Protein AF-A0A8T6RK55-F1 (afdb_monomer)

Nearest PDB structures (foldseek):
  8r4c-assembly1_A  TM=8.874E-01  e=1.009E-17  Chlorobaculum tepidum
  8r4b-assembly1_A  TM=8.874E-01  e=1.009E-17  Chlorobaculum tepidum
  1h6u-assembly1_A-2  TM=9.062E-01  e=6.191E-10  Listeria monocytogenes
  7pv9-assembly2_B  TM=8.700E-01  e=6.513E-09  Listeria monocytogenes EGD-e
  7pv9-assembly3_C  TM=8.029E-01  e=2.663E-09  Listeria monocytogenes EGD-e

Secondary structure (DSSP, 8-state):
---EE---SS-SEEE-TTS----GGGEETGGG-TT--EEE--SS-----TT-TT-TT--EEE-TTS-----TT-TT-TT--EEE-TTS-----TT-TT-TT--EEE--S----S--S-TT-TT--EEE--SS---S--S-TT-TT--EEE--SS---S--S-TT-TT--EEE--SS---S--S-TT-TT--EEE--SS-----TT-TT-TT--EEE--SS---S--S-TT-TT--EEE--SS------S-TT-TT--EEE---S---PPTT-----------------S-TT-TT--EEE--SS---S--S-TT-TT--EEE--SS---S--S-TT-TT--EEE-TTS-----TT-TT-TT--EEE-TTS---HHHHHHHHH-TTSB-SSHHHHHHHHHHHHHHHHHTT---

Structure (mmCIF, N/CA/C/O backbone):
data_AF-A0A8T6RK55-F1
#
_entry.id   AF-A0A8T6RK55-F1
#
loop_
_atom_site.group_PDB
_atom_site.id
_atom_site.type_symbol
_atom_site.label_atom_id
_atom_site.label_alt_id
_atom_site.label_comp_id
_atom_site.label_asym_id
_atom_site.label_entity_id
_atom_site.label_seq_id
_atom_site.pdbx_PDB_ins_code
_atom_site.Cartn_x
_atom_site.Cartn_y
_atom_site.Cartn_z
_atom_site.occupancy
_atom_site.B_iso_or_equiv
_atom_site.auth_seq_id
_atom_site.auth_comp_id
_atom_site.auth_asym_id
_atom_site.auth_atom_id
_atom_site.pdbx_PDB_model_num
ATOM 1 N N . MET A 1 1 ? -34.715 17.887 16.378 1.00 58.47 1 MET A N 1
ATOM 2 C CA . MET A 1 1 ? -34.506 16.718 17.248 1.00 58.47 1 MET A CA 1
ATOM 3 C C . MET A 1 1 ? -35.465 15.628 16.803 1.00 58.47 1 MET A C 1
ATOM 5 O O . MET A 1 1 ? -36.668 15.869 16.789 1.00 58.47 1 MET A O 1
ATOM 9 N N . VAL A 1 2 ? -34.933 14.512 16.307 1.00 67.12 2 VAL A N 1
ATOM 10 C CA . VAL A 1 2 ? -35.724 13.322 15.974 1.00 67.12 2 VAL A CA 1
ATOM 11 C C . VAL A 1 2 ? -35.731 12.458 17.230 1.00 67.12 2 VAL A C 1
ATOM 13 O O . VAL A 1 2 ? -34.698 11.899 17.579 1.00 67.12 2 VAL A O 1
ATOM 16 N N . ASP A 1 3 ? -36.864 12.385 17.926 1.00 79.00 3 ASP A N 1
ATOM 17 C CA . ASP A 1 3 ? -37.027 11.448 19.039 1.00 79.00 3 ASP A CA 1
ATOM 18 C C . ASP A 1 3 ? -37.198 10.041 18.454 1.00 79.00 3 ASP A C 1
ATOM 20 O O . ASP A 1 3 ? -38.216 9.742 17.822 1.00 79.00 3 ASP A O 1
ATOM 24 N N . ILE A 1 4 ? -36.205 9.175 18.651 1.00 90.88 4 ILE A N 1
ATOM 25 C CA . ILE A 1 4 ? -36.278 7.771 18.235 1.00 90.88 4 ILE A CA 1
ATOM 26 C C . ILE A 1 4 ? -36.776 6.958 19.422 1.00 90.88 4 ILE A C 1
ATOM 28 O O . ILE A 1 4 ? -36.278 7.102 20.535 1.00 90.88 4 ILE A O 1
ATOM 32 N N . ILE A 1 5 ? -37.768 6.100 19.194 1.00 94.62 5 ILE A N 1
ATOM 33 C CA . ILE A 1 5 ? -38.291 5.187 20.211 1.00 94.62 5 ILE A CA 1
ATOM 34 C C . ILE A 1 5 ? -38.083 3.766 19.709 1.00 94.62 5 ILE A C 1
ATOM 36 O O . ILE A 1 5 ? -38.710 3.357 18.729 1.00 94.62 5 ILE A O 1
ATOM 40 N N . ILE A 1 6 ? -37.223 3.018 20.396 1.00 94.19 6 ILE A N 1
ATOM 41 C CA . ILE A 1 6 ? -37.001 1.602 20.113 1.00 94.19 6 ILE A CA 1
ATOM 42 C C . ILE A 1 6 ? -38.171 0.812 20.703 1.00 94.19 6 ILE A C 1
ATOM 44 O O . ILE A 1 6 ? -38.489 0.937 21.888 1.00 94.19 6 ILE A O 1
ATOM 48 N N . LYS A 1 7 ? -38.845 0.033 19.852 1.00 92.56 7 LYS A N 1
ATOM 49 C CA . LYS A 1 7 ? -39.999 -0.790 20.246 1.00 92.56 7 LYS A CA 1
ATOM 50 C C . LYS A 1 7 ? -39.607 -2.223 20.585 1.00 92.56 7 LYS A C 1
ATOM 52 O O . LYS A 1 7 ? -40.201 -2.797 21.490 1.00 92.56 7 LYS A O 1
ATOM 57 N N . ASP A 1 8 ? -38.638 -2.770 19.861 1.00 94.81 8 ASP A N 1
ATOM 58 C CA . ASP A 1 8 ? -38.109 -4.108 20.090 1.00 94.81 8 ASP A CA 1
ATOM 59 C C . ASP A 1 8 ? -36.845 -4.011 20.949 1.00 94.81 8 ASP A C 1
ATOM 61 O O . ASP A 1 8 ? -35.792 -3.598 20.469 1.00 94.81 8 ASP A O 1
ATOM 65 N N . LEU A 1 9 ? -36.980 -4.307 22.242 1.00 95.38 9 LEU A N 1
ATOM 66 C CA . LEU A 1 9 ? -35.869 -4.251 23.198 1.00 95.38 9 LEU A CA 1
ATOM 67 C C . LEU A 1 9 ? -35.063 -5.557 23.248 1.00 95.38 9 LEU A C 1
ATOM 69 O O . LEU A 1 9 ? -34.012 -5.583 23.885 1.00 95.38 9 LEU A O 1
ATOM 73 N N . GLU A 1 10 ? -35.544 -6.613 22.588 1.00 96.75 10 GLU A N 1
ATOM 74 C CA . GLU A 1 10 ? -34.908 -7.933 22.586 1.00 96.75 10 GLU A CA 1
ATOM 75 C C . GLU A 1 10 ? -33.975 -8.134 21.385 1.00 96.75 10 GLU A C 1
ATOM 77 O O . GLU A 1 10 ? -33.251 -9.128 21.351 1.00 96.75 10 GLU A O 1
ATOM 82 N N . ALA A 1 11 ? -33.971 -7.201 20.425 1.00 97.25 11 ALA A N 1
ATOM 83 C CA . ALA A 1 11 ? -33.140 -7.262 19.228 1.00 97.25 11 ALA A CA 1
ATOM 84 C C . ALA A 1 11 ? -31.636 -7.331 19.554 1.00 97.25 11 ALA A C 1
ATOM 86 O O . ALA A 1 11 ? -31.125 -6.608 20.414 1.00 97.25 11 ALA A O 1
ATOM 87 N N . GLU A 1 12 ? -30.924 -8.184 18.815 1.00 98.25 12 GLU A N 1
ATOM 88 C CA . GLU A 1 12 ? -29.467 -8.349 18.914 1.00 98.25 12 GLU A CA 1
ATOM 89 C C . GLU A 1 12 ? -28.700 -7.394 17.988 1.00 98.25 12 GLU A C 1
ATOM 91 O O . GLU A 1 12 ? -27.515 -7.143 18.198 1.00 98.25 12 GLU A O 1
ATOM 96 N N . GLU A 1 13 ? -29.384 -6.809 17.007 1.00 98.56 13 GLU A N 1
ATOM 97 C CA . GLU A 1 13 ? -28.826 -5.882 16.026 1.00 98.56 13 GLU A CA 1
ATOM 98 C C . GLU A 1 13 ? -29.722 -4.646 15.927 1.00 98.56 13 GLU A C 1
ATOM 100 O O . GLU A 1 13 ? -30.954 -4.749 15.927 1.00 98.56 13 GLU A O 1
ATOM 105 N N . LEU A 1 14 ? -29.112 -3.466 15.838 1.00 98.25 14 LEU A N 1
ATOM 106 C CA . LEU A 1 14 ? -29.836 -2.215 15.666 1.00 98.25 14 LEU A CA 1
ATOM 107 C C . LEU A 1 14 ? -29.106 -1.278 14.705 1.00 98.25 14 LEU A C 1
ATOM 109 O O . LEU A 1 14 ? -27.974 -0.874 14.967 1.00 98.25 14 LEU A O 1
ATOM 113 N N . ASP A 1 15 ? -29.823 -0.870 13.658 1.00 98.06 15 ASP A N 1
ATOM 114 C CA . ASP A 1 15 ? -29.368 0.102 12.665 1.00 98.06 15 ASP A CA 1
ATOM 115 C C . ASP A 1 15 ? -30.136 1.427 12.778 1.00 98.06 15 ASP A C 1
ATOM 117 O O . ASP A 1 15 ? -31.363 1.510 12.616 1.00 98.06 15 ASP A O 1
ATOM 121 N N . LEU A 1 16 ? -29.383 2.482 13.072 1.00 97.12 16 LEU A N 1
ATOM 122 C CA . LEU A 1 16 ? -29.833 3.859 13.212 1.00 97.12 16 LEU A CA 1
ATOM 123 C C . LEU A 1 16 ? -29.030 4.819 12.324 1.00 97.12 16 LEU A C 1
ATOM 125 O O . LEU A 1 16 ? -28.918 6.010 12.643 1.00 97.12 16 LEU A O 1
ATOM 129 N N . ASP A 1 17 ? -28.501 4.338 11.205 1.00 97.50 17 ASP A N 1
ATOM 130 C CA . ASP A 1 17 ? -27.727 5.149 10.274 1.00 97.50 17 ASP A CA 1
ATOM 131 C C . ASP A 1 17 ? -28.589 6.261 9.644 1.00 97.50 17 ASP A C 1
ATOM 133 O O . ASP A 1 17 ? -29.795 6.113 9.409 1.00 97.50 17 ASP A O 1
ATOM 137 N N . HIS A 1 18 ? -27.980 7.425 9.392 1.00 95.94 18 HIS A N 1
ATOM 138 C CA . HIS A 1 18 ? -28.610 8.567 8.708 1.00 95.94 18 HIS A CA 1
ATOM 139 C C . HIS A 1 18 ? -29.906 9.112 9.347 1.00 95.94 18 HIS A C 1
ATOM 141 O O . HIS A 1 18 ? -30.749 9.722 8.678 1.00 95.94 18 HIS A O 1
ATOM 147 N N . ARG A 1 19 ? -30.094 8.941 10.659 1.00 95.69 19 ARG A N 1
ATOM 148 C CA . ARG A 1 19 ? -31.322 9.353 11.369 1.00 95.69 19 ARG A CA 1
ATOM 149 C C . ARG A 1 19 ? -31.305 10.789 11.898 1.00 95.69 19 ARG A C 1
ATOM 151 O O . ARG A 1 19 ? -32.304 11.234 12.464 1.00 95.69 19 ARG A O 1
ATOM 158 N N . ARG A 1 20 ? -30.213 11.535 11.687 1.00 95.50 20 ARG A N 1
ATOM 159 C CA . ARG A 1 20 ? -29.988 12.895 12.222 1.00 95.50 20 ARG A CA 1
ATOM 160 C C . ARG A 1 20 ? -30.027 12.955 13.758 1.00 95.50 20 ARG A C 1
ATOM 162 O O . ARG A 1 20 ? -30.503 13.935 14.329 1.00 95.50 20 ARG A O 1
ATOM 169 N N . ILE A 1 21 ? -29.541 11.908 14.420 1.00 95.88 21 ILE A N 1
ATOM 170 C CA . ILE A 1 21 ? -29.422 11.820 15.879 1.00 95.88 21 ILE A CA 1
ATOM 171 C C . ILE A 1 21 ? -28.307 12.754 16.345 1.00 95.88 21 ILE A C 1
ATOM 173 O O . ILE A 1 21 ? -27.203 12.720 15.810 1.00 95.88 21 ILE A O 1
ATOM 177 N N . GLU A 1 22 ? -28.571 13.576 17.357 1.00 95.62 22 GLU A N 1
ATOM 178 C CA . GLU A 1 22 ? -27.574 14.498 17.920 1.00 95.62 22 GLU A CA 1
ATOM 179 C C . GLU A 1 22 ? -26.948 13.953 19.211 1.00 95.62 22 GLU A C 1
ATOM 181 O O . GLU A 1 22 ? -25.790 14.251 19.529 1.00 95.62 22 GLU A O 1
ATOM 186 N N . ARG A 1 23 ? -27.705 13.157 19.978 1.00 95.62 23 ARG A N 1
ATOM 187 C CA . ARG A 1 23 ? -27.270 12.585 21.256 1.00 95.62 23 ARG A CA 1
ATOM 188 C C . ARG A 1 23 ? -27.788 11.163 21.413 1.00 95.62 23 ARG A C 1
ATOM 190 O O . ARG A 1 23 ? -28.932 10.877 21.080 1.00 95.62 23 ARG A O 1
ATOM 197 N N . ILE A 1 24 ? -26.982 10.305 22.038 1.00 95.56 24 ILE A N 1
ATOM 198 C CA . ILE A 1 24 ? -27.403 8.951 22.435 1.00 95.56 24 ILE A CA 1
ATOM 199 C C . ILE A 1 24 ? -28.660 8.993 23.321 1.00 95.56 24 ILE A C 1
ATOM 201 O O . ILE A 1 24 ? -29.549 8.162 23.170 1.00 95.56 24 ILE A O 1
ATOM 205 N N . SER A 1 25 ? -28.791 10.016 24.176 1.00 93.50 25 SER A N 1
ATOM 206 C CA . SER A 1 25 ? -29.965 10.228 25.037 1.00 93.50 25 SER A CA 1
ATOM 207 C C . SER A 1 25 ? -31.283 10.440 24.285 1.00 93.50 25 SER A C 1
ATOM 209 O O . SER A 1 25 ? -32.345 10.308 24.888 1.00 93.50 25 SER A O 1
ATOM 211 N N . ASP A 1 26 ? -31.232 10.790 22.998 1.00 94.12 26 ASP A N 1
ATOM 212 C CA . ASP A 1 26 ? -32.424 11.030 22.179 1.00 94.12 26 ASP A CA 1
ATOM 213 C C . ASP A 1 26 ? -33.026 9.704 21.657 1.00 94.12 26 ASP A C 1
ATOM 215 O O . ASP A 1 26 ? -34.142 9.675 21.132 1.00 94.12 26 ASP A O 1
ATOM 219 N N . ILE A 1 27 ? -32.305 8.587 21.834 1.00 95.62 27 ILE A N 1
ATOM 220 C CA . ILE A 1 27 ? -32.713 7.235 21.445 1.00 95.62 27 ILE A CA 1
ATOM 221 C C . ILE A 1 27 ? -33.383 6.554 22.647 1.00 95.62 27 ILE A C 1
ATOM 223 O O . ILE A 1 27 ? -32.764 5.833 23.433 1.00 95.62 27 ILE A O 1
ATOM 227 N N . LYS A 1 28 ? -34.685 6.789 22.817 1.00 95.75 28 LYS A N 1
ATOM 228 C CA . LYS A 1 28 ? -35.449 6.261 23.951 1.00 95.75 28 LYS A CA 1
ATOM 229 C C . LYS A 1 28 ? -35.509 4.734 23.896 1.00 95.75 28 LYS A C 1
ATOM 231 O O . LYS A 1 28 ? -36.038 4.155 22.946 1.00 95.75 28 LYS A O 1
ATOM 236 N N . GLY A 1 29 ? -35.041 4.102 24.971 1.00 95.31 29 GLY A N 1
ATOM 237 C CA . GLY A 1 29 ? -35.056 2.655 25.164 1.00 95.31 29 GLY A CA 1
ATOM 238 C C . GLY A 1 29 ? -33.750 1.942 24.824 1.00 95.31 29 GLY A C 1
ATOM 239 O O . GLY A 1 29 ? -33.654 0.764 25.150 1.00 95.31 29 GLY A O 1
ATOM 240 N N . LEU A 1 3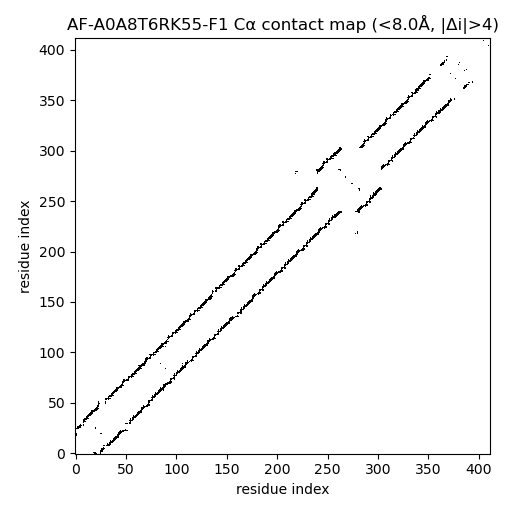0 ? -32.760 2.626 24.237 1.00 96.38 30 LEU A N 1
ATOM 241 C CA . LEU A 1 30 ? -31.476 2.017 23.873 1.00 96.38 30 LEU A CA 1
ATOM 242 C C . LEU A 1 30 ? -30.756 1.437 25.095 1.00 96.38 30 LEU A C 1
ATOM 244 O O . LEU A 1 30 ? -30.285 0.310 25.064 1.00 96.38 30 LEU A O 1
ATOM 248 N N . ASP A 1 31 ? -30.767 2.167 26.207 1.00 93.81 31 ASP A N 1
ATOM 249 C CA . ASP A 1 31 ? -30.194 1.770 27.496 1.00 93.81 31 ASP A CA 1
ATOM 250 C C . ASP A 1 31 ? -30.767 0.460 28.070 1.00 93.81 31 ASP A C 1
ATOM 252 O O . ASP A 1 31 ? -30.150 -0.164 28.935 1.00 93.81 31 ASP A O 1
ATOM 256 N N . ARG A 1 32 ? -31.937 0.028 27.585 1.00 95.06 32 ARG A N 1
ATOM 257 C CA . ARG A 1 32 ? -32.626 -1.196 28.015 1.00 95.06 32 ARG A CA 1
ATOM 258 C C . ARG A 1 32 ? -32.394 -2.389 27.088 1.00 95.06 32 ARG A C 1
ATOM 260 O O . ARG A 1 32 ? -32.858 -3.475 27.421 1.00 95.06 32 ARG A O 1
ATOM 267 N N . MET A 1 33 ? -31.690 -2.223 25.967 1.00 96.75 33 MET A N 1
ATOM 268 C CA . MET A 1 33 ? -31.434 -3.307 25.013 1.00 96.75 33 MET A CA 1
ATOM 269 C C . MET A 1 33 ? -30.314 -4.233 25.497 1.00 96.75 33 MET A C 1
ATOM 271 O O . MET A 1 33 ? -29.170 -4.158 25.053 1.00 96.75 33 MET A O 1
ATOM 275 N N . GLN A 1 34 ? -30.638 -5.110 26.445 1.00 94.69 34 GLN A N 1
ATOM 276 C CA . GLN A 1 34 ? -29.650 -5.974 27.092 1.00 94.69 34 GLN A CA 1
ATOM 277 C C . GLN A 1 34 ? -29.101 -7.066 26.164 1.00 94.69 34 GLN A C 1
ATOM 279 O O . GLN A 1 34 ? -27.999 -7.539 26.414 1.00 94.69 34 GLN A O 1
ATOM 284 N N . ASN A 1 35 ? -29.800 -7.439 25.088 1.00 97.25 35 ASN A N 1
ATOM 285 C CA . ASN A 1 35 ? -29.329 -8.454 24.135 1.00 97.25 35 ASN A CA 1
ATOM 286 C C . ASN A 1 35 ? -28.529 -7.871 22.965 1.00 97.25 35 ASN A C 1
ATOM 288 O O . ASN A 1 35 ? -28.001 -8.638 22.166 1.00 97.25 35 ASN A O 1
ATOM 292 N N . LEU A 1 36 ? -28.429 -6.543 22.855 1.00 98.56 36 LEU A N 1
ATOM 293 C CA . LEU A 1 36 ? -27.811 -5.893 21.706 1.00 98.56 36 LEU A CA 1
ATOM 294 C C . LEU A 1 36 ? -26.328 -6.270 21.594 1.00 98.56 36 LEU A C 1
ATOM 296 O O . LEU A 1 36 ? -25.539 -6.017 22.507 1.00 98.56 36 LEU A O 1
ATOM 300 N N . GLN A 1 37 ? -25.962 -6.863 20.462 1.00 98.69 37 GLN A N 1
ATOM 301 C CA . GLN A 1 37 ? -24.607 -7.279 20.111 1.00 98.69 37 GLN A CA 1
ATOM 302 C C . GLN A 1 37 ? -24.005 -6.376 19.034 1.00 98.69 37 GLN A C 1
ATOM 304 O 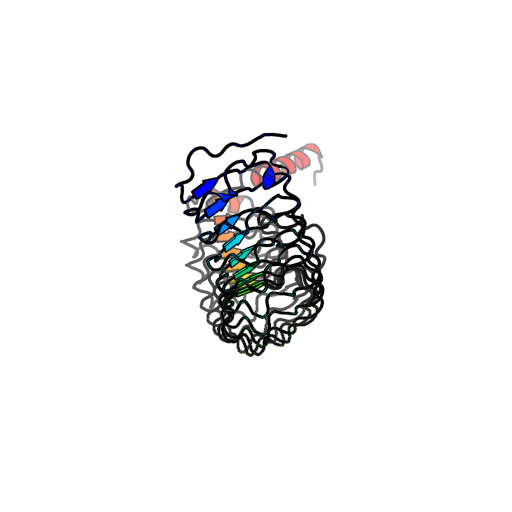O . GLN A 1 37 ? -22.799 -6.121 19.070 1.00 98.69 37 GLN A O 1
ATOM 309 N N . GLU A 1 38 ? -24.823 -5.841 18.128 1.00 98.81 38 GLU A N 1
ATOM 310 C CA . GLU A 1 38 ? -24.362 -4.971 17.047 1.00 98.81 38 GLU A CA 1
ATOM 311 C C . GLU A 1 38 ? -25.170 -3.681 16.985 1.00 98.81 38 GLU A C 1
ATOM 313 O O . GLU A 1 38 ? -26.400 -3.689 16.956 1.00 98.81 38 GLU A O 1
ATOM 318 N N . LEU A 1 39 ? -24.462 -2.556 16.962 1.00 98.69 39 LEU A N 1
ATOM 319 C CA . LEU A 1 39 ? -25.062 -1.233 16.899 1.00 98.69 39 LEU A CA 1
ATOM 320 C C . LEU A 1 39 ? -24.400 -0.416 15.793 1.00 98.69 39 LEU A C 1
ATOM 322 O O . LEU A 1 39 ? -23.208 -0.100 15.880 1.00 98.69 39 LEU A O 1
ATOM 326 N N . THR A 1 40 ? -25.181 -0.028 14.789 1.00 98.56 40 THR A N 1
ATOM 327 C CA . THR A 1 40 ? -24.775 0.946 13.771 1.00 98.56 40 THR A CA 1
ATOM 328 C C . THR A 1 40 ? -25.559 2.240 13.970 1.00 98.56 40 THR A C 1
ATOM 330 O O . THR A 1 40 ? -26.783 2.255 14.093 1.00 98.56 40 THR A O 1
ATOM 333 N N . ILE A 1 41 ? -24.833 3.345 14.134 1.00 97.69 41 ILE A N 1
ATOM 334 C CA . ILE A 1 41 ? -25.392 4.698 14.246 1.00 97.69 41 ILE A CA 1
ATOM 335 C C . ILE A 1 41 ? -24.538 5.657 13.402 1.00 97.69 41 ILE A C 1
ATOM 337 O O . ILE A 1 41 ? -24.198 6.763 13.830 1.00 97.69 41 ILE A O 1
ATOM 341 N N . ALA A 1 42 ? -24.130 5.225 12.212 1.00 98.25 42 ALA A N 1
ATOM 342 C CA . ALA A 1 42 ? -23.293 5.984 11.296 1.00 98.25 42 ALA A CA 1
ATOM 343 C C . ALA A 1 42 ? -24.017 7.213 10.722 1.00 98.25 42 ALA A C 1
ATOM 345 O O . ALA A 1 42 ? -25.246 7.303 10.719 1.00 98.25 42 ALA A O 1
ATOM 346 N N . ASP A 1 43 ? -23.240 8.190 10.261 1.00 98.19 43 ASP A N 1
ATOM 347 C CA . ASP A 1 43 ? -23.718 9.365 9.527 1.00 98.19 43 ASP A CA 1
ATOM 348 C C . ASP A 1 43 ? -24.858 10.116 10.236 1.00 98.19 43 ASP A C 1
ATOM 350 O O . ASP A 1 43 ? -25.886 10.499 9.665 1.00 98.19 43 ASP A O 1
ATOM 354 N N . ASN A 1 44 ? -24.651 10.326 11.533 1.00 97.56 44 ASN A N 1
ATOM 355 C CA . ASN A 1 44 ? -25.483 11.137 12.409 1.00 97.56 44 ASN A CA 1
ATOM 356 C C . ASN A 1 44 ? -24.687 12.372 12.895 1.00 97.56 44 ASN A C 1
ATOM 358 O O . ASN A 1 44 ? -23.623 12.713 12.379 1.00 97.56 44 ASN A O 1
ATOM 362 N N . PHE A 1 45 ? -25.209 13.096 13.885 1.00 97.31 45 PHE A N 1
ATOM 363 C CA . PHE A 1 45 ? -24.589 14.298 14.455 1.00 97.31 45 PHE A CA 1
ATOM 364 C C . PHE A 1 45 ? -24.078 14.075 15.886 1.00 97.31 45 PHE A C 1
ATOM 366 O O . PHE A 1 45 ? -23.928 15.028 16.656 1.00 97.31 45 PHE A O 1
ATOM 373 N N . ILE A 1 46 ? -23.795 12.823 16.257 1.00 97.50 46 ILE A N 1
ATOM 374 C CA . ILE A 1 46 ? -23.410 12.449 17.619 1.00 97.50 46 ILE A CA 1
ATOM 375 C C . ILE A 1 46 ? -22.016 12.994 17.935 1.00 97.50 46 ILE A C 1
ATOM 377 O O . ILE A 1 46 ? -21.033 12.715 17.257 1.00 97.50 46 ILE A O 1
ATOM 381 N N . THR A 1 47 ? -21.908 13.776 19.007 1.00 97.25 47 THR A N 1
ATOM 382 C CA . THR A 1 47 ? -20.618 14.347 19.453 1.00 97.25 47 THR A CA 1
ATOM 383 C C . THR A 1 47 ? -20.001 13.610 20.640 1.00 97.25 47 THR A C 1
ATOM 385 O O . THR A 1 47 ? -18.809 13.768 20.916 1.00 97.25 47 THR A O 1
ATOM 388 N N . LYS A 1 48 ? -20.808 12.827 21.363 1.00 97.06 48 LYS A N 1
ATOM 389 C CA . LYS A 1 48 ? -20.428 12.056 22.551 1.00 97.06 48 LYS A CA 1
ATOM 390 C C . LYS A 1 48 ? -21.190 10.740 22.559 1.00 97.06 48 LYS A C 1
ATOM 392 O O . LYS A 1 48 ? -22.392 10.743 22.313 1.00 97.06 48 LYS A O 1
ATOM 397 N N . ILE A 1 49 ? -20.498 9.665 22.913 1.00 96.12 49 ILE A N 1
ATOM 398 C CA . ILE A 1 49 ? -21.064 8.312 22.990 1.00 96.12 49 ILE A CA 1
ATOM 399 C C . ILE A 1 49 ? -21.304 7.838 24.431 1.00 96.12 49 ILE A C 1
ATOM 401 O O . ILE A 1 49 ? -21.640 6.683 24.655 1.00 96.12 49 ILE A O 1
ATOM 405 N N . SER A 1 50 ? -21.179 8.740 25.411 1.00 91.25 50 SER A N 1
ATOM 406 C CA . SER A 1 50 ? -21.636 8.499 26.783 1.00 91.25 50 SER A CA 1
ATOM 407 C C . SER A 1 50 ? -23.124 8.140 26.784 1.00 91.25 50 SER A C 1
ATOM 409 O O . SER A 1 50 ? -23.924 8.903 26.230 1.00 91.25 50 SER A O 1
ATOM 411 N N . GLY A 1 51 ? -23.483 7.023 27.415 1.00 91.38 51 GLY A N 1
ATOM 412 C CA . GLY A 1 51 ? -24.832 6.452 27.405 1.00 91.38 51 GLY A CA 1
ATOM 413 C C . GLY A 1 51 ? -24.920 5.075 26.739 1.00 91.38 51 GLY A C 1
ATOM 414 O O . GLY A 1 51 ? -25.964 4.437 26.833 1.00 91.38 51 GLY A O 1
ATOM 415 N N . LEU A 1 52 ? -23.843 4.600 26.103 1.00 95.31 52 LEU A N 1
ATOM 416 C CA . LEU A 1 52 ? -23.736 3.223 25.599 1.00 95.31 52 LEU A CA 1
ATOM 417 C C . LEU A 1 52 ? -23.273 2.232 26.681 1.00 95.31 52 LEU A C 1
ATOM 419 O O . LEU A 1 52 ? -23.307 1.027 26.471 1.00 95.31 52 LEU A O 1
ATOM 423 N N . ASP A 1 53 ? -22.892 2.738 27.850 1.00 91.69 53 ASP A N 1
ATOM 424 C CA . ASP A 1 53 ? -22.180 2.055 28.929 1.00 91.69 53 ASP A CA 1
ATOM 425 C C . ASP A 1 53 ? -22.938 0.829 29.497 1.00 91.69 53 ASP A C 1
ATOM 427 O O . ASP A 1 53 ? -22.329 -0.064 30.083 1.00 91.69 53 ASP A O 1
ATOM 431 N N . ASN A 1 54 ? -24.266 0.780 29.321 1.00 91.69 54 ASN A N 1
ATOM 432 C CA . ASN A 1 54 ? -25.142 -0.305 29.786 1.00 91.69 54 ASN A CA 1
ATOM 433 C C . ASN A 1 54 ? -25.299 -1.454 28.775 1.00 91.69 54 ASN A C 1
ATOM 435 O O . ASN A 1 54 ? -25.892 -2.482 29.106 1.00 91.69 54 ASN A O 1
ATOM 439 N N . LEU A 1 55 ? -24.788 -1.301 27.550 1.00 96.56 55 LEU A N 1
ATOM 440 C CA . LEU A 1 55 ? -24.899 -2.289 26.474 1.00 96.56 55 LEU A CA 1
ATOM 441 C C . LEU A 1 55 ? -23.824 -3.375 26.621 1.00 96.56 55 LEU A C 1
ATOM 443 O O . LEU A 1 55 ? -23.022 -3.612 25.726 1.00 96.56 55 LEU A O 1
ATOM 447 N N . ILE A 1 56 ? -23.781 -4.042 27.774 1.00 96.06 56 ILE A N 1
ATOM 448 C CA . ILE A 1 56 ? -22.689 -4.949 28.178 1.00 96.06 56 ILE A CA 1
ATOM 449 C C . ILE A 1 56 ? -22.470 -6.153 27.243 1.00 96.06 56 ILE A C 1
ATOM 451 O O . ILE A 1 56 ? -21.434 -6.821 27.326 1.00 96.06 56 ILE A O 1
ATOM 455 N N . ASN A 1 57 ? -23.447 -6.450 26.380 1.00 98.06 57 ASN A N 1
ATOM 456 C CA . ASN A 1 57 ? -23.382 -7.513 25.382 1.00 98.06 57 ASN A CA 1
ATOM 457 C C . ASN A 1 57 ? -22.900 -7.046 24.002 1.00 98.06 57 ASN A C 1
ATOM 459 O O . ASN A 1 57 ? -22.683 -7.896 23.139 1.00 98.06 57 ASN A O 1
ATOM 463 N N . LEU A 1 58 ? -22.650 -5.744 23.825 1.00 98.56 58 LEU A N 1
ATOM 464 C CA . LEU A 1 58 ? -22.214 -5.166 22.564 1.00 98.56 58 LEU A CA 1
ATOM 465 C C . LEU A 1 58 ? -20.835 -5.703 22.162 1.00 98.56 58 LEU A C 1
ATOM 467 O O . LEU A 1 58 ? -19.872 -5.653 22.931 1.00 98.56 58 L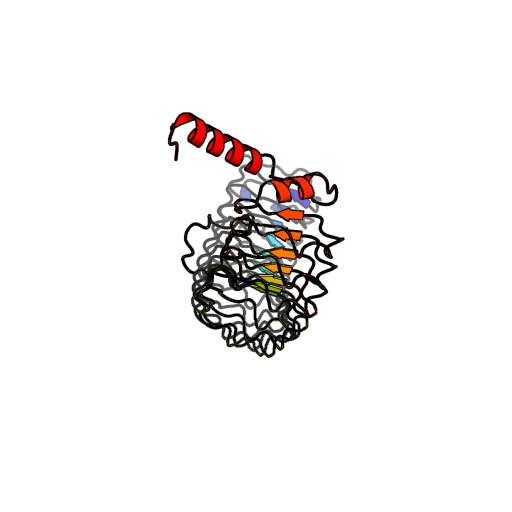EU A O 1
ATOM 471 N N . ARG A 1 59 ? -20.757 -6.209 20.933 1.00 98.81 59 ARG A N 1
ATOM 472 C CA . ARG A 1 59 ? -19.561 -6.761 20.287 1.00 98.81 59 ARG A CA 1
ATOM 473 C C . ARG A 1 59 ? -19.069 -5.887 19.145 1.00 98.81 59 ARG A C 1
ATOM 475 O O . ARG A 1 59 ? -17.860 -5.794 18.941 1.00 98.81 59 ARG A O 1
ATOM 482 N N . SER A 1 60 ? -19.990 -5.235 18.443 1.00 98.88 60 SER A N 1
ATOM 483 C CA . SER A 1 60 ? -19.708 -4.410 17.274 1.00 98.88 60 SER A CA 1
ATOM 484 C C . SER A 1 60 ? -20.364 -3.042 17.415 1.00 98.88 60 SER A C 1
ATOM 486 O O . SER A 1 60 ? -21.563 -2.944 17.682 1.00 98.88 60 SER A O 1
ATOM 488 N N . LEU A 1 61 ? -19.574 -1.983 17.240 1.00 98.81 61 LEU A N 1
ATOM 489 C CA . LEU A 1 61 ? -20.051 -0.605 17.251 1.00 98.81 61 LEU A CA 1
ATOM 490 C C . LEU A 1 61 ? -19.561 0.141 16.008 1.00 98.81 61 LEU A C 1
ATOM 492 O O . LEU A 1 61 ? -18.359 0.355 15.841 1.00 98.81 61 LEU A O 1
ATOM 496 N N . THR A 1 62 ? -20.494 0.609 15.180 1.00 98.81 62 THR A N 1
ATOM 497 C CA . THR A 1 62 ? -20.205 1.500 14.049 1.00 98.81 62 THR A CA 1
ATOM 498 C C . THR A 1 62 ? -20.804 2.877 14.303 1.00 98.81 62 THR A C 1
ATOM 500 O O . THR A 1 62 ? -22.015 3.037 14.407 1.00 98.81 62 THR A O 1
ATOM 503 N N . ILE A 1 63 ? -19.941 3.887 14.387 1.00 98.56 63 ILE A N 1
ATOM 504 C CA . ILE A 1 63 ? -20.292 5.302 14.590 1.00 98.56 63 ILE A CA 1
ATOM 505 C C . ILE A 1 63 ? -19.668 6.202 13.516 1.00 98.56 63 ILE A C 1
ATOM 507 O O . ILE A 1 63 ? -19.564 7.412 13.723 1.00 98.56 63 ILE A O 1
ATOM 511 N N . ALA A 1 64 ? -19.230 5.626 12.392 1.00 98.69 64 ALA A N 1
ATOM 512 C CA . ALA A 1 64 ? -18.574 6.349 11.305 1.00 98.69 64 ALA A CA 1
ATOM 513 C C . ALA A 1 64 ? -19.373 7.590 10.862 1.00 98.69 64 ALA A C 1
ATOM 515 O O . ALA A 1 64 ? -20.596 7.618 10.971 1.00 98.69 64 ALA A O 1
ATOM 516 N N . GLY A 1 65 ? -18.689 8.648 10.429 1.00 98.31 65 GLY A N 1
ATOM 517 C CA . GLY A 1 65 ? -19.336 9.888 9.981 1.00 98.31 65 GLY A CA 1
ATOM 518 C C . GLY A 1 65 ? -19.921 10.770 11.096 1.00 98.31 65 GLY A C 1
ATOM 519 O O . GLY A 1 65 ? -20.471 11.835 10.815 1.00 98.31 65 GLY A O 1
ATOM 520 N N . ASN A 1 66 ? -19.788 10.392 12.375 1.00 98.56 66 ASN A N 1
ATOM 521 C CA . ASN A 1 66 ? -20.227 11.228 13.494 1.00 98.56 66 ASN A CA 1
ATOM 522 C C . ASN A 1 66 ? -19.110 12.150 14.015 1.00 98.56 66 ASN A C 1
ATOM 524 O O . ASN A 1 66 ? -17.955 11.745 14.126 1.00 98.56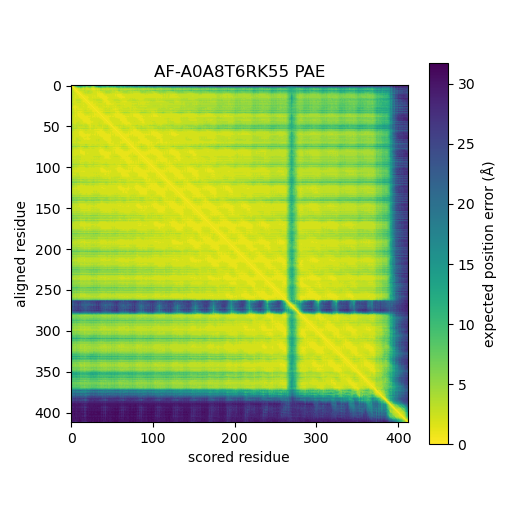 66 ASN A O 1
ATOM 528 N N . PRO A 1 67 ? -19.413 13.376 14.481 1.00 98.12 67 PRO A N 1
ATOM 529 C CA . PRO A 1 67 ? -18.418 14.296 15.044 1.00 98.12 67 PRO A CA 1
ATOM 530 C C . PRO A 1 67 ? -17.909 13.920 16.460 1.00 98.12 67 PRO A C 1
ATOM 532 O O . PRO A 1 67 ? -17.613 14.811 17.267 1.00 98.12 67 PRO A O 1
ATOM 535 N N . VAL A 1 68 ? -17.777 12.625 16.767 1.00 98.38 68 VAL A N 1
ATOM 536 C CA . VAL A 1 68 ? -17.249 12.080 18.028 1.00 98.38 68 VAL A CA 1
ATOM 537 C C . VAL A 1 68 ? -15.759 12.389 18.160 1.00 98.38 68 VAL A C 1
ATOM 539 O O . VAL A 1 68 ? -15.008 12.296 17.193 1.00 98.38 68 VAL A O 1
ATOM 542 N N . LYS A 1 69 ? -15.323 12.777 19.367 1.00 98.38 69 LYS A N 1
ATOM 543 C CA . LYS A 1 69 ? -13.934 13.204 19.641 1.00 98.38 69 LYS A CA 1
ATOM 544 C C . LYS A 1 69 ? -13.083 12.189 20.409 1.00 98.38 69 LYS A C 1
ATOM 546 O O . LYS A 1 69 ? -11.857 12.305 20.396 1.00 98.38 69 LYS A O 1
ATOM 551 N N . ASN A 1 70 ? -13.717 11.268 21.128 1.00 98.38 70 ASN A N 1
ATOM 552 C CA . ASN A 1 70 ? -13.089 10.218 21.933 1.00 98.38 70 ASN A CA 1
ATOM 553 C C . ASN A 1 70 ? -14.125 9.142 22.289 1.00 98.38 70 ASN A C 1
ATOM 555 O O . ASN A 1 70 ? -15.304 9.295 21.974 1.00 98.38 70 ASN A O 1
ATOM 559 N N . PHE A 1 71 ? -13.679 8.097 22.981 1.00 98.12 71 PHE A N 1
ATOM 560 C CA . PHE A 1 71 ? -14.464 6.907 23.294 1.00 98.12 71 PHE A CA 1
ATOM 561 C C . PHE A 1 71 ? -14.922 6.827 24.755 1.00 98.12 71 PHE A C 1
ATOM 563 O O . PHE A 1 71 ? -15.225 5.745 25.251 1.00 98.12 71 PHE A O 1
ATOM 570 N N . VAL A 1 72 ? -14.957 7.956 25.470 1.00 97.31 72 VAL A N 1
ATOM 571 C CA . VAL A 1 72 ? -15.477 7.982 26.845 1.00 97.31 72 VAL A CA 1
ATOM 572 C C . VAL A 1 72 ? -16.960 7.597 26.830 1.00 97.31 72 VAL A C 1
ATOM 574 O O . VAL A 1 72 ? -17.750 8.218 26.114 1.00 97.31 72 VAL A O 1
ATOM 577 N N . GLY A 1 73 ? -17.316 6.591 27.625 1.00 94.75 73 GLY A N 1
ATOM 578 C CA . GLY A 1 73 ? -18.604 5.891 27.617 1.00 94.75 73 GLY A CA 1
ATOM 579 C C . GLY A 1 73 ? -18.493 4.413 27.221 1.00 94.75 73 GLY A C 1
ATOM 580 O O . GLY A 1 73 ? -19.414 3.644 27.474 1.00 94.75 73 GLY A O 1
ATOM 581 N N . LEU A 1 74 ? -17.374 3.981 26.625 1.00 97.06 74 LEU A N 1
ATOM 582 C CA . LEU A 1 74 ? -17.181 2.574 26.247 1.00 97.06 74 LEU A CA 1
ATOM 583 C C . LEU A 1 74 ? -16.462 1.744 27.315 1.00 97.06 74 LEU A C 1
ATOM 585 O O . LEU A 1 74 ? -16.397 0.530 27.176 1.00 97.06 74 LEU A O 1
ATOM 589 N N . GLU A 1 75 ? -15.934 2.348 28.384 1.00 94.75 75 GLU A N 1
ATOM 590 C CA . GLU A 1 75 ? -14.986 1.699 29.304 1.00 94.75 75 GLU A CA 1
ATOM 591 C C . GLU A 1 75 ? -15.499 0.388 29.933 1.00 94.75 75 GLU A C 1
ATOM 593 O O . GLU A 1 75 ? -14.689 -0.465 30.303 1.00 94.75 75 GLU A O 1
ATOM 598 N N . ASN A 1 76 ? -16.822 0.227 30.036 1.00 93.44 76 ASN A N 1
ATOM 599 C CA . ASN A 1 76 ? -17.499 -0.910 30.663 1.00 93.44 76 ASN A CA 1
ATOM 600 C C . ASN A 1 76 ? -18.153 -1.874 29.653 1.00 93.44 76 ASN A C 1
ATOM 602 O O . ASN A 1 76 ? -19.112 -2.557 30.005 1.00 93.44 76 ASN A O 1
ATOM 606 N N . LEU A 1 77 ? -17.656 -1.947 28.412 1.00 96.75 77 LEU A N 1
ATOM 607 C CA . LEU A 1 77 ? -18.165 -2.860 27.377 1.00 96.75 77 LEU A CA 1
ATOM 608 C C . LEU A 1 77 ? -17.230 -4.070 27.186 1.00 96.75 77 LEU A C 1
ATOM 610 O O . LEU A 1 77 ? -16.431 -4.106 26.249 1.00 96.75 77 LEU A O 1
ATOM 614 N N . PRO A 1 78 ? -17.300 -5.097 28.056 1.00 95.88 78 PRO A N 1
ATOM 615 C CA . PRO A 1 78 ? -16.276 -6.142 28.144 1.00 95.88 78 PRO A CA 1
ATOM 616 C C . PRO A 1 78 ? -16.234 -7.086 26.938 1.00 95.88 78 PRO A C 1
ATOM 618 O O . PRO A 1 78 ? -15.285 -7.859 26.802 1.00 95.88 78 PRO A O 1
ATOM 621 N N . LYS A 1 79 ? -17.276 -7.080 26.100 1.00 98.25 79 LYS A N 1
ATOM 622 C CA . LYS A 1 79 ? -17.407 -7.953 24.929 1.00 98.25 79 LYS A CA 1
ATOM 623 C C . LYS A 1 79 ? -17.115 -7.246 23.610 1.00 98.25 79 LYS A C 1
ATOM 625 O O . LYS A 1 79 ? -17.219 -7.897 22.576 1.00 98.25 79 LYS A O 1
ATOM 630 N N . LEU A 1 80 ? -16.750 -5.962 23.633 1.00 98.62 80 LEU A N 1
ATOM 631 C CA . LEU A 1 80 ? -16.539 -5.204 22.408 1.00 98.62 80 LEU A CA 1
ATOM 632 C C . LEU A 1 80 ? -15.300 -5.724 21.668 1.00 98.62 80 LEU A C 1
ATOM 634 O O . LEU A 1 80 ? -14.197 -5.749 22.212 1.00 98.62 80 LEU A O 1
ATOM 638 N N . GLU A 1 81 ? -15.500 -6.155 20.426 1.00 98.81 81 GLU A N 1
ATOM 639 C CA . GLU A 1 81 ? -14.488 -6.762 19.557 1.00 98.81 81 GLU A CA 1
ATOM 640 C C . GLU A 1 81 ? -14.179 -5.879 18.338 1.00 98.81 81 GLU A C 1
ATOM 642 O O . GLU A 1 81 ? -13.059 -5.917 17.822 1.00 98.81 81 GLU A O 1
ATOM 647 N N . PHE A 1 82 ? -15.140 -5.060 17.906 1.00 98.94 82 PHE A N 1
ATOM 648 C CA . PHE A 1 82 ? -15.046 -4.233 16.707 1.00 98.94 82 PHE A CA 1
ATOM 649 C C . PHE A 1 82 ? -15.533 -2.803 16.963 1.00 98.94 82 PHE A C 1
ATOM 651 O O . PHE A 1 82 ? -16.628 -2.593 17.491 1.00 98.94 82 PHE A O 1
ATOM 658 N N . ILE A 1 83 ? -14.732 -1.821 16.541 1.00 98.88 83 ILE A N 1
ATOM 659 C CA . ILE A 1 83 ? -15.129 -0.411 16.465 1.00 98.88 83 ILE A CA 1
ATOM 660 C C . ILE A 1 83 ? -14.836 0.115 15.063 1.00 98.88 83 ILE A C 1
ATOM 662 O O . ILE A 1 83 ? -13.689 0.079 14.614 1.00 98.88 83 ILE A O 1
ATOM 666 N N . ASN A 1 84 ? -15.843 0.707 14.425 1.00 98.88 84 ASN A N 1
ATOM 667 C CA . ASN A 1 84 ? -15.664 1.564 13.259 1.00 98.88 84 ASN A CA 1
ATOM 668 C C . ASN A 1 84 ? -16.066 3.004 13.595 1.00 98.88 84 ASN A C 1
ATOM 670 O O . ASN A 1 84 ? -17.240 3.308 13.807 1.00 98.88 84 ASN A O 1
ATOM 674 N N . ALA A 1 85 ? -15.076 3.891 13.627 1.00 98.69 85 ALA A N 1
ATOM 675 C CA . ALA A 1 85 ? -15.230 5.324 13.842 1.00 98.69 85 ALA A CA 1
ATOM 676 C C . ALA A 1 85 ? -14.481 6.123 12.760 1.00 98.69 85 ALA A C 1
ATOM 678 O O . ALA A 1 85 ? -13.850 7.147 13.040 1.00 98.69 85 ALA A O 1
ATOM 679 N N . ASN A 1 86 ? -14.545 5.641 11.515 1.00 98.75 86 ASN A N 1
ATOM 680 C CA . ASN A 1 86 ? -14.016 6.343 10.348 1.00 98.75 86 ASN A CA 1
ATOM 681 C C . ASN A 1 86 ? -14.720 7.690 10.129 1.00 98.75 86 ASN A C 1
ATOM 683 O O . ASN A 1 86 ? -15.886 7.853 10.498 1.00 98.75 86 ASN A O 1
ATOM 687 N N . ALA A 1 87 ? -14.026 8.648 9.512 1.00 98.44 87 ALA A N 1
ATOM 688 C CA . ALA A 1 87 ? -14.558 9.966 9.155 1.00 98.44 87 ALA A CA 1
ATOM 689 C C . ALA A 1 87 ? -15.240 10.686 10.336 1.00 98.44 87 ALA A C 1
ATOM 691 O O . ALA A 1 87 ? -16.281 11.335 10.193 1.00 98.44 87 ALA A O 1
ATOM 692 N N . CYS A 1 88 ? -14.685 10.524 11.539 1.00 98.38 88 CYS A N 1
ATOM 693 C CA . CYS A 1 88 ? -15.183 11.173 12.745 1.00 98.38 88 CYS A CA 1
ATOM 694 C C . CYS A 1 88 ? -14.369 12.447 13.041 1.00 98.38 88 CYS A C 1
ATOM 696 O O . CYS A 1 88 ? -13.814 13.108 12.163 1.00 98.38 88 CYS A O 1
ATOM 698 N N . ARG A 1 89 ? -14.323 12.881 14.304 1.00 98.38 89 ARG A N 1
ATOM 699 C CA . ARG A 1 89 ? -13.432 13.965 14.756 1.00 98.38 89 ARG A CA 1
ATOM 700 C C . ARG A 1 89 ? -12.570 13.502 15.921 1.00 98.38 89 ARG A C 1
ATOM 702 O O . ARG A 1 89 ? -12.230 14.316 16.787 1.00 98.38 89 ARG A O 1
ATOM 709 N N . VAL A 1 90 ? -12.254 12.206 15.958 1.00 98.81 90 VAL A N 1
ATOM 710 C CA . VAL A 1 90 ? -11.521 11.580 17.052 1.00 98.81 90 VAL A CA 1
ATOM 711 C C . VAL A 1 90 ? -10.155 12.231 17.131 1.00 98.81 90 VAL A C 1
ATOM 713 O O . VAL A 1 90 ? -9.400 12.243 16.167 1.00 98.81 90 VAL A O 1
ATOM 716 N N . SER A 1 91 ? -9.845 12.808 18.284 1.00 98.38 91 SER A N 1
ATOM 717 C CA . SER A 1 91 ? -8.542 13.415 18.559 1.00 98.38 91 SER A CA 1
ATOM 718 C C . SER A 1 91 ? -7.851 12.772 19.759 1.00 98.38 91 SER A C 1
ATOM 720 O O . SER A 1 91 ? -6.716 13.112 20.074 1.00 98.38 91 SER A O 1
ATOM 722 N N . SER A 1 92 ? -8.539 11.870 20.464 1.00 98.12 92 SER A N 1
ATOM 723 C CA . SER A 1 92 ? -8.015 11.132 21.608 1.00 98.12 92 SER A CA 1
ATOM 724 C C . SER A 1 92 ? -8.650 9.748 21.681 1.00 98.12 92 SER A C 1
ATOM 726 O O . SER A 1 92 ? -9.865 9.612 21.569 1.00 98.12 92 SER A O 1
ATOM 728 N N . LEU A 1 93 ? -7.827 8.739 21.953 1.00 98.31 93 LEU A N 1
ATOM 729 C CA . LEU A 1 93 ? -8.235 7.340 22.122 1.00 98.31 93 LEU A CA 1
ATOM 730 C C . LEU A 1 93 ? -8.679 7.015 23.561 1.00 98.31 93 LEU A C 1
ATOM 732 O O . LEU A 1 93 ? -8.796 5.853 23.954 1.00 98.31 93 LEU A O 1
ATOM 736 N N . LYS A 1 94 ? -8.921 8.044 24.383 1.00 97.81 94 LYS A N 1
ATOM 737 C CA . LYS A 1 94 ? -9.446 7.875 25.740 1.00 97.81 94 LYS A CA 1
ATOM 738 C C . LYS A 1 94 ? -10.772 7.109 25.695 1.00 97.81 94 LYS A C 1
ATOM 740 O O . LYS A 1 94 ? -11.628 7.432 24.879 1.00 97.81 94 LYS A O 1
ATOM 745 N N . GLY A 1 95 ? -10.916 6.146 26.601 1.00 96.81 95 GLY A N 1
ATOM 746 C CA . GLY A 1 95 ? -12.067 5.245 26.691 1.00 96.81 95 GLY A CA 1
ATOM 747 C C . GLY A 1 95 ? -11.799 3.843 26.140 1.00 96.81 95 GLY A C 1
ATOM 748 O O . GLY A 1 95 ? -12.520 2.918 26.484 1.00 96.81 95 GLY A O 1
ATOM 749 N N . LEU A 1 96 ? -10.718 3.652 25.368 1.00 97.62 96 LEU A N 1
ATOM 750 C CA . LEU A 1 96 ? -10.396 2.338 24.797 1.00 97.62 96 LEU A CA 1
ATOM 751 C C . LEU A 1 96 ? -9.585 1.424 25.723 1.00 97.62 96 LEU A C 1
ATOM 753 O O . LEU A 1 96 ? -9.644 0.214 25.568 1.00 97.62 96 LEU A O 1
ATOM 757 N N . LYS A 1 97 ? -8.847 1.973 26.697 1.00 96.06 97 LYS A N 1
ATOM 758 C CA . LYS A 1 97 ? -7.803 1.240 27.444 1.00 96.06 97 LYS A CA 1
ATOM 759 C C . LYS A 1 97 ? -8.269 -0.078 28.091 1.00 96.06 97 LYS A C 1
ATOM 761 O O . LYS A 1 97 ? -7.480 -1.009 28.168 1.00 96.06 97 LYS A O 1
ATOM 766 N N . SER A 1 98 ? -9.509 -0.151 28.575 1.00 95.00 98 SER A N 1
ATOM 767 C CA . SER A 1 98 ? -10.060 -1.330 29.267 1.00 95.00 98 SER A CA 1
ATOM 768 C C . SER A 1 98 ? -10.672 -2.382 28.334 1.00 95.00 98 SER A C 1
ATOM 770 O O . SER A 1 98 ? -11.105 -3.434 28.800 1.00 95.00 98 SER A O 1
ATOM 772 N N . LEU A 1 99 ? -10.727 -2.129 27.025 1.00 97.19 99 LEU A N 1
ATOM 773 C CA . LEU A 1 99 ? -11.453 -2.953 26.060 1.00 97.19 99 LEU A CA 1
ATOM 774 C C . LEU A 1 99 ? -10.603 -4.108 25.516 1.00 97.19 99 LEU A C 1
ATOM 776 O O . LEU A 1 99 ? -10.411 -4.255 24.312 1.00 97.19 99 LEU A O 1
ATOM 780 N N . GLU A 1 100 ? -10.094 -4.959 26.408 1.00 96.12 100 GLU A N 1
ATOM 781 C CA . GLU A 1 100 ? -9.098 -6.005 26.110 1.00 96.12 100 GLU A CA 1
ATOM 782 C C . GLU A 1 100 ? -9.529 -7.042 25.050 1.00 96.12 100 GLU A C 1
ATOM 784 O O . GLU A 1 100 ? -8.692 -7.803 24.554 1.00 96.12 100 GLU A O 1
ATOM 789 N N . LYS A 1 101 ? -10.824 -7.105 24.710 1.00 98.12 101 LYS A N 1
ATOM 790 C CA . LYS A 1 101 ? -11.384 -7.981 23.669 1.00 98.12 101 LYS A CA 1
ATOM 791 C C . LYS A 1 101 ? -11.399 -7.364 22.272 1.00 98.12 101 LYS A C 1
ATOM 793 O O . LYS A 1 101 ? -11.665 -8.105 21.329 1.00 98.12 101 LYS A O 1
ATOM 798 N N . LEU A 1 102 ? -11.064 -6.080 22.119 1.00 98.62 102 LEU A N 1
ATOM 799 C CA . LEU A 1 102 ? -10.989 -5.442 20.807 1.00 98.62 102 LEU A CA 1
ATOM 800 C C . LEU A 1 102 ? -9.997 -6.173 19.906 1.00 98.62 102 LEU A C 1
ATOM 802 O O . LEU A 1 102 ? -8.836 -6.366 20.263 1.00 98.62 102 LEU A O 1
ATOM 806 N N . LYS A 1 103 ? -10.483 -6.550 18.726 1.00 98.88 103 LYS A N 1
ATOM 807 C CA . LYS A 1 103 ? -9.731 -7.201 17.651 1.00 98.88 103 LYS A CA 1
ATOM 808 C C . LYS A 1 103 ? -9.500 -6.255 16.484 1.00 98.88 103 LYS A C 1
ATOM 810 O O . LYS A 1 103 ? -8.460 -6.344 15.837 1.00 98.88 103 LYS A O 1
ATOM 815 N N . MET A 1 104 ? -10.444 -5.355 16.214 1.00 98.94 104 MET A N 1
ATOM 816 C CA . MET A 1 104 ? -10.376 -4.445 15.073 1.00 98.94 104 MET A CA 1
ATOM 817 C C . MET A 1 104 ? -10.848 -3.046 15.454 1.00 98.94 104 MET A C 1
ATOM 819 O O . MET A 1 104 ? -11.915 -2.878 16.049 1.00 98.94 104 MET A O 1
ATOM 823 N N . ILE A 1 105 ? -10.050 -2.044 15.095 1.00 98.88 105 ILE A N 1
ATOM 824 C CA . ILE A 1 105 ? -10.366 -0.632 15.311 1.00 98.88 105 ILE A CA 1
ATOM 825 C C . ILE A 1 105 ? -10.103 0.122 14.007 1.00 98.88 105 ILE A C 1
ATOM 827 O O . ILE A 1 105 ? -8.962 0.150 13.540 1.00 98.88 105 ILE A O 1
ATOM 831 N N . PHE A 1 106 ? -11.144 0.737 13.441 1.00 98.94 106 PHE A N 1
ATOM 832 C CA . PHE A 1 106 ? -11.045 1.585 12.251 1.00 98.94 106 PHE A CA 1
ATOM 833 C C . PHE A 1 106 ? -11.248 3.059 12.606 1.00 98.94 106 PHE A C 1
ATOM 835 O O . PHE A 1 106 ? -12.273 3.437 13.183 1.00 98.94 106 PHE A O 1
ATOM 842 N N . LEU A 1 107 ? -10.231 3.870 12.305 1.00 98.81 107 LEU A N 1
ATOM 843 C CA . LEU A 1 107 ? -10.131 5.294 12.631 1.00 98.81 107 LEU A CA 1
ATOM 844 C C . LEU A 1 107 ? -9.617 6.119 11.441 1.00 98.81 107 LEU A C 1
ATOM 846 O O . LEU A 1 107 ? -9.024 7.183 11.650 1.00 98.81 107 LEU A O 1
ATOM 850 N N . TYR A 1 108 ? -9.859 5.657 10.212 1.00 98.38 108 TYR A N 1
ATOM 851 C CA . TYR A 1 108 ? -9.555 6.404 8.991 1.00 98.38 108 TYR A CA 1
ATOM 852 C C . TYR A 1 108 ? -10.183 7.803 9.035 1.00 98.38 108 TYR A C 1
ATOM 854 O O . TYR A 1 108 ? -11.305 7.955 9.518 1.00 98.38 108 TYR A O 1
ATOM 862 N N . ASP A 1 109 ? -9.475 8.809 8.523 1.00 98.31 109 ASP A N 1
ATOM 863 C CA . ASP A 1 109 ? -9.944 10.199 8.404 1.00 98.31 109 ASP A CA 1
ATOM 864 C C . ASP A 1 109 ? -10.426 10.785 9.742 1.00 98.31 109 ASP A C 1
ATOM 866 O O . ASP A 1 109 ? -11.613 10.970 10.021 1.00 98.31 109 ASP A O 1
ATOM 870 N N . ASN A 1 110 ? -9.466 11.027 10.632 1.00 98.75 110 ASN A N 1
ATOM 871 C CA . ASN A 1 110 ? -9.705 11.570 11.966 1.00 98.75 110 ASN A CA 1
ATOM 872 C C . ASN A 1 110 ? -8.668 12.656 12.318 1.00 98.75 110 ASN A C 1
ATOM 874 O O . ASN A 1 110 ? -7.949 13.200 11.479 1.00 98.75 110 ASN A O 1
ATOM 878 N N . LYS A 1 111 ? -8.620 13.067 13.589 1.00 98.62 111 LYS A N 1
ATOM 879 C CA . LYS A 1 111 ? -7.750 14.144 14.094 1.00 98.62 111 LYS A CA 1
ATOM 880 C C . LYS A 1 111 ? -6.749 13.652 15.138 1.00 98.62 111 LYS A C 1
ATOM 882 O O . LYS A 1 111 ? -6.315 14.434 15.986 1.00 98.62 111 LYS A O 1
ATOM 887 N N . ILE A 1 112 ? -6.392 12.371 15.107 1.00 98.75 112 ILE A N 1
ATOM 888 C CA . ILE A 1 112 ? -5.485 11.754 16.076 1.00 98.75 112 ILE A CA 1
ATOM 889 C C . ILE A 1 112 ? -4.064 12.241 15.797 1.00 98.75 112 ILE A C 1
ATOM 891 O O . ILE A 1 112 ? -3.580 12.146 14.675 1.00 98.75 112 ILE A O 1
ATOM 895 N N . SER A 1 113 ? -3.384 12.766 16.814 1.00 98.12 113 SER A N 1
ATOM 896 C CA . SER A 1 113 ? -1.970 13.164 16.723 1.00 98.12 113 SER A CA 1
ATOM 897 C C . SER A 1 113 ? -1.034 12.302 17.567 1.00 98.12 113 SER A C 1
ATOM 899 O O . SER A 1 113 ? 0.179 12.333 17.367 1.00 98.12 113 SER A O 1
ATOM 901 N N . THR A 1 114 ? -1.588 11.556 18.522 1.00 97.75 114 THR A N 1
ATOM 902 C CA . THR A 1 114 ? -0.846 10.730 19.476 1.00 97.75 114 THR A CA 1
ATOM 903 C C . THR A 1 114 ? -1.572 9.409 19.645 1.00 97.75 114 THR A C 1
ATOM 905 O O . THR A 1 114 ? -2.777 9.389 19.900 1.00 97.75 114 THR A O 1
ATOM 908 N N . ILE A 1 115 ? -0.827 8.316 19.514 1.00 97.88 115 ILE A N 1
ATOM 909 C CA . ILE A 1 115 ? -1.326 6.968 19.748 1.00 97.88 115 ILE A CA 1
ATOM 910 C C . ILE A 1 115 ? -1.103 6.659 21.232 1.00 97.88 115 ILE A C 1
ATOM 912 O O . ILE A 1 115 ? 0.024 6.514 21.696 1.00 97.88 115 ILE A O 1
ATOM 916 N N . SER A 1 116 ? -2.185 6.618 22.002 1.00 96.50 116 SER A N 1
ATOM 917 C CA . SER A 1 116 ? -2.168 6.293 23.430 1.00 96.50 116 SER A CA 1
ATOM 918 C C . SER A 1 116 ? -3.374 5.430 23.776 1.00 96.50 116 SER A C 1
ATOM 920 O O . SER A 1 116 ? -4.303 5.325 22.983 1.00 96.50 116 SER A O 1
ATOM 922 N N . ASN A 1 117 ? -3.397 4.845 24.976 1.00 96.44 117 ASN A N 1
ATOM 923 C CA . ASN A 1 117 ? -4.533 4.049 25.464 1.00 96.44 117 ASN A CA 1
ATOM 924 C C . ASN A 1 117 ? -4.789 2.745 24.689 1.00 96.44 117 ASN A C 1
ATOM 926 O O . ASN A 1 117 ? -5.856 2.161 24.858 1.00 96.44 117 ASN A O 1
ATOM 930 N N . LEU A 1 118 ? -3.818 2.281 23.897 1.00 97.06 118 LEU A N 1
ATOM 931 C CA . LEU A 1 118 ? -3.887 0.998 23.196 1.00 97.06 118 LEU A CA 1
ATOM 932 C C . LEU A 1 118 ? -3.009 -0.086 23.838 1.00 97.06 118 LEU A C 1
ATOM 934 O O . LEU A 1 118 ? -3.225 -1.254 23.557 1.00 97.06 118 LEU A O 1
ATOM 938 N N . ASP A 1 119 ? -2.071 0.260 24.729 1.00 92.62 119 ASP A N 1
ATOM 939 C CA . ASP A 1 119 ? -1.017 -0.647 25.225 1.00 92.62 119 ASP A CA 1
ATOM 940 C C . ASP A 1 119 ? -1.519 -1.969 25.841 1.00 92.62 119 ASP A C 1
ATOM 942 O O . ASP A 1 119 ? -0.799 -2.969 25.834 1.00 92.62 119 ASP A O 1
ATOM 946 N N . ASP A 1 120 ? -2.741 -1.976 26.376 1.00 94.00 120 ASP A N 1
ATOM 947 C CA . ASP A 1 120 ? -3.355 -3.134 27.033 1.00 94.00 120 ASP A CA 1
ATOM 948 C C . ASP A 1 120 ? -4.261 -3.959 26.091 1.00 94.00 120 ASP A C 1
ATOM 950 O O . ASP A 1 120 ? -4.714 -5.043 26.463 1.00 94.00 120 ASP A O 1
ATOM 954 N N . LEU A 1 121 ? -4.474 -3.517 24.844 1.00 97.12 121 LEU A N 1
ATOM 955 C CA . LEU A 1 121 ? -5.350 -4.162 23.854 1.00 97.12 121 LEU A CA 1
ATOM 956 C C . LEU A 1 121 ? -4.681 -5.355 23.165 1.00 97.12 121 LEU A C 1
ATOM 958 O O . LEU A 1 121 ? -4.558 -5.431 21.947 1.00 97.12 121 LEU A O 1
ATOM 962 N N . LYS A 1 122 ? -4.244 -6.330 23.958 1.00 96.38 122 LYS A N 1
ATOM 963 C CA . LYS A 1 122 ? -3.441 -7.475 23.500 1.00 96.38 122 LYS A CA 1
ATOM 964 C C . LYS A 1 122 ? -4.152 -8.370 22.482 1.00 96.38 122 LYS A C 1
ATOM 966 O O . LYS A 1 122 ? -3.475 -9.140 21.809 1.00 96.38 122 LYS A O 1
ATOM 971 N N . SER A 1 123 ? -5.478 -8.299 22.377 1.00 98.12 123 SER A N 1
ATOM 972 C CA . SER A 1 123 ? -6.261 -9.049 21.384 1.00 98.12 123 SER A CA 1
ATOM 973 C C . SER A 1 123 ? -6.344 -8.352 20.022 1.00 98.12 123 SER A C 1
ATOM 975 O O . SER A 1 123 ? -6.917 -8.930 19.105 1.00 98.12 123 SER A O 1
ATOM 977 N N . LEU A 1 124 ? -5.802 -7.135 19.881 1.00 98.75 124 LEU A N 1
ATOM 978 C CA . LEU A 1 124 ? -5.936 -6.351 18.659 1.00 98.75 124 LEU A CA 1
ATOM 979 C C . LEU A 1 124 ? -5.173 -7.010 17.506 1.00 98.75 124 LEU A C 1
ATOM 981 O O . LEU A 1 124 ? -3.976 -7.270 17.612 1.00 98.75 124 LEU A O 1
ATOM 985 N N . GLU A 1 125 ? -5.879 -7.261 16.407 1.00 98.88 125 GLU A N 1
ATOM 986 C CA . GLU A 1 125 ? -5.359 -7.900 15.195 1.00 98.88 125 GLU A CA 1
ATOM 987 C C . GLU A 1 125 ? -5.251 -6.911 14.032 1.00 98.88 125 GLU A C 1
ATOM 989 O O . GLU A 1 125 ? -4.324 -7.019 13.229 1.00 98.88 125 GLU A O 1
ATOM 994 N N . ARG A 1 126 ? -6.150 -5.920 13.961 1.00 98.94 126 ARG A N 1
ATOM 995 C CA . ARG A 1 126 ? -6.144 -4.890 12.917 1.00 98.94 126 ARG A CA 1
ATOM 996 C C . ARG A 1 126 ? -6.373 -3.497 13.490 1.00 98.94 126 ARG A C 1
ATOM 998 O O . ARG A 1 126 ? -7.332 -3.268 14.228 1.00 98.94 126 ARG A O 1
ATOM 1005 N N . LEU A 1 127 ? -5.512 -2.565 13.099 1.00 98.88 127 LEU A N 1
ATOM 1006 C CA . LEU A 1 127 ? -5.595 -1.162 13.486 1.00 98.88 127 LEU A CA 1
ATOM 1007 C C . LEU A 1 127 ? -5.447 -0.279 12.251 1.00 98.88 127 LEU A C 1
ATOM 1009 O O . LEU A 1 127 ? -4.397 -0.269 11.612 1.00 98.88 127 LEU A O 1
ATOM 1013 N N . ASP A 1 128 ? -6.495 0.475 11.942 1.00 98.88 128 ASP A N 1
ATOM 1014 C CA . ASP A 1 128 ? -6.477 1.471 10.877 1.00 98.88 128 ASP A CA 1
ATOM 1015 C C . ASP A 1 128 ? -6.480 2.878 11.482 1.00 98.88 128 ASP A C 1
ATOM 1017 O O . ASP A 1 128 ? -7.446 3.290 12.124 1.00 98.88 128 ASP A O 1
ATOM 1021 N N . LEU A 1 129 ? -5.366 3.585 11.303 1.00 98.81 129 LEU A N 1
ATOM 1022 C CA . LEU A 1 129 ? -5.111 4.965 11.718 1.00 98.81 129 LEU A CA 1
ATOM 1023 C C . LEU A 1 129 ? -4.774 5.852 10.505 1.00 98.81 129 LEU A C 1
ATOM 1025 O O . LEU A 1 129 ? -4.124 6.896 10.649 1.00 98.81 129 LEU A O 1
ATOM 1029 N N . ALA A 1 130 ? -5.187 5.440 9.309 1.00 98.75 130 ALA A N 1
ATOM 1030 C CA . ALA A 1 130 ? -4.935 6.168 8.080 1.00 98.75 130 ALA A CA 1
ATOM 1031 C C . ALA A 1 130 ? -5.565 7.574 8.091 1.00 98.75 130 ALA A C 1
ATOM 1033 O O . ALA A 1 130 ? -6.548 7.824 8.791 1.00 98.75 130 ALA A O 1
ATOM 1034 N N . SER A 1 131 ? -4.996 8.512 7.333 1.00 98.25 131 SER A N 1
ATOM 1035 C CA . SER A 1 131 ? -5.481 9.896 7.205 1.00 98.25 131 SER A CA 1
ATOM 1036 C C . SER A 1 131 ? -5.712 10.581 8.562 1.00 98.25 131 SER A C 1
ATOM 1038 O O . SER A 1 131 ? -6.818 10.986 8.916 1.00 98.25 131 SER A O 1
ATOM 1040 N N . ASN A 1 132 ? -4.652 10.683 9.365 1.00 98.75 132 ASN A N 1
ATOM 1041 C CA . ASN A 1 132 ? -4.662 11.337 10.676 1.00 98.75 132 ASN A CA 1
ATOM 1042 C C . ASN A 1 132 ? -3.534 12.391 10.769 1.00 98.75 132 ASN A C 1
ATOM 1044 O O . ASN A 1 132 ? -2.979 12.853 9.775 1.00 98.75 132 ASN A O 1
ATOM 1048 N N . ASN A 1 133 ? -3.212 12.864 11.977 1.00 98.38 133 ASN A N 1
ATOM 1049 C CA . ASN A 1 133 ? -2.165 13.862 12.227 1.00 98.38 133 ASN A CA 1
ATOM 1050 C C . ASN A 1 133 ? -0.993 13.298 13.047 1.00 98.38 133 ASN A C 1
ATOM 1052 O O . ASN A 1 133 ? -0.330 14.046 13.775 1.00 98.38 133 ASN A O 1
ATOM 1056 N N . ILE A 1 134 ? -0.748 11.990 12.960 1.00 98.75 134 ILE A N 1
ATOM 1057 C CA . ILE A 1 134 ? 0.265 11.290 13.752 1.00 98.75 134 ILE A CA 1
ATOM 1058 C C . ILE A 1 134 ? 1.655 11.689 13.260 1.00 98.75 134 ILE A C 1
ATOM 1060 O O . ILE A 1 134 ? 1.939 11.667 12.065 1.00 98.75 134 ILE A O 1
ATOM 1064 N N . LYS A 1 135 ? 2.528 12.065 14.198 1.00 98.25 135 LYS A N 1
ATOM 1065 C CA . LYS A 1 135 ? 3.933 12.422 13.924 1.00 98.25 135 LYS A CA 1
ATOM 1066 C C . LYS A 1 135 ? 4.929 11.406 14.468 1.00 98.25 135 LYS A C 1
ATOM 1068 O O . LYS A 1 135 ? 6.100 11.448 14.116 1.00 98.25 135 LYS A O 1
ATOM 1073 N N . GLU A 1 136 ? 4.476 10.523 15.348 1.00 98.06 136 GLU A N 1
ATOM 1074 C CA . GLU A 1 136 ? 5.315 9.537 16.009 1.00 98.06 136 GLU A CA 1
ATOM 1075 C C . GLU A 1 136 ? 4.506 8.275 16.294 1.00 98.06 136 GLU A C 1
ATOM 1077 O O . GLU A 1 136 ? 3.436 8.325 16.908 1.00 98.06 136 GLU A O 1
ATOM 1082 N N . ILE A 1 137 ? 5.056 7.141 15.871 1.00 97.81 137 ILE A N 1
ATOM 1083 C CA . ILE A 1 137 ? 4.556 5.821 16.234 1.00 97.81 137 ILE A CA 1
ATOM 1084 C C . ILE A 1 137 ? 4.903 5.589 17.705 1.00 97.81 137 ILE A C 1
ATOM 1086 O O . ILE A 1 137 ? 6.065 5.656 18.104 1.00 97.81 137 ILE A O 1
ATOM 1090 N N . SER A 1 138 ? 3.889 5.360 18.529 1.00 95.94 138 SER A N 1
ATOM 1091 C CA . SER A 1 138 ? 4.013 5.140 19.973 1.00 95.94 138 SER A CA 1
ATOM 1092 C C . SER A 1 138 ? 2.828 4.312 20.467 1.00 95.94 138 SER A C 1
ATOM 1094 O O . SER A 1 138 ? 1.859 4.130 19.739 1.00 95.94 138 SER A O 1
ATOM 1096 N N . GLY A 1 139 ? 2.905 3.752 21.675 1.00 94.88 139 GLY A N 1
ATOM 1097 C CA . GLY A 1 139 ? 1.768 3.050 22.286 1.00 94.88 139 GLY A CA 1
ATOM 1098 C C . GLY A 1 139 ? 1.347 1.727 21.619 1.00 94.88 139 GLY A C 1
ATOM 1099 O O . GLY A 1 139 ? 0.248 1.242 21.881 1.00 94.88 139 GLY A O 1
ATOM 1100 N N . LEU A 1 140 ? 2.183 1.157 20.734 1.00 96.62 140 LEU A N 1
ATOM 1101 C CA . LEU A 1 140 ? 1.900 -0.097 20.011 1.00 96.62 140 LEU A CA 1
ATOM 1102 C C . LEU A 1 140 ? 2.769 -1.284 20.469 1.00 96.62 140 LEU A C 1
ATOM 1104 O O . LEU A 1 140 ? 2.464 -2.425 20.137 1.00 96.62 140 LEU A O 1
ATOM 1108 N N . ASN A 1 141 ? 3.826 -1.055 21.258 1.00 90.81 141 ASN A N 1
ATOM 1109 C CA . ASN A 1 141 ? 4.871 -2.053 21.557 1.00 90.81 141 ASN A CA 1
ATOM 1110 C C . ASN A 1 141 ? 4.361 -3.375 22.166 1.00 90.81 141 ASN A C 1
ATOM 1112 O O . ASN A 1 141 ? 5.027 -4.401 22.063 1.00 90.81 141 ASN A O 1
ATOM 1116 N N . ASN A 1 142 ? 3.195 -3.373 22.813 1.00 94.06 142 ASN A N 1
ATOM 1117 C CA . ASN A 1 142 ? 2.631 -4.559 23.461 1.00 94.06 142 ASN A CA 1
ATOM 1118 C C . ASN A 1 142 ? 1.606 -5.316 22.598 1.00 94.06 142 ASN A C 1
ATOM 1120 O O . ASN A 1 142 ? 1.133 -6.378 23.013 1.00 94.06 142 ASN A O 1
ATOM 1124 N N . LEU A 1 143 ? 1.275 -4.816 21.403 1.00 97.25 143 LEU A N 1
ATOM 1125 C CA . LEU A 1 143 ? 0.237 -5.361 20.522 1.00 97.25 143 LEU A CA 1
ATOM 1126 C C . LEU A 1 143 ? 0.746 -6.547 19.693 1.00 97.25 143 LEU A C 1
ATOM 1128 O O . LEU A 1 143 ? 0.722 -6.549 18.467 1.00 97.25 143 LEU A O 1
ATOM 1132 N N . LYS A 1 144 ? 1.215 -7.590 20.377 1.00 96.56 144 LYS A N 1
ATOM 1133 C CA . LYS A 1 144 ? 1.889 -8.741 19.754 1.00 96.56 144 LYS A CA 1
ATOM 1134 C C . LYS A 1 144 ? 1.014 -9.535 18.782 1.00 96.56 144 LYS A C 1
ATOM 1136 O O . LYS A 1 144 ? 1.561 -10.286 17.987 1.00 96.56 144 LYS A O 1
ATOM 1141 N N . ASN A 1 145 ? -0.311 -9.415 18.860 1.00 98.12 145 ASN A N 1
ATOM 1142 C CA . ASN A 1 145 ? -1.243 -10.102 17.962 1.00 98.12 145 ASN A CA 1
ATOM 1143 C C . ASN A 1 145 ? -1.628 -9.267 16.734 1.00 98.12 145 ASN A C 1
ATOM 1145 O O . ASN A 1 145 ? -2.376 -9.765 15.893 1.00 98.12 145 ASN A O 1
ATOM 1149 N N . LEU A 1 146 ? -1.115 -8.036 16.617 1.00 98.75 146 LEU A N 1
ATOM 1150 C CA . LEU A 1 146 ? -1.408 -7.166 15.489 1.00 98.75 146 LEU A CA 1
ATOM 1151 C C . LEU A 1 146 ? -0.828 -7.774 14.209 1.00 98.75 146 LEU A C 1
ATOM 1153 O O . LEU A 1 146 ? 0.358 -8.098 14.149 1.00 98.75 146 LEU A O 1
ATOM 1157 N N . LYS A 1 147 ? -1.687 -7.932 13.204 1.00 98.88 147 LYS A N 1
ATOM 1158 C CA . LYS A 1 147 ? -1.377 -8.496 11.886 1.00 98.88 147 LYS A CA 1
ATOM 1159 C C . LYS A 1 147 ? -1.401 -7.422 10.807 1.00 98.88 147 LYS A C 1
ATOM 1161 O O . LYS A 1 147 ? -0.548 -7.462 9.928 1.00 98.88 147 LYS A O 1
ATOM 1166 N N . ASP A 1 148 ? -2.307 -6.454 10.922 1.00 98.94 148 ASP A N 1
ATOM 1167 C CA . ASP A 1 148 ? -2.495 -5.390 9.937 1.00 98.94 148 ASP A CA 1
ATOM 1168 C C . ASP A 1 148 ? -2.470 -4.012 10.612 1.00 98.94 148 ASP A C 1
ATOM 1170 O O . ASP A 1 148 ? -3.263 -3.736 11.521 1.00 98.94 148 ASP A O 1
ATOM 1174 N N . LEU A 1 149 ? -1.566 -3.143 10.155 1.00 98.88 149 LEU A N 1
ATOM 1175 C CA . LEU A 1 149 ? -1.422 -1.771 10.639 1.00 98.88 149 LEU A CA 1
ATOM 1176 C C . LEU A 1 149 ? -1.400 -0.786 9.466 1.00 98.88 149 LEU A C 1
ATOM 1178 O O . LEU A 1 149 ? -0.460 -0.789 8.671 1.00 98.88 149 LEU A O 1
ATOM 1182 N N . SER A 1 150 ? -2.399 0.094 9.410 1.00 98.88 150 SER A N 1
ATOM 1183 C CA . SER A 1 150 ? -2.464 1.191 8.438 1.00 98.88 150 SER A CA 1
ATOM 1184 C C . SER A 1 150 ? -2.187 2.524 9.126 1.00 98.88 150 SER A C 1
ATOM 1186 O O . SER A 1 150 ? -2.889 2.927 10.052 1.00 98.88 150 SER A O 1
ATOM 1188 N N . LEU A 1 151 ? -1.133 3.202 8.679 1.00 98.81 151 LEU A N 1
ATOM 1189 C CA . LEU A 1 151 ? -0.671 4.513 9.142 1.00 98.81 151 LEU A CA 1
ATOM 1190 C C . LEU A 1 151 ? -0.476 5.481 7.964 1.00 98.81 151 LEU A C 1
ATOM 1192 O O . LEU A 1 151 ? 0.179 6.518 8.117 1.00 98.81 151 LEU A O 1
ATOM 1196 N N . ASN A 1 152 ? -1.030 5.172 6.792 1.00 98.62 152 ASN A N 1
ATOM 1197 C CA . ASN A 1 152 ? -0.884 6.006 5.611 1.00 98.62 152 ASN A CA 1
ATOM 1198 C C . ASN A 1 152 ? -1.549 7.380 5.774 1.00 98.62 152 ASN A C 1
ATOM 1200 O O . ASN A 1 152 ? -2.482 7.540 6.556 1.00 98.62 152 ASN A O 1
ATOM 1204 N N . GLY A 1 153 ? -1.064 8.395 5.062 1.00 97.50 153 GLY A N 1
ATOM 1205 C CA . GLY A 1 153 ? -1.635 9.749 5.123 1.00 97.50 153 GLY A CA 1
ATOM 1206 C C . GLY A 1 153 ? -1.449 10.416 6.490 1.00 97.50 153 GLY A C 1
ATOM 1207 O O . GLY A 1 153 ? -2.363 11.047 7.018 1.00 97.50 153 GLY A O 1
ATOM 1208 N N . ASN A 1 154 ? -0.275 10.241 7.098 1.00 98.62 154 ASN A N 1
ATOM 1209 C CA . ASN A 1 154 ? 0.101 10.864 8.368 1.00 98.62 154 ASN A CA 1
ATOM 1210 C C . ASN A 1 154 ? 1.333 11.774 8.173 1.00 98.62 154 ASN A C 1
ATOM 1212 O O . ASN A 1 154 ? 1.661 12.210 7.072 1.00 98.62 154 ASN A O 1
ATOM 1216 N N . LYS A 1 155 ? 1.993 12.168 9.266 1.00 98.00 155 LYS A N 1
ATOM 1217 C CA . LYS A 1 155 ? 3.149 13.082 9.268 1.00 98.00 155 LYS A CA 1
ATOM 1218 C C . LYS A 1 155 ? 4.357 12.435 9.947 1.00 98.00 155 LYS A C 1
ATOM 1220 O O . LYS A 1 155 ? 5.102 13.120 10.648 1.00 98.00 155 LYS A O 1
ATOM 1225 N N . ILE A 1 156 ? 4.519 11.121 9.787 1.00 98.62 156 ILE A N 1
ATOM 1226 C CA . ILE A 1 156 ? 5.564 10.326 10.441 1.00 98.62 156 ILE A CA 1
ATOM 1227 C C . ILE A 1 156 ? 6.889 10.512 9.682 1.00 98.62 156 ILE A C 1
ATOM 1229 O O . ILE A 1 156 ? 6.944 10.196 8.495 1.00 98.62 156 ILE A O 1
ATOM 1233 N N . PRO A 1 157 ? 7.962 11.016 10.320 1.00 98.00 157 PRO A N 1
ATOM 1234 C CA . PRO A 1 157 ? 9.252 11.215 9.659 1.00 98.00 157 PRO A CA 1
ATOM 1235 C C . PRO A 1 157 ? 10.184 9.997 9.756 1.00 98.00 157 PRO A C 1
ATOM 1237 O O . PRO A 1 157 ? 11.163 9.913 9.022 1.00 98.00 157 PRO A O 1
ATOM 1240 N N . GLU A 1 158 ? 9.922 9.077 10.686 1.00 98.06 158 GLU A N 1
ATOM 1241 C CA . GLU A 1 158 ? 10.819 7.970 11.017 1.00 98.06 158 GLU A CA 1
ATOM 1242 C C . GLU A 1 158 ? 10.029 6.741 11.472 1.00 98.06 158 GLU A C 1
ATOM 1244 O O . GLU A 1 158 ? 9.082 6.847 12.255 1.00 98.06 158 GLU A O 1
ATOM 1249 N N . ILE A 1 159 ? 10.468 5.570 11.010 1.00 98.00 159 ILE A N 1
ATOM 1250 C CA . ILE A 1 159 ? 9.958 4.269 11.435 1.00 98.00 159 ILE A CA 1
ATOM 1251 C C . ILE A 1 159 ? 10.694 3.848 12.715 1.00 98.00 159 ILE A C 1
ATOM 1253 O O . ILE A 1 159 ? 11.900 3.602 12.702 1.00 98.00 159 ILE A O 1
ATOM 1257 N N . LYS A 1 160 ? 9.967 3.776 13.831 1.00 96.62 160 LYS A N 1
ATOM 1258 C CA . LYS A 1 160 ? 10.479 3.361 15.147 1.00 96.62 160 LYS A CA 1
ATOM 1259 C C . LYS A 1 160 ? 9.343 2.840 16.024 1.00 96.62 160 LYS A C 1
ATOM 1261 O O . LYS A 1 160 ? 8.180 3.077 15.702 1.00 96.62 160 LYS A O 1
ATOM 1266 N N . ASN A 1 161 ? 9.671 2.190 17.143 1.00 96.25 161 ASN A N 1
ATOM 1267 C CA . ASN A 1 161 ? 8.692 1.681 18.113 1.00 96.25 161 ASN A CA 1
ATOM 1268 C C . ASN A 1 161 ? 7.717 0.655 17.501 1.00 96.25 161 ASN A C 1
ATOM 1270 O O . ASN A 1 161 ? 6.522 0.650 17.796 1.00 96.25 161 ASN A O 1
ATOM 1274 N N . LEU A 1 162 ? 8.231 -0.199 16.614 1.00 97.00 162 LEU A N 1
ATOM 1275 C CA . LEU A 1 162 ? 7.499 -1.338 16.051 1.00 97.00 162 LEU A CA 1
ATOM 1276 C C . LEU A 1 162 ? 8.086 -2.677 16.525 1.00 97.00 162 LEU A C 1
ATOM 1278 O O . LEU A 1 162 ? 7.580 -3.731 16.154 1.00 97.00 162 LEU A O 1
ATOM 1282 N N . GLU A 1 163 ? 9.127 -2.671 17.373 1.00 95.25 163 GLU A N 1
ATOM 1283 C CA . GLU A 1 163 ? 9.903 -3.881 17.701 1.00 95.25 163 GLU A CA 1
ATOM 1284 C C . GLU A 1 163 ? 9.071 -5.010 18.334 1.00 95.25 163 GLU A C 1
ATOM 1286 O O . GLU A 1 163 ? 9.445 -6.180 18.251 1.00 95.25 163 GLU A O 1
ATOM 1291 N N . GLY A 1 164 ? 7.954 -4.667 18.981 1.00 95.62 164 GLY A N 1
ATOM 1292 C CA . GLY A 1 164 ? 7.053 -5.626 19.619 1.00 95.62 164 GLY A CA 1
ATOM 1293 C C . GLY A 1 164 ? 6.026 -6.282 18.690 1.00 95.62 164 GLY A C 1
ATOM 1294 O O . GLY A 1 164 ? 5.358 -7.227 19.111 1.00 95.62 164 GLY A O 1
ATOM 1295 N N . LEU A 1 165 ? 5.898 -5.826 17.440 1.00 97.62 165 LEU A N 1
ATOM 1296 C CA . LEU A 1 165 ? 4.876 -6.280 16.488 1.00 97.62 165 LEU A CA 1
ATOM 1297 C C . LEU A 1 165 ? 5.358 -7.465 15.634 1.00 97.62 165 LEU A C 1
ATOM 1299 O O . LEU A 1 165 ? 5.208 -7.485 14.417 1.00 97.62 165 LEU A O 1
ATOM 1303 N N . SER A 1 166 ? 5.952 -8.481 16.258 1.00 95.38 166 SER A N 1
ATOM 1304 C CA . SER A 1 166 ? 6.621 -9.582 15.545 1.00 95.38 166 SER A CA 1
ATOM 1305 C C . SER A 1 166 ? 5.703 -10.437 14.654 1.00 95.38 166 SER A C 1
ATOM 1307 O O . SER A 1 166 ? 6.204 -11.169 13.801 1.00 95.38 166 SER A O 1
ATOM 1309 N N . ASN A 1 167 ? 4.381 -10.372 14.851 1.00 98.00 167 ASN A N 1
ATOM 1310 C CA . ASN A 1 167 ? 3.378 -11.086 14.048 1.00 98.00 167 ASN A CA 1
ATOM 1311 C C . ASN A 1 167 ? 2.728 -10.212 12.960 1.00 98.00 167 ASN A C 1
ATOM 1313 O O . ASN A 1 167 ? 1.795 -10.674 12.300 1.00 98.00 167 ASN A O 1
ATOM 1317 N N . LEU A 1 168 ? 3.203 -8.974 12.773 1.00 98.75 168 LEU A N 1
ATOM 1318 C CA . LEU A 1 168 ? 2.676 -8.074 11.754 1.00 98.75 168 LEU A CA 1
ATOM 1319 C C . LEU A 1 168 ? 2.941 -8.653 10.362 1.00 98.75 168 LEU A C 1
ATOM 1321 O O . LEU A 1 168 ? 4.073 -9.013 10.047 1.00 98.75 168 LEU A O 1
ATOM 1325 N N . LYS A 1 169 ? 1.887 -8.741 9.553 1.00 98.88 169 LYS A N 1
ATOM 1326 C CA . LYS A 1 169 ? 1.891 -9.259 8.180 1.00 98.88 169 LYS A CA 1
ATOM 1327 C C . LYS A 1 169 ? 1.780 -8.144 7.151 1.00 98.88 169 LYS A C 1
ATOM 1329 O O . LYS A 1 169 ? 2.411 -8.243 6.103 1.00 98.88 169 LYS A O 1
ATOM 1334 N N . SER A 1 170 ? 1.021 -7.093 7.453 1.00 98.94 170 SER A N 1
ATOM 1335 C CA . SER A 1 170 ? 0.833 -5.941 6.574 1.00 98.94 170 SER A CA 1
ATOM 1336 C C . SER A 1 170 ? 1.097 -4.633 7.312 1.00 98.94 170 SER A C 1
ATOM 1338 O O . SER A 1 170 ? 0.546 -4.394 8.391 1.00 98.94 170 SER A O 1
ATOM 1340 N N . LEU A 1 171 ? 1.937 -3.789 6.715 1.00 98.94 171 LEU A N 1
ATOM 1341 C CA . LEU A 1 171 ? 2.249 -2.451 7.204 1.00 98.94 171 LEU A CA 1
ATOM 1342 C C . LEU A 1 171 ? 2.119 -1.443 6.067 1.00 98.94 171 LEU A C 1
ATOM 1344 O O . LEU A 1 171 ? 2.866 -1.513 5.091 1.00 98.94 171 LEU A O 1
ATOM 1348 N N . ASP A 1 172 ? 1.214 -0.482 6.235 1.00 98.88 172 ASP A N 1
ATOM 1349 C CA . ASP A 1 172 ? 1.077 0.649 5.322 1.00 98.88 172 ASP A CA 1
ATOM 1350 C C . ASP A 1 172 ? 1.517 1.955 5.984 1.00 98.88 172 ASP A C 1
ATOM 1352 O O . ASP A 1 172 ? 0.921 2.428 6.953 1.00 98.88 172 ASP A O 1
ATOM 1356 N N . LEU A 1 173 ? 2.593 2.525 5.451 1.00 98.81 173 LEU A N 1
ATOM 1357 C CA . LEU A 1 173 ? 3.210 3.787 5.849 1.00 98.81 173 LEU A CA 1
ATOM 1358 C C . LEU A 1 173 ? 3.242 4.784 4.681 1.00 98.81 173 LEU A C 1
ATOM 1360 O O . LEU A 1 173 ? 4.004 5.758 4.709 1.00 98.81 173 LEU A O 1
ATOM 1364 N N . SER A 1 174 ? 2.415 4.569 3.662 1.00 98.56 174 SER A N 1
ATOM 1365 C CA . SER A 1 174 ? 2.324 5.442 2.495 1.00 98.56 174 SER A CA 1
ATOM 1366 C C . SER A 1 174 ? 1.972 6.883 2.880 1.00 98.56 174 SER A C 1
ATOM 1368 O O . SER A 1 174 ? 1.307 7.126 3.884 1.00 98.56 174 SER A O 1
ATOM 1370 N N . TRP A 1 175 ? 2.383 7.872 2.093 1.00 96.25 175 TRP A N 1
ATOM 1371 C CA . TRP A 1 175 ? 2.018 9.280 2.296 1.00 96.25 175 TRP A CA 1
ATOM 1372 C C . TRP A 1 175 ? 2.406 9.800 3.682 1.00 96.25 175 TRP A C 1
ATOM 1374 O O . TRP A 1 175 ? 1.598 10.384 4.405 1.00 96.25 175 TRP A O 1
ATOM 1384 N N . ASN A 1 176 ? 3.652 9.537 4.068 1.00 98.31 176 ASN A N 1
ATOM 1385 C CA . ASN A 1 176 ? 4.274 10.053 5.280 1.00 98.31 176 ASN A CA 1
ATOM 1386 C C . ASN A 1 176 ? 5.490 10.922 4.904 1.00 98.31 176 ASN A C 1
ATOM 1388 O O . ASN A 1 176 ? 5.566 11.492 3.817 1.00 98.31 176 ASN A O 1
ATOM 1392 N N . GLN A 1 177 ? 6.424 11.126 5.832 1.00 97.44 177 GLN A N 1
ATOM 1393 C CA . GLN A 1 177 ? 7.613 11.960 5.634 1.00 97.44 177 GLN A CA 1
ATOM 1394 C C . GLN A 1 177 ? 8.902 11.156 5.849 1.00 97.44 177 GLN A C 1
ATOM 1396 O O . GLN A 1 177 ? 9.930 11.727 6.215 1.00 97.44 177 GLN A O 1
ATOM 1401 N N . ILE A 1 178 ? 8.837 9.838 5.641 1.00 98.50 178 ILE A N 1
ATOM 1402 C CA . ILE A 1 178 ? 9.925 8.898 5.912 1.00 98.50 178 ILE A CA 1
ATOM 1403 C C . ILE A 1 178 ? 11.038 9.102 4.888 1.00 98.50 178 ILE A C 1
ATOM 1405 O O . ILE A 1 178 ? 10.780 9.168 3.690 1.00 98.50 178 ILE A O 1
ATOM 1409 N N . ASN A 1 179 ? 12.284 9.199 5.348 1.00 97.00 179 ASN A N 1
ATOM 1410 C CA . ASN A 1 179 ? 13.458 9.380 4.484 1.00 97.00 179 ASN A CA 1
ATOM 1411 C C . ASN A 1 179 ? 14.386 8.154 4.423 1.00 97.00 179 ASN A C 1
ATOM 1413 O O . ASN A 1 179 ? 15.225 8.054 3.527 1.00 97.00 179 ASN A O 1
ATOM 1417 N N . GLU A 1 180 ? 14.235 7.226 5.363 1.00 98.00 180 GLU A N 1
ATOM 1418 C CA . GLU A 1 180 ? 15.089 6.059 5.536 1.00 98.00 180 GLU A CA 1
ATOM 1419 C C . GLU A 1 180 ? 14.256 4.888 6.060 1.00 98.00 180 GLU A C 1
ATOM 1421 O O . GLU A 1 180 ? 13.448 5.043 6.980 1.00 98.00 180 GLU A O 1
ATOM 1426 N N . ILE A 1 181 ? 14.480 3.709 5.483 1.00 98.38 181 ILE A N 1
ATOM 1427 C CA . ILE A 1 181 ? 13.894 2.460 5.959 1.00 98.38 181 ILE A CA 1
ATOM 1428 C C . ILE A 1 181 ? 14.798 1.902 7.062 1.00 98.38 181 ILE A C 1
ATOM 1430 O O . ILE A 1 181 ? 15.941 1.519 6.825 1.00 98.38 181 ILE A O 1
ATOM 1434 N N . LYS A 1 182 ? 14.282 1.873 8.290 1.00 96.94 182 LYS A N 1
ATOM 1435 C CA . LYS A 1 182 ? 14.946 1.312 9.474 1.00 96.94 182 LYS A CA 1
ATOM 1436 C C . LYS A 1 182 ? 13.910 0.937 10.528 1.00 96.94 182 LYS A C 1
ATOM 1438 O O . LYS A 1 182 ? 12.734 1.236 10.368 1.00 96.94 182 LYS A O 1
ATOM 1443 N N . GLY A 1 183 ? 14.329 0.261 11.597 1.00 96.06 183 GLY A N 1
ATOM 1444 C CA . GLY A 1 183 ? 13.417 -0.117 12.685 1.00 96.06 183 GLY A CA 1
ATOM 1445 C C . GLY A 1 183 ? 12.427 -1.232 12.322 1.00 96.06 183 GLY A C 1
ATOM 1446 O O . GLY A 1 183 ? 11.503 -1.497 13.087 1.00 96.06 183 GLY A O 1
ATOM 1447 N N . LEU A 1 184 ? 12.627 -1.904 11.182 1.00 97.75 184 LEU A N 1
ATOM 1448 C CA . LEU A 1 184 ? 11.812 -3.036 10.729 1.00 97.75 184 LEU A CA 1
ATOM 1449 C C . LEU A 1 184 ? 12.412 -4.400 11.120 1.00 97.75 184 LEU A C 1
ATOM 1451 O O . LEU A 1 184 ? 11.777 -5.426 10.906 1.00 97.75 184 LEU A O 1
ATOM 1455 N N . ASP A 1 185 ? 13.588 -4.432 11.762 1.00 96.69 185 ASP A N 1
ATOM 1456 C CA . ASP A 1 185 ? 14.390 -5.650 11.997 1.00 96.69 185 ASP A CA 1
ATOM 1457 C C . ASP A 1 185 ? 13.679 -6.787 12.745 1.00 96.69 185 ASP A C 1
ATOM 1459 O O . ASP A 1 185 ? 14.095 -7.949 12.694 1.00 96.69 185 ASP A O 1
ATOM 1463 N N . LYS A 1 186 ? 12.628 -6.450 13.498 1.00 97.69 186 LYS A N 1
ATOM 1464 C CA . LYS A 1 186 ? 11.836 -7.399 14.291 1.00 97.69 186 LYS A CA 1
ATOM 1465 C C . LYS A 1 186 ? 10.545 -7.845 13.606 1.00 97.69 186 LYS A C 1
ATOM 1467 O O . LYS A 1 186 ? 9.915 -8.782 14.091 1.00 97.69 186 LYS A O 1
ATOM 1472 N N . LEU A 1 187 ? 10.169 -7.241 12.480 1.00 97.94 187 LEU A N 1
ATOM 1473 C CA . LEU A 1 187 ? 8.937 -7.542 11.743 1.00 97.94 187 LEU A CA 1
ATOM 1474 C C . LEU A 1 187 ? 9.141 -8.704 10.762 1.00 97.94 187 LEU A C 1
ATOM 1476 O O . LEU A 1 187 ? 8.809 -8.628 9.588 1.00 97.94 187 LEU A O 1
ATOM 1480 N N . GLN A 1 188 ? 9.711 -9.808 11.239 1.00 97.12 188 GLN A N 1
ATOM 1481 C CA . GLN A 1 188 ? 10.115 -10.927 10.379 1.00 97.12 188 GLN A CA 1
ATOM 1482 C C . GLN A 1 188 ? 8.930 -11.666 9.737 1.00 97.12 188 GLN A C 1
ATOM 1484 O O . GLN A 1 188 ? 9.125 -12.395 8.768 1.00 97.12 188 GLN A O 1
ATOM 1489 N N . SER A 1 189 ? 7.712 -11.478 10.255 1.00 98.44 189 SER A N 1
ATOM 1490 C CA . SER A 1 189 ? 6.473 -12.031 9.687 1.00 98.44 189 SER A CA 1
ATOM 1491 C C . SER A 1 189 ? 5.861 -11.162 8.583 1.00 98.44 189 SER A C 1
ATOM 1493 O O . SER A 1 189 ? 4.814 -11.530 8.057 1.00 98.44 189 SER A O 1
ATOM 1495 N N . LEU A 1 190 ? 6.472 -10.017 8.254 1.00 98.81 190 LEU A N 1
ATOM 1496 C CA . LEU A 1 190 ? 5.906 -9.064 7.307 1.00 98.81 190 LEU A CA 1
ATOM 1497 C C . LEU A 1 190 ? 5.897 -9.650 5.892 1.00 98.81 190 LEU A C 1
ATOM 1499 O O . LEU A 1 190 ? 6.923 -10.100 5.387 1.00 98.81 190 LEU A O 1
ATOM 1503 N N . GLU A 1 191 ? 4.726 -9.629 5.266 1.00 98.88 191 GLU A N 1
ATOM 1504 C CA . GLU A 1 191 ? 4.470 -10.134 3.915 1.00 98.88 191 GLU A CA 1
ATOM 1505 C C . GLU A 1 191 ? 4.190 -8.976 2.940 1.00 98.88 191 GLU A C 1
ATOM 1507 O O . GLU A 1 191 ? 4.532 -9.073 1.760 1.00 98.88 191 GLU A O 1
ATOM 1512 N N . ASN A 1 192 ? 3.620 -7.871 3.435 1.00 98.94 192 ASN A N 1
ATOM 1513 C CA . ASN A 1 192 ? 3.243 -6.689 2.662 1.00 98.94 192 ASN A CA 1
ATOM 1514 C C . ASN A 1 192 ? 3.773 -5.402 3.314 1.00 98.94 192 ASN A C 1
ATOM 1516 O O . ASN A 1 192 ? 3.460 -5.121 4.475 1.00 98.94 192 ASN A O 1
ATOM 1520 N N . LEU A 1 193 ? 4.550 -4.619 2.561 1.00 98.88 193 LEU A N 1
ATOM 1521 C CA . LEU A 1 193 ? 5.081 -3.326 2.994 1.00 98.88 193 LEU A CA 1
ATOM 1522 C C . LEU A 1 193 ? 4.796 -2.248 1.947 1.00 98.88 193 LEU A C 1
ATOM 1524 O O . LEU A 1 193 ? 5.305 -2.304 0.828 1.00 98.88 193 LEU A O 1
ATOM 1528 N N . GLU A 1 194 ? 4.017 -1.251 2.350 1.00 98.88 194 GLU A N 1
ATOM 1529 C CA . GLU A 1 194 ? 3.595 -0.124 1.519 1.00 98.88 194 GLU A CA 1
ATOM 1530 C C . GLU A 1 194 ? 4.253 1.165 2.047 1.00 98.88 194 GLU A C 1
ATOM 1532 O O . GLU A 1 194 ? 4.048 1.570 3.194 1.00 98.88 194 GLU A O 1
ATOM 1537 N N . LEU A 1 195 ? 5.097 1.794 1.227 1.00 98.62 195 LEU A N 1
ATOM 1538 C CA . LEU A 1 195 ? 5.900 2.980 1.558 1.00 98.62 195 LEU A CA 1
ATOM 1539 C C . LEU A 1 195 ? 5.752 4.083 0.496 1.00 98.62 195 LEU A C 1
ATOM 1541 O O . LEU A 1 195 ? 6.654 4.911 0.315 1.00 98.62 195 LEU A O 1
ATOM 1545 N N . ARG A 1 196 ? 4.611 4.123 -0.199 1.00 96.38 196 ARG A N 1
ATOM 1546 C CA . ARG A 1 196 ? 4.359 5.057 -1.308 1.00 96.38 196 ARG A CA 1
ATOM 1547 C C . ARG A 1 196 ? 4.466 6.511 -0.859 1.00 96.38 196 ARG A C 1
ATOM 1549 O O . ARG A 1 196 ? 4.142 6.815 0.284 1.00 96.38 196 ARG A O 1
ATOM 1556 N N . GLY A 1 197 ? 4.860 7.432 -1.734 1.00 94.19 197 GLY A N 1
ATOM 1557 C CA . GLY A 1 197 ? 4.767 8.871 -1.454 1.00 94.19 197 GLY A CA 1
ATOM 1558 C C . GLY A 1 197 ? 5.554 9.308 -0.213 1.00 94.19 197 GLY A C 1
ATOM 1559 O O . GLY A 1 197 ? 5.046 10.071 0.609 1.00 94.19 197 GLY A O 1
ATOM 1560 N N . ASN A 1 198 ? 6.768 8.783 -0.047 1.00 97.12 198 ASN A N 1
ATOM 1561 C CA . ASN A 1 198 ? 7.711 9.160 1.006 1.00 97.12 198 ASN A CA 1
ATOM 1562 C C . ASN A 1 198 ? 8.950 9.841 0.378 1.00 97.12 198 ASN A C 1
ATOM 1564 O O . ASN A 1 198 ? 8.944 10.250 -0.781 1.00 97.12 198 ASN A O 1
ATOM 1568 N N . LYS A 1 199 ? 10.019 10.034 1.156 1.00 96.56 199 LYS A N 1
ATOM 1569 C CA . LYS A 1 199 ? 11.279 10.681 0.736 1.00 96.56 199 LYS A CA 1
ATOM 1570 C C . LYS A 1 199 ? 12.459 9.709 0.786 1.00 96.56 199 LYS A C 1
ATOM 1572 O O . LYS A 1 199 ? 13.589 10.106 1.085 1.00 96.56 199 LYS A O 1
ATOM 1577 N N . ILE A 1 200 ? 12.191 8.421 0.575 1.00 98.12 200 ILE A N 1
ATOM 1578 C CA . ILE A 1 200 ? 13.179 7.349 0.719 1.00 98.12 200 ILE A CA 1
ATOM 1579 C C . ILE A 1 200 ? 14.160 7.408 -0.448 1.00 98.12 200 ILE A C 1
ATOM 1581 O O . ILE A 1 200 ? 13.756 7.492 -1.602 1.00 98.12 200 ILE A O 1
ATOM 1585 N N . LYS A 1 201 ? 15.459 7.345 -0.145 1.00 97.19 201 LYS A N 1
ATOM 1586 C CA . LYS A 1 201 ? 16.534 7.405 -1.156 1.00 97.19 201 LYS A CA 1
ATOM 1587 C C . LYS A 1 201 ? 17.228 6.072 -1.403 1.00 97.19 201 LYS A C 1
ATOM 1589 O O . LYS A 1 201 ? 17.871 5.896 -2.433 1.00 97.19 201 LYS A O 1
ATOM 1594 N N . LYS A 1 202 ? 17.153 5.156 -0.437 1.00 97.81 202 LYS A N 1
ATOM 1595 C CA . LYS A 1 202 ? 17.820 3.851 -0.463 1.00 97.81 202 LYS A CA 1
ATOM 1596 C C . LYS A 1 202 ? 16.915 2.800 0.162 1.00 97.81 202 LYS A C 1
ATOM 1598 O O . LYS A 1 202 ? 16.244 3.092 1.148 1.00 97.81 202 LYS A O 1
ATOM 1603 N N . MET A 1 203 ? 16.961 1.583 -0.370 1.00 96.88 203 MET A N 1
ATOM 1604 C CA . MET A 1 203 ? 16.177 0.440 0.117 1.00 96.88 203 MET A CA 1
ATOM 1605 C C . MET A 1 203 ? 16.930 -0.407 1.159 1.00 96.88 203 MET A C 1
ATOM 1607 O O . MET A 1 203 ? 16.655 -1.588 1.343 1.00 96.88 203 MET A O 1
ATOM 1611 N N . THR A 1 204 ? 17.904 0.179 1.857 1.00 95.38 204 THR A N 1
ATOM 1612 C CA . THR A 1 204 ? 18.598 -0.483 2.971 1.00 95.38 204 THR A CA 1
ATOM 1613 C C . THR A 1 204 ? 17.651 -0.714 4.152 1.00 95.38 204 THR A C 1
ATOM 1615 O O . THR A 1 204 ? 16.657 -0.014 4.278 1.00 95.38 204 THR A O 1
ATOM 1618 N N . GLY A 1 205 ? 17.965 -1.658 5.046 1.00 96.56 205 GLY A N 1
ATOM 1619 C CA . GLY A 1 205 ? 17.142 -1.927 6.240 1.00 96.56 205 GLY A CA 1
ATOM 1620 C C . GLY A 1 205 ? 16.001 -2.930 6.027 1.00 96.56 205 GLY A C 1
ATOM 1621 O O . GLY A 1 205 ? 15.153 -3.085 6.903 1.00 96.56 205 GLY A O 1
ATOM 1622 N N . LEU A 1 206 ? 15.989 -3.624 4.883 1.00 98.00 206 LEU A N 1
ATOM 1623 C CA . LEU A 1 206 ? 15.005 -4.658 4.542 1.00 98.00 206 LEU A CA 1
ATOM 1624 C C . LEU A 1 206 ? 15.519 -6.097 4.741 1.00 98.00 206 LEU A C 1
ATOM 1626 O O . LEU A 1 206 ? 14.726 -7.030 4.688 1.00 98.00 206 LEU A O 1
ATOM 1630 N N . SER A 1 207 ? 16.814 -6.307 5.007 1.00 96.81 207 SER A N 1
ATOM 1631 C CA . SER A 1 207 ? 17.469 -7.635 4.984 1.00 96.81 207 SER A CA 1
ATOM 1632 C C . SER A 1 207 ? 16.881 -8.682 5.942 1.00 96.81 207 SER A C 1
ATOM 1634 O O . SER A 1 207 ? 17.018 -9.891 5.747 1.00 96.81 207 SER A O 1
ATOM 1636 N N . SER A 1 208 ? 16.207 -8.237 6.999 1.00 97.25 208 SER A N 1
ATOM 1637 C CA . SER A 1 208 ? 15.533 -9.103 7.970 1.00 97.25 208 SER A CA 1
ATOM 1638 C C . SER A 1 208 ? 14.154 -9.599 7.507 1.00 97.25 208 SER A C 1
ATOM 1640 O O . SER A 1 208 ? 13.646 -10.578 8.060 1.00 97.25 208 SER A O 1
ATOM 1642 N N . LEU A 1 209 ? 13.550 -8.965 6.496 1.00 98.19 209 LEU A N 1
ATOM 1643 C CA . LEU A 1 209 ? 12.164 -9.174 6.061 1.00 98.19 209 LEU A CA 1
ATOM 1644 C C . LEU A 1 209 ? 12.042 -10.316 5.044 1.00 98.19 209 LEU A C 1
ATOM 1646 O O . LEU A 1 209 ? 11.469 -10.174 3.969 1.00 98.19 209 LEU A O 1
ATOM 1650 N N . LYS A 1 210 ? 12.575 -11.487 5.390 1.00 97.75 210 LYS A N 1
ATOM 1651 C CA . LYS A 1 210 ? 12.695 -12.632 4.469 1.00 97.75 210 LYS A CA 1
ATOM 1652 C C . LYS A 1 210 ? 11.361 -13.197 3.971 1.00 97.75 210 LYS A C 1
ATOM 1654 O O . LYS A 1 210 ? 11.348 -13.927 2.986 1.00 97.75 210 LYS A O 1
ATOM 1659 N N . ASN A 1 211 ? 10.251 -12.893 4.645 1.00 98.44 211 ASN A N 1
ATOM 1660 C CA . ASN A 1 211 ? 8.902 -13.312 4.250 1.00 98.44 211 ASN A CA 1
ATOM 1661 C C . ASN A 1 211 ? 8.176 -12.286 3.367 1.00 98.44 211 ASN A C 1
ATOM 1663 O O . ASN A 1 211 ? 7.036 -12.539 2.973 1.00 98.44 211 ASN A O 1
ATOM 1667 N N . LEU A 1 212 ? 8.814 -11.154 3.048 1.00 98.81 212 LEU A N 1
ATOM 1668 C CA . LEU A 1 212 ? 8.195 -10.092 2.270 1.00 98.81 212 LEU A CA 1
ATOM 1669 C C . LEU A 1 212 ? 7.884 -10.581 0.852 1.00 98.81 212 LEU A C 1
ATOM 1671 O O . LEU A 1 212 ? 8.753 -11.095 0.151 1.00 98.81 212 LEU A O 1
ATOM 1675 N N . GLN A 1 213 ? 6.630 -10.420 0.439 1.00 98.88 213 GLN A N 1
ATOM 1676 C CA . GLN A 1 213 ? 6.125 -10.824 -0.874 1.00 98.88 213 GLN A CA 1
ATOM 1677 C C . GLN A 1 213 ? 5.738 -9.619 -1.731 1.00 98.88 213 GLN A C 1
ATOM 1679 O O . GLN A 1 213 ? 5.824 -9.696 -2.958 1.00 98.88 213 GLN A O 1
ATOM 1684 N N . HIS A 1 214 ? 5.339 -8.514 -1.103 1.00 98.88 214 HIS A N 1
ATOM 1685 C CA . HIS A 1 214 ? 4.966 -7.277 -1.772 1.00 98.88 214 HIS A CA 1
ATOM 1686 C C . HIS A 1 214 ? 5.692 -6.089 -1.138 1.00 98.88 214 HIS A C 1
ATOM 1688 O O . HIS A 1 214 ? 5.616 -5.883 0.076 1.00 98.88 214 HIS A O 1
ATOM 1694 N N . LEU A 1 215 ? 6.390 -5.324 -1.978 1.00 98.88 215 LEU A N 1
ATOM 1695 C CA . LEU A 1 215 ? 7.067 -4.091 -1.604 1.00 98.88 215 LEU A CA 1
ATOM 1696 C C . LEU A 1 215 ? 6.666 -2.982 -2.571 1.00 98.88 215 LEU A C 1
ATOM 1698 O O . LEU A 1 215 ? 6.975 -3.056 -3.766 1.00 98.88 215 LEU A O 1
ATOM 1702 N N . ASP A 1 216 ? 6.029 -1.947 -2.036 1.00 98.62 216 ASP A N 1
ATOM 1703 C CA . ASP A 1 216 ? 5.659 -0.766 -2.801 1.00 98.62 216 ASP A CA 1
ATOM 1704 C C . ASP A 1 216 ? 6.412 0.473 -2.324 1.00 98.62 216 ASP A C 1
ATOM 1706 O O . ASP A 1 216 ? 6.297 0.913 -1.178 1.00 98.62 216 ASP A O 1
ATOM 1710 N N . LEU A 1 217 ? 7.200 1.034 -3.232 1.00 98.00 217 LEU A N 1
ATOM 1711 C CA . LEU A 1 217 ? 8.031 2.215 -3.043 1.00 98.00 217 LEU A CA 1
ATOM 1712 C C . LEU A 1 217 ? 7.713 3.282 -4.094 1.00 98.00 217 LEU A C 1
ATOM 1714 O O . LEU A 1 217 ? 8.559 4.131 -4.394 1.00 98.00 217 LEU A O 1
ATOM 1718 N N . LEU A 1 218 ? 6.497 3.258 -4.645 1.00 95.19 218 LEU A N 1
ATOM 1719 C CA . LEU A 1 218 ? 6.013 4.261 -5.584 1.00 95.19 218 LEU A CA 1
ATOM 1720 C C . LEU A 1 218 ? 6.235 5.680 -5.047 1.00 95.19 218 LEU A C 1
ATOM 1722 O O . LEU A 1 218 ? 5.990 5.955 -3.874 1.00 95.19 218 LEU A O 1
ATOM 1726 N N . ALA A 1 219 ? 6.653 6.598 -5.914 1.00 93.94 219 ALA A N 1
ATOM 1727 C CA . ALA A 1 219 ? 6.827 8.008 -5.578 1.00 93.94 219 ALA A CA 1
ATOM 1728 C C . ALA A 1 219 ? 7.762 8.245 -4.379 1.00 93.94 219 ALA A C 1
ATOM 1730 O O . ALA A 1 219 ? 7.375 8.812 -3.356 1.00 93.94 219 ALA A O 1
ATOM 1731 N N . ASN A 1 220 ? 9.006 7.797 -4.524 1.00 96.19 220 ASN A N 1
ATOM 1732 C CA . ASN A 1 220 ? 10.104 8.061 -3.598 1.00 96.19 220 ASN A CA 1
ATOM 1733 C C . ASN A 1 220 ? 11.270 8.727 -4.354 1.00 96.19 220 ASN A C 1
ATOM 1735 O O . ASN A 1 220 ? 11.109 9.223 -5.467 1.00 96.19 220 ASN A O 1
ATOM 1739 N N . GLU A 1 221 ? 12.448 8.817 -3.741 1.00 96.75 221 GLU A N 1
ATOM 1740 C CA . GLU A 1 221 ? 13.648 9.437 -4.312 1.00 96.75 221 GLU A CA 1
ATOM 1741 C C . GLU A 1 221 ? 14.774 8.410 -4.543 1.00 96.75 221 GLU A C 1
ATOM 1743 O O . GLU A 1 221 ? 15.956 8.746 -4.433 1.00 96.75 221 GLU A O 1
ATOM 1748 N N . ILE A 1 222 ? 14.427 7.149 -4.825 1.00 97.94 222 ILE A N 1
ATOM 1749 C CA . ILE A 1 222 ? 15.392 6.049 -4.968 1.00 97.94 222 ILE A CA 1
ATOM 1750 C C . ILE A 1 222 ? 16.169 6.199 -6.276 1.00 97.94 222 ILE A C 1
ATOM 1752 O O . ILE A 1 222 ? 15.570 6.330 -7.339 1.00 97.94 222 ILE A O 1
ATOM 1756 N N . THR A 1 223 ? 17.500 6.148 -6.214 1.00 96.81 223 THR A N 1
ATOM 1757 C CA . THR A 1 223 ? 18.375 6.262 -7.399 1.00 96.81 223 THR A CA 1
ATOM 1758 C C . THR A 1 223 ? 18.914 4.924 -7.888 1.00 96.81 223 THR A C 1
ATOM 1760 O O . THR A 1 223 ? 19.138 4.737 -9.083 1.00 96.81 223 THR A O 1
ATOM 1763 N N . ASP A 1 224 ? 19.116 3.989 -6.963 1.00 97.12 224 ASP A N 1
ATOM 1764 C CA . ASP A 1 224 ? 19.762 2.708 -7.209 1.00 97.12 224 ASP A CA 1
ATOM 1765 C C . ASP A 1 224 ? 18.935 1.578 -6.601 1.00 97.12 224 ASP A C 1
ATOM 1767 O O . ASP A 1 224 ? 18.463 1.665 -5.464 1.00 97.12 224 ASP A O 1
ATOM 1771 N N . ILE A 1 225 ? 18.791 0.501 -7.369 1.00 97.56 225 ILE A N 1
ATOM 1772 C CA . ILE A 1 225 ? 18.174 -0.735 -6.907 1.00 97.56 225 ILE A CA 1
ATOM 1773 C C . ILE A 1 225 ? 19.244 -1.552 -6.173 1.00 97.56 225 ILE A C 1
ATOM 1775 O O . ILE A 1 225 ? 20.024 -2.269 -6.790 1.00 97.56 225 ILE A O 1
ATOM 1779 N N . GLU A 1 226 ? 19.331 -1.371 -4.855 1.00 96.38 226 GLU A N 1
ATOM 1780 C CA . GLU A 1 226 ? 20.286 -2.045 -3.963 1.00 96.38 226 GLU A CA 1
ATOM 1781 C C . GLU A 1 226 ? 19.627 -2.322 -2.602 1.00 96.38 226 GLU A C 1
ATOM 1783 O O . GLU A 1 226 ? 18.729 -1.587 -2.188 1.00 96.38 226 GLU A O 1
ATOM 1788 N N . GLY A 1 227 ? 20.092 -3.346 -1.876 1.00 96.06 227 GLY A N 1
ATOM 1789 C CA . GLY A 1 227 ? 19.570 -3.699 -0.545 1.00 96.06 227 GLY A CA 1
ATOM 1790 C C . GLY A 1 227 ? 18.405 -4.694 -0.546 1.00 96.06 227 GLY A C 1
ATOM 1791 O O . GLY A 1 227 ? 17.744 -4.852 0.479 1.00 96.06 227 GLY A O 1
ATOM 1792 N N . LEU A 1 228 ? 18.165 -5.368 -1.675 1.00 97.31 228 LEU A N 1
ATOM 1793 C CA . LEU A 1 228 ? 17.109 -6.374 -1.843 1.00 97.31 228 LEU A CA 1
ATOM 1794 C C . LEU A 1 228 ? 17.639 -7.820 -1.807 1.00 97.31 228 LEU A C 1
ATOM 1796 O O . LEU A 1 228 ? 16.855 -8.752 -1.962 1.00 97.31 228 LEU A O 1
ATOM 1800 N N . ASP A 1 229 ? 18.944 -8.015 -1.582 1.00 96.00 229 ASP A N 1
ATOM 1801 C CA . ASP A 1 229 ? 19.635 -9.303 -1.745 1.00 96.00 229 ASP A CA 1
ATOM 1802 C C . ASP A 1 229 ? 18.976 -10.452 -0.961 1.00 96.00 229 ASP A C 1
ATOM 1804 O O . ASP A 1 229 ? 18.843 -11.554 -1.486 1.00 96.00 229 ASP A O 1
ATOM 1808 N N . ASP A 1 230 ? 18.492 -10.181 0.255 1.00 97.38 230 ASP A N 1
ATOM 1809 C CA . ASP A 1 230 ? 1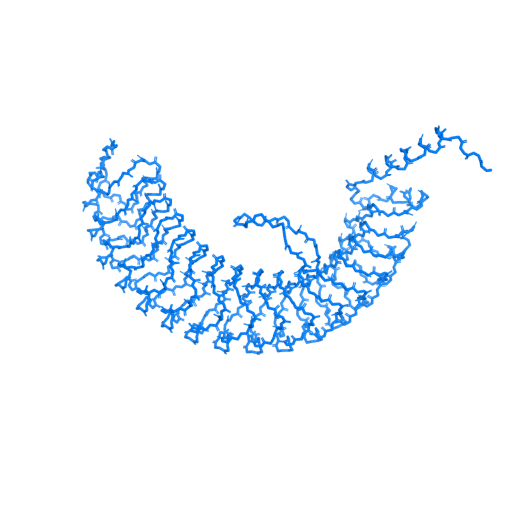7.877 -11.173 1.149 1.00 97.38 230 ASP A CA 1
ATOM 1810 C C . ASP A 1 230 ? 16.366 -11.409 0.911 1.00 97.38 230 ASP A C 1
ATOM 1812 O O . ASP A 1 230 ? 15.756 -12.243 1.589 1.00 97.38 230 ASP A O 1
ATOM 1816 N N . LEU A 1 231 ? 15.725 -10.681 -0.012 1.00 97.88 231 LEU A N 1
ATOM 1817 C CA . LEU A 1 231 ? 14.269 -10.718 -0.231 1.00 97.88 231 LEU A CA 1
ATOM 1818 C C . LEU A 1 231 ? 13.847 -11.781 -1.257 1.00 97.88 231 LEU A C 1
ATOM 1820 O O . LEU A 1 231 ? 13.052 -11.524 -2.159 1.00 97.88 231 LEU A O 1
ATOM 1824 N N . GLU A 1 232 ? 14.351 -13.005 -1.113 1.00 96.31 232 GLU A N 1
ATOM 1825 C CA . GLU A 1 232 ? 14.149 -14.091 -2.087 1.00 96.31 232 GLU A CA 1
ATOM 1826 C C . GLU A 1 232 ? 12.669 -14.458 -2.323 1.00 96.31 232 GLU A C 1
ATOM 1828 O O . GLU A 1 232 ? 12.328 -15.000 -3.373 1.00 96.31 232 GLU A O 1
ATOM 1833 N N . ASN A 1 233 ? 11.773 -14.167 -1.371 1.00 98.25 233 ASN A N 1
ATOM 1834 C CA . ASN A 1 233 ? 10.332 -14.441 -1.475 1.00 98.25 233 ASN A CA 1
ATOM 1835 C C . ASN A 1 233 ? 9.522 -13.310 -2.131 1.00 98.25 233 ASN A C 1
ATOM 1837 O O . ASN A 1 233 ? 8.301 -13.448 -2.276 1.00 98.25 233 ASN A O 1
ATOM 1841 N N . LEU A 1 234 ? 10.171 -12.215 -2.538 1.00 98.81 234 LEU A N 1
ATOM 1842 C CA . LEU A 1 234 ? 9.491 -11.070 -3.127 1.00 98.81 234 LEU A CA 1
ATOM 1843 C C . LEU A 1 234 ? 8.859 -11.452 -4.469 1.00 98.81 234 LEU A C 1
ATOM 1845 O O . LEU A 1 234 ? 9.528 -11.950 -5.373 1.00 98.81 234 LEU A O 1
ATOM 1849 N N . LYS A 1 235 ? 7.555 -11.201 -4.601 1.00 98.81 235 LYS A N 1
ATOM 1850 C CA . LYS A 1 235 ? 6.762 -11.480 -5.808 1.00 98.81 235 LYS A CA 1
ATOM 1851 C C . LYS A 1 235 ? 6.404 -10.213 -6.563 1.00 98.81 235 LYS A C 1
ATOM 1853 O O . LYS A 1 235 ? 6.244 -10.256 -7.779 1.00 98.81 235 LYS A O 1
ATOM 1858 N N . THR A 1 236 ? 6.229 -9.098 -5.862 1.00 98.88 236 THR A N 1
ATOM 1859 C CA . THR A 1 236 ? 5.865 -7.812 -6.461 1.00 98.88 236 THR A CA 1
ATOM 1860 C C . THR A 1 236 ? 6.757 -6.710 -5.917 1.00 98.88 236 THR A C 1
ATOM 1862 O O . THR A 1 236 ? 6.852 -6.540 -4.702 1.00 98.88 236 THR A O 1
ATOM 1865 N N . LEU A 1 237 ? 7.371 -5.964 -6.833 1.00 98.81 237 LEU A N 1
ATOM 1866 C CA . LEU A 1 237 ? 8.185 -4.793 -6.543 1.00 98.81 237 LEU A CA 1
ATOM 1867 C C . LEU A 1 237 ? 7.686 -3.612 -7.375 1.00 98.81 237 LEU A C 1
ATOM 1869 O O . LEU A 1 237 ? 7.727 -3.656 -8.608 1.00 98.81 237 LEU A O 1
ATOM 1873 N N . ILE A 1 238 ? 7.223 -2.567 -6.692 1.00 98.31 238 ILE A N 1
ATOM 1874 C CA . ILE A 1 238 ? 6.745 -1.329 -7.310 1.00 98.31 238 ILE A CA 1
ATOM 1875 C C . ILE A 1 238 ? 7.729 -0.203 -6.989 1.00 98.31 238 ILE A C 1
ATOM 1877 O O . ILE A 1 238 ? 7.963 0.136 -5.833 1.00 98.31 238 ILE A O 1
ATOM 1881 N N . LEU A 1 239 ? 8.313 0.370 -8.035 1.00 97.44 239 LEU A N 1
ATOM 1882 C CA . LEU A 1 239 ? 9.327 1.426 -8.010 1.00 97.44 239 LEU A CA 1
ATOM 1883 C C . LEU A 1 239 ? 8.964 2.572 -8.969 1.00 97.44 239 LEU A C 1
ATOM 1885 O O . LEU A 1 239 ? 9.834 3.344 -9.385 1.00 97.44 239 LEU A O 1
ATOM 1889 N N . CYS A 1 240 ? 7.682 2.702 -9.324 1.00 93.50 240 CYS A N 1
ATOM 1890 C CA . CYS A 1 240 ? 7.177 3.803 -10.141 1.00 93.50 240 CYS A CA 1
ATOM 1891 C C . CYS A 1 240 ? 7.558 5.157 -9.539 1.00 93.50 240 CYS A C 1
ATOM 1893 O O . CYS A 1 240 ? 7.592 5.296 -8.315 1.00 93.50 240 CYS A O 1
ATOM 1895 N N . PHE A 1 241 ? 7.766 6.169 -10.378 1.00 92.94 241 PHE A N 1
ATOM 1896 C CA . PHE A 1 241 ? 8.057 7.531 -9.922 1.00 92.94 241 PHE A CA 1
ATOM 1897 C C . PHE A 1 241 ? 9.213 7.604 -8.895 1.00 92.94 241 PHE A C 1
ATOM 1899 O O . PHE A 1 241 ? 9.049 8.072 -7.769 1.00 92.94 241 PHE A O 1
ATOM 1906 N N . ASN A 1 242 ? 10.392 7.105 -9.266 1.00 95.88 242 ASN A N 1
ATOM 1907 C CA . ASN A 1 242 ? 11.624 7.250 -8.484 1.00 95.88 242 ASN A CA 1
ATOM 1908 C C . ASN A 1 242 ? 12.672 8.046 -9.283 1.00 95.88 242 ASN A C 1
ATOM 1910 O O . ASN A 1 242 ? 12.315 8.915 -10.062 1.00 95.88 242 ASN A O 1
ATOM 1914 N N . LYS A 1 243 ? 13.970 7.841 -9.058 1.00 96.69 243 LYS A N 1
ATOM 1915 C CA . LYS A 1 243 ? 15.074 8.483 -9.798 1.00 96.69 243 LYS A CA 1
ATOM 1916 C C . LYS A 1 243 ? 16.029 7.429 -10.364 1.00 96.69 243 LYS A C 1
ATOM 1918 O O . LYS A 1 243 ? 17.242 7.639 -10.429 1.00 96.69 243 LYS A O 1
ATOM 1923 N N . ILE A 1 244 ? 15.494 6.257 -10.706 1.00 97.94 244 ILE A N 1
ATOM 1924 C CA . ILE A 1 244 ? 16.281 5.099 -11.130 1.00 97.94 244 ILE A CA 1
ATOM 1925 C C . ILE A 1 244 ? 16.714 5.289 -12.579 1.00 97.94 244 ILE A C 1
ATOM 1927 O O . ILE A 1 244 ? 15.890 5.542 -13.451 1.00 97.94 244 ILE A O 1
ATOM 1931 N N . THR A 1 245 ? 18.008 5.119 -12.848 1.00 97.00 245 THR A N 1
ATOM 1932 C CA . THR A 1 245 ? 18.583 5.249 -14.204 1.00 97.00 245 THR A CA 1
ATOM 1933 C C . THR A 1 245 ? 19.030 3.915 -14.800 1.00 97.00 245 THR A C 1
ATOM 1935 O O . THR A 1 245 ? 19.201 3.794 -16.014 1.00 97.00 245 THR A O 1
ATOM 1938 N N . LYS A 1 246 ? 19.245 2.900 -13.953 1.00 97.69 246 LYS A N 1
ATOM 1939 C CA . LYS A 1 246 ? 19.756 1.583 -14.345 1.00 97.69 246 LYS A CA 1
ATOM 1940 C C . LYS A 1 246 ? 19.079 0.481 -13.553 1.00 97.69 246 LYS A C 1
ATOM 1942 O O . LYS A 1 246 ? 18.915 0.594 -12.340 1.00 97.69 246 LYS A O 1
ATOM 1947 N N . ILE A 1 247 ? 18.778 -0.609 -14.244 1.00 97.56 247 ILE A N 1
ATOM 1948 C CA . ILE A 1 247 ? 18.274 -1.835 -13.639 1.00 97.56 247 ILE A CA 1
ATOM 1949 C C . ILE A 1 247 ? 19.477 -2.746 -13.331 1.00 97.56 247 ILE A C 1
ATOM 1951 O O . ILE A 1 247 ? 20.173 -3.196 -14.244 1.00 97.56 247 ILE A O 1
ATOM 1955 N N . LYS A 1 248 ? 19.744 -2.949 -12.036 1.00 96.06 248 LYS A N 1
ATOM 1956 C CA . LYS A 1 248 ? 20.799 -3.794 -11.435 1.00 96.06 248 LYS A CA 1
ATOM 1957 C C . LYS A 1 248 ? 20.329 -4.255 -10.046 1.00 96.06 248 LYS A C 1
ATOM 1959 O O . LYS A 1 248 ? 19.349 -3.701 -9.560 1.00 96.06 248 LYS A O 1
ATOM 1964 N N . GLY A 1 249 ? 21.008 -5.205 -9.400 1.00 95.44 249 GLY A N 1
ATOM 1965 C CA . GLY A 1 249 ? 20.723 -5.544 -7.994 1.00 95.44 249 GLY A CA 1
ATOM 1966 C C . GLY A 1 249 ? 19.409 -6.307 -7.784 1.00 95.44 249 GLY A C 1
ATOM 1967 O O . GLY A 1 249 ? 18.800 -6.216 -6.720 1.00 95.44 249 GLY A O 1
ATOM 1968 N N . LEU A 1 250 ? 18.937 -7.005 -8.821 1.00 97.31 250 LEU A N 1
ATOM 1969 C CA . LEU A 1 250 ? 17.727 -7.836 -8.805 1.00 97.31 250 LEU A CA 1
ATOM 1970 C C . LEU A 1 250 ? 18.055 -9.337 -8.904 1.00 97.31 250 LEU A C 1
ATOM 1972 O O . LEU A 1 250 ? 17.148 -10.164 -8.945 1.00 97.31 250 LEU A O 1
ATOM 1976 N N . GLU A 1 251 ? 19.336 -9.711 -8.949 1.00 95.25 251 GLU A N 1
ATOM 1977 C CA . GLU A 1 251 ? 19.818 -11.058 -9.278 1.00 95.25 251 GLU A CA 1
ATOM 1978 C C . GLU A 1 251 ? 19.334 -12.133 -8.285 1.00 95.25 251 GLU A C 1
ATOM 1980 O O . GLU A 1 251 ? 19.185 -13.303 -8.650 1.00 95.25 251 GLU A O 1
ATOM 1985 N N . SER A 1 252 ? 19.053 -11.750 -7.034 1.00 96.25 252 SER A N 1
ATOM 1986 C CA . SER A 1 252 ? 18.520 -12.651 -6.004 1.00 96.25 252 SER A CA 1
ATOM 1987 C C . SER A 1 252 ? 17.002 -12.861 -6.083 1.00 96.25 252 SER A C 1
ATOM 1989 O O . SER A 1 252 ? 16.491 -13.849 -5.550 1.00 96.25 252 SER A O 1
ATOM 1991 N N . LEU A 1 253 ? 16.255 -11.991 -6.773 1.00 97.88 253 LEU A N 1
ATOM 1992 C CA . LEU A 1 253 ? 14.787 -11.940 -6.730 1.00 97.88 253 LEU A CA 1
ATOM 1993 C C . LEU A 1 253 ? 14.126 -12.926 -7.704 1.00 97.88 253 LEU A C 1
ATOM 1995 O O . LEU A 1 253 ? 13.229 -12.590 -8.474 1.00 97.88 253 LEU A O 1
ATOM 1999 N N . LYS A 1 254 ? 14.548 -14.189 -7.665 1.00 97.12 254 LYS A N 1
ATOM 2000 C CA . LYS A 1 254 ? 14.140 -15.227 -8.629 1.00 97.12 254 LYS A CA 1
ATOM 2001 C C . LYS A 1 254 ? 12.644 -15.540 -8.607 1.00 97.12 254 LYS A C 1
ATOM 2003 O O . LYS A 1 254 ? 12.126 -16.087 -9.579 1.00 97.12 254 LYS A O 1
ATOM 2008 N N . ASN A 1 255 ? 11.946 -15.212 -7.519 1.00 98.31 255 ASN A N 1
ATOM 2009 C CA . ASN A 1 255 ? 10.500 -15.396 -7.373 1.00 98.31 255 ASN A CA 1
ATOM 2010 C C . ASN A 1 255 ? 9.675 -14.170 -7.795 1.00 98.31 255 ASN A C 1
ATOM 2012 O O . ASN A 1 255 ? 8.446 -14.220 -7.709 1.00 98.31 255 ASN A O 1
ATOM 2016 N N . LEU A 1 256 ? 10.320 -13.100 -8.274 1.00 98.75 256 LEU A N 1
ATOM 2017 C CA . LEU A 1 256 ? 9.628 -11.888 -8.688 1.00 98.75 256 LEU A CA 1
ATOM 2018 C C . LEU A 1 256 ? 8.724 -12.175 -9.890 1.00 98.75 256 LEU A C 1
ATOM 2020 O O . LEU A 1 256 ? 9.162 -12.689 -10.919 1.00 98.75 256 LEU A O 1
ATOM 2024 N N . GLU A 1 257 ? 7.448 -11.829 -9.753 1.00 98.81 257 GLU A N 1
ATOM 2025 C CA . GLU A 1 257 ? 6.427 -11.994 -10.786 1.00 98.81 257 GLU A CA 1
ATOM 2026 C C . GLU A 1 257 ? 6.046 -10.655 -11.427 1.00 98.81 257 GLU A C 1
ATOM 2028 O O . GLU A 1 257 ? 5.684 -10.616 -12.605 1.00 98.81 257 GLU A O 1
ATOM 2033 N N . ILE A 1 258 ? 6.122 -9.557 -10.672 1.00 98.75 258 ILE A N 1
ATOM 2034 C CA . ILE A 1 258 ? 5.774 -8.211 -11.130 1.00 98.75 258 ILE A CA 1
ATOM 2035 C C . ILE A 1 258 ? 6.887 -7.235 -10.751 1.00 98.75 258 ILE A C 1
ATOM 2037 O O . ILE A 1 258 ? 7.217 -7.096 -9.573 1.00 98.75 258 ILE A O 1
ATOM 2041 N N . LEU A 1 259 ? 7.401 -6.526 -11.757 1.00 98.69 259 LEU A N 1
ATOM 2042 C CA . LEU A 1 259 ? 8.319 -5.402 -11.603 1.00 98.69 259 LEU A CA 1
ATOM 2043 C C . LEU A 1 259 ? 7.729 -4.175 -12.294 1.00 98.69 259 LEU A C 1
ATOM 2045 O O . LEU A 1 259 ? 7.552 -4.173 -13.516 1.00 98.69 259 LEU A O 1
ATOM 2049 N N . ASP A 1 260 ? 7.430 -3.142 -11.512 1.00 97.88 260 ASP A N 1
ATOM 2050 C CA . ASP A 1 260 ? 6.878 -1.887 -12.015 1.00 97.88 260 ASP A CA 1
ATOM 2051 C C . ASP A 1 260 ? 7.864 -0.734 -11.807 1.00 97.88 260 ASP A C 1
ATOM 2053 O O . ASP A 1 260 ? 8.193 -0.373 -10.682 1.00 97.88 260 ASP A O 1
ATOM 2057 N N . LEU A 1 261 ? 8.366 -0.181 -12.908 1.00 97.38 261 LEU A N 1
ATOM 2058 C CA . LEU A 1 261 ? 9.340 0.913 -12.978 1.00 97.38 261 LEU A CA 1
ATOM 2059 C C . LEU A 1 261 ? 8.800 2.079 -13.828 1.00 97.38 261 LEU A C 1
ATOM 2061 O O . LEU A 1 261 ? 9.564 2.942 -14.271 1.00 97.38 261 LEU A O 1
ATOM 2065 N N . ALA A 1 262 ? 7.490 2.098 -14.088 1.00 93.50 262 ALA A N 1
ATOM 2066 C CA . ALA A 1 262 ? 6.850 3.080 -14.953 1.00 93.50 262 ALA A CA 1
ATOM 2067 C C . ALA A 1 262 ? 6.771 4.480 -14.317 1.00 93.50 262 ALA A C 1
ATOM 2069 O O . ALA A 1 262 ? 6.660 4.627 -13.102 1.00 93.50 262 ALA A O 1
ATOM 2070 N N . ASN A 1 263 ? 6.733 5.519 -15.154 1.00 89.81 263 ASN A N 1
ATOM 2071 C CA . ASN A 1 263 ? 6.424 6.898 -14.740 1.00 89.81 263 ASN A CA 1
ATOM 2072 C C . ASN A 1 263 ? 5.020 7.335 -15.171 1.00 89.81 263 ASN A C 1
ATOM 2074 O O . ASN A 1 263 ? 4.763 8.514 -15.432 1.00 89.81 263 ASN A O 1
ATOM 2078 N N . PHE A 1 264 ? 4.104 6.377 -15.296 1.00 73.00 264 PHE A N 1
ATOM 2079 C CA . PHE A 1 264 ? 2.728 6.652 -15.673 1.00 73.00 264 PHE A CA 1
ATOM 2080 C C . PHE A 1 264 ? 1.751 6.267 -14.567 1.00 73.00 264 PHE A C 1
ATOM 2082 O O . PHE A 1 264 ? 1.944 5.332 -13.792 1.00 73.00 264 PHE A O 1
ATOM 2089 N N . ARG A 1 265 ? 0.667 7.034 -14.510 1.00 58.88 265 ARG A N 1
ATOM 2090 C CA . ARG A 1 265 ? -0.403 6.928 -13.530 1.00 58.88 265 ARG A CA 1
ATOM 2091 C C . ARG A 1 265 ? -1.258 5.692 -13.824 1.00 58.88 265 ARG A C 1
ATOM 2093 O O . ARG A 1 265 ? -2.090 5.723 -14.728 1.00 58.88 265 ARG A O 1
ATOM 2100 N N . ARG A 1 266 ? -1.169 4.631 -13.016 1.00 52.94 266 ARG A N 1
ATOM 2101 C CA . ARG A 1 266 ? -2.369 3.795 -12.818 1.00 52.94 266 ARG A CA 1
ATOM 2102 C C . ARG A 1 266 ? -3.453 4.707 -12.239 1.00 52.94 266 ARG A C 1
ATOM 2104 O O . ARG A 1 266 ? -3.143 5.541 -11.391 1.00 52.94 266 ARG A O 1
ATOM 2111 N N . SER A 1 267 ? -4.688 4.627 -12.745 1.00 44.25 267 SER A N 1
ATOM 2112 C CA . SER A 1 267 ? -5.813 5.406 -12.207 1.00 44.25 267 SER A CA 1
ATOM 2113 C C . SER A 1 267 ? -5.801 5.341 -10.670 1.00 44.25 267 SER A C 1
ATOM 2115 O O . SER A 1 267 ? -5.588 4.243 -10.154 1.00 44.25 267 SER A O 1
ATOM 2117 N N . PRO A 1 268 ? -5.981 6.473 -9.957 1.00 43.44 268 PRO A N 1
ATOM 2118 C CA . PRO A 1 268 ? -5.903 6.500 -8.496 1.00 43.44 268 PRO A CA 1
ATOM 2119 C C . PRO A 1 268 ? -6.820 5.445 -7.892 1.00 43.44 268 PRO A C 1
ATOM 2121 O O . PRO A 1 268 ? -7.922 5.228 -8.413 1.00 43.44 268 PRO A O 1
ATOM 2124 N N . MET A 1 269 ? -6.396 4.815 -6.798 1.00 45.03 269 MET A N 1
ATOM 2125 C CA . MET A 1 269 ? -7.331 4.019 -6.021 1.00 45.03 269 MET A CA 1
ATOM 2126 C C . MET A 1 269 ? -8.331 4.954 -5.320 1.00 45.03 269 MET A C 1
ATOM 2128 O O . MET A 1 269 ? -8.019 6.112 -5.029 1.00 45.03 269 MET A O 1
ATOM 2132 N N . PRO A 1 270 ? -9.570 4.499 -5.068 1.00 35.94 270 PRO A N 1
ATOM 2133 C CA . PRO A 1 270 ? -10.522 5.274 -4.282 1.00 35.94 270 PRO A CA 1
ATOM 2134 C C . PRO A 1 270 ? -9.936 5.589 -2.897 1.00 35.94 270 PRO A C 1
ATOM 2136 O O . PRO A 1 270 ? -9.604 4.669 -2.156 1.00 35.94 270 PRO A O 1
ATOM 2139 N N . GLY A 1 271 ? -9.830 6.875 -2.551 1.00 46.00 271 GLY A N 1
ATOM 2140 C CA . GLY A 1 271 ? -9.258 7.344 -1.277 1.00 46.00 271 GLY A CA 1
ATOM 2141 C C . GLY A 1 271 ? -7.907 8.054 -1.404 1.00 46.00 271 GLY A C 1
ATOM 2142 O O . GLY A 1 271 ? -7.474 8.690 -0.446 1.00 46.00 271 GLY A O 1
ATOM 2143 N N . ASP A 1 272 ? -7.288 8.006 -2.580 1.00 47.19 272 ASP A N 1
ATOM 2144 C CA . ASP A 1 272 ? -6.070 8.746 -2.893 1.00 47.19 272 ASP A CA 1
ATOM 2145 C C . ASP A 1 272 ? -6.372 10.236 -3.165 1.00 47.19 272 ASP A C 1
ATOM 2147 O O . ASP A 1 272 ? -7.269 10.562 -3.952 1.00 47.19 272 ASP A O 1
ATOM 2151 N N . GLU A 1 273 ? -5.619 11.163 -2.554 1.00 48.09 273 GLU A N 1
ATOM 2152 C CA . GLU A 1 273 ? -5.654 12.577 -2.959 1.00 48.09 273 GLU A CA 1
ATOM 2153 C C . GLU A 1 273 ? -5.211 12.724 -4.434 1.00 48.09 273 GLU A C 1
ATOM 2155 O O . GLU A 1 273 ? -4.386 11.944 -4.919 1.00 48.09 273 GLU A O 1
ATOM 2160 N N . PRO A 1 274 ? -5.756 13.694 -5.196 1.00 45.81 274 PRO A N 1
ATOM 2161 C CA . PRO A 1 274 ? -5.386 13.892 -6.595 1.00 45.81 274 PRO A CA 1
ATOM 2162 C C . PRO A 1 274 ? -3.870 14.112 -6.762 1.00 45.81 274 PRO A C 1
ATOM 2164 O O . PRO A 1 274 ? -3.313 15.099 -6.303 1.00 45.81 274 PRO A O 1
ATOM 2167 N N . TYR A 1 275 ? -3.222 13.159 -7.440 1.00 60.28 275 TYR A N 1
ATOM 2168 C CA . TYR A 1 275 ? -1.776 13.104 -7.687 1.00 60.28 275 TYR A CA 1
ATOM 2169 C C . TYR A 1 275 ? -1.307 13.984 -8.857 1.00 60.28 275 TYR A C 1
ATOM 2171 O O . TYR A 1 275 ? -1.229 13.503 -9.991 1.00 60.28 275 TYR A O 1
ATOM 2179 N N . ASP A 1 276 ? -0.956 15.244 -8.592 1.00 46.16 276 ASP A N 1
ATOM 2180 C CA . ASP A 1 276 ? -0.408 16.198 -9.569 1.00 46.16 276 ASP A CA 1
ATOM 2181 C C . ASP A 1 276 ? 0.947 16.803 -9.142 1.00 46.16 276 ASP A C 1
ATOM 2183 O O . ASP A 1 276 ? 1.110 18.015 -9.111 1.00 46.16 276 ASP A O 1
ATOM 2187 N N . GLY A 1 277 ? 1.971 16.000 -8.818 1.00 54.03 277 GLY A N 1
ATOM 2188 C CA . GLY A 1 277 ? 3.231 16.639 -8.395 1.00 54.03 277 GLY A CA 1
ATOM 2189 C C . GLY A 1 277 ? 4.462 15.782 -8.158 1.00 54.03 277 GLY A C 1
ATOM 2190 O O . GLY A 1 277 ? 5.356 16.217 -7.435 1.00 54.03 277 GLY A O 1
ATOM 2191 N N . PHE A 1 278 ? 4.543 14.573 -8.714 1.00 62.69 278 PHE A N 1
ATOM 2192 C CA . PHE A 1 278 ? 5.779 13.805 -8.592 1.00 62.69 278 PHE A CA 1
ATOM 2193 C C . PHE A 1 278 ? 6.764 14.134 -9.699 1.00 62.69 278 PHE A C 1
ATOM 2195 O O . PHE A 1 278 ? 6.646 13.653 -10.821 1.00 62.69 278 PHE A O 1
ATOM 2202 N N . ASP A 1 279 ? 7.774 14.916 -9.330 1.00 67.62 279 ASP A N 1
ATOM 2203 C CA . ASP A 1 279 ? 8.911 15.247 -10.191 1.00 67.62 279 ASP A CA 1
ATOM 2204 C C . ASP A 1 279 ? 9.978 14.137 -10.224 1.00 67.62 279 ASP A C 1
ATOM 2206 O O . ASP A 1 279 ? 10.957 14.222 -10.965 1.00 67.62 279 ASP A O 1
ATOM 2210 N N . ASN A 1 280 ? 9.810 13.082 -9.423 1.00 81.81 280 ASN A N 1
ATOM 2211 C CA . ASN A 1 280 ? 10.735 11.956 -9.376 1.00 81.81 280 ASN A CA 1
ATOM 2212 C C . ASN A 1 280 ? 10.357 10.966 -10.478 1.00 81.81 280 ASN A C 1
ATOM 2214 O O . ASN A 1 280 ? 9.559 10.068 -10.245 1.00 81.81 280 ASN A O 1
ATOM 2218 N N . ASN A 1 281 ? 10.894 11.146 -11.683 1.00 90.81 281 ASN A N 1
ATOM 2219 C CA . ASN A 1 281 ? 10.736 10.177 -12.764 1.00 90.81 281 ASN A CA 1
ATOM 2220 C C . ASN A 1 281 ? 11.969 9.275 -12.866 1.00 90.81 281 ASN A C 1
ATOM 2222 O O . ASN A 1 281 ? 13.106 9.743 -12.816 1.00 90.81 281 ASN A O 1
ATOM 2226 N N . ASN A 1 282 ? 11.739 7.979 -13.071 1.00 96.12 282 ASN A N 1
ATOM 2227 C CA . ASN A 1 282 ? 12.783 7.073 -13.526 1.00 96.12 282 ASN A CA 1
ATOM 2228 C C . ASN A 1 282 ? 13.287 7.520 -14.908 1.00 96.12 282 ASN A C 1
ATOM 2230 O O . ASN A 1 282 ? 12.534 8.023 -15.740 1.00 96.12 282 ASN A O 1
ATOM 2234 N N . GLU A 1 283 ? 14.569 7.321 -15.161 1.00 96.31 283 GLU A N 1
ATOM 2235 C CA . GLU A 1 283 ? 15.256 7.726 -16.386 1.00 96.31 283 GLU A CA 1
ATOM 2236 C C . GLU A 1 283 ? 16.025 6.530 -16.961 1.00 96.31 283 GLU A C 1
ATOM 2238 O O . GLU A 1 283 ? 17.208 6.606 -17.298 1.00 96.31 283 GLU A O 1
ATOM 2243 N N . ILE A 1 284 ? 15.362 5.373 -17.020 1.00 97.81 284 ILE A N 1
ATOM 2244 C CA . ILE A 1 284 ? 15.984 4.124 -17.459 1.00 97.81 284 ILE A CA 1
ATOM 2245 C C . ILE A 1 284 ? 16.242 4.191 -18.963 1.00 97.81 284 ILE A C 1
ATOM 2247 O O . ILE A 1 284 ? 15.333 4.447 -19.748 1.00 97.81 284 ILE A O 1
ATOM 2251 N N . THR A 1 285 ? 17.481 3.934 -19.372 1.00 96.94 285 THR A N 1
ATOM 2252 C CA . THR A 1 285 ? 17.902 3.979 -20.788 1.00 96.94 285 THR A CA 1
ATOM 2253 C C . THR A 1 285 ? 18.087 2.596 -21.407 1.00 96.94 285 THR A C 1
ATOM 2255 O O . THR A 1 285 ? 18.068 2.447 -22.629 1.00 96.94 285 THR A O 1
ATOM 2258 N N . GLU A 1 286 ? 18.246 1.570 -20.572 1.00 97.00 286 GLU A N 1
ATOM 2259 C CA . GLU A 1 286 ? 18.546 0.207 -20.988 1.00 97.00 286 GLU A CA 1
ATOM 2260 C C . GLU A 1 286 ? 17.803 -0.811 -20.121 1.00 97.00 286 GLU A C 1
ATOM 2262 O O . GLU A 1 286 ? 17.750 -0.701 -18.896 1.00 97.00 286 GLU A O 1
ATOM 2267 N N . ILE A 1 287 ? 17.267 -1.834 -20.786 1.00 96.50 287 ILE A N 1
ATOM 2268 C CA . ILE A 1 287 ? 16.750 -3.042 -20.152 1.00 96.50 287 ILE A CA 1
ATOM 2269 C C . ILE A 1 287 ? 17.929 -4.004 -19.938 1.00 96.50 287 ILE A C 1
ATOM 2271 O O . ILE A 1 287 ? 18.430 -4.609 -20.887 1.00 96.50 287 ILE A O 1
ATOM 2275 N N . SER A 1 288 ? 18.380 -4.128 -18.692 1.00 95.06 288 SER A N 1
ATOM 2276 C CA . SER A 1 288 ? 19.493 -4.991 -18.270 1.00 95.06 288 SER A CA 1
ATOM 2277 C C . SER A 1 288 ? 19.245 -5.558 -16.873 1.00 95.06 288 SER A C 1
ATOM 2279 O O . SER A 1 288 ? 18.342 -5.102 -16.179 1.00 95.06 288 SER A O 1
ATOM 2281 N N . GLY A 1 289 ? 20.050 -6.531 -16.434 1.00 95.00 289 GLY A N 1
ATOM 2282 C CA . GLY A 1 289 ? 19.996 -7.029 -15.052 1.00 95.00 289 GLY A CA 1
ATOM 2283 C C . GLY A 1 289 ? 18.716 -7.800 -14.708 1.00 95.00 289 GLY A C 1
ATOM 2284 O O . GLY A 1 289 ? 18.382 -7.940 -13.536 1.00 95.00 289 GLY A O 1
ATOM 2285 N N . LEU A 1 290 ? 17.987 -8.278 -15.723 1.00 97.06 290 LEU A N 1
ATOM 2286 C CA . LEU A 1 290 ? 16.750 -9.047 -15.561 1.00 97.06 290 LEU A CA 1
ATOM 2287 C C . LEU A 1 290 ? 16.955 -10.555 -15.776 1.00 97.06 290 LEU A C 1
ATOM 2289 O O . LEU A 1 290 ? 16.005 -11.314 -15.615 1.00 97.06 290 LEU A O 1
ATOM 2293 N N . ASP A 1 291 ? 18.165 -11.002 -16.133 1.00 95.50 291 ASP A N 1
ATOM 2294 C CA . ASP A 1 291 ? 18.414 -12.361 -16.639 1.00 95.50 291 ASP A CA 1
ATOM 2295 C C . ASP A 1 291 ? 17.947 -13.470 -15.676 1.00 95.50 291 ASP A C 1
ATOM 2297 O O . ASP A 1 291 ? 17.422 -14.492 -16.123 1.00 95.50 291 ASP A O 1
ATOM 2301 N N . GLU A 1 292 ? 18.064 -13.242 -14.364 1.00 97.44 292 GLU A N 1
ATOM 2302 C CA . GLU A 1 292 ? 17.683 -14.192 -13.308 1.00 97.44 292 GLU A CA 1
ATOM 2303 C C . GLU A 1 292 ? 16.181 -14.170 -12.952 1.00 97.44 292 GLU A C 1
ATOM 2305 O O . GLU A 1 292 ? 15.698 -15.068 -12.257 1.00 97.44 292 GLU A O 1
ATOM 2310 N N . LEU A 1 293 ? 15.404 -13.193 -13.440 1.00 97.81 293 LEU A N 1
ATOM 2311 C CA . LEU A 1 293 ? 13.983 -13.005 -13.100 1.00 97.81 293 LEU A CA 1
ATOM 2312 C C . LEU A 1 293 ? 13.055 -13.911 -13.923 1.00 97.81 293 LEU A C 1
ATOM 2314 O O . LEU A 1 293 ? 12.032 -13.494 -14.459 1.00 97.81 293 LEU A O 1
ATOM 2318 N N . ILE A 1 294 ? 13.387 -15.195 -14.017 1.00 96.88 294 ILE A N 1
ATOM 2319 C CA . ILE A 1 294 ? 12.719 -16.179 -14.887 1.00 96.88 294 ILE A CA 1
ATOM 2320 C C . ILE A 1 294 ? 11.232 -16.427 -14.560 1.00 96.88 294 ILE A C 1
ATOM 2322 O O . ILE A 1 294 ? 10.523 -17.088 -15.327 1.00 96.88 294 ILE A O 1
ATOM 2326 N N . ASN A 1 295 ? 10.754 -15.939 -13.410 1.00 98.38 295 ASN A N 1
ATOM 2327 C CA . ASN A 1 295 ? 9.356 -16.006 -12.986 1.00 98.38 295 ASN A CA 1
ATOM 2328 C C . ASN A 1 295 ? 8.543 -14.743 -13.298 1.00 98.38 295 ASN A C 1
ATOM 2330 O O . ASN A 1 295 ? 7.336 -14.740 -13.045 1.00 98.38 295 ASN A O 1
ATOM 2334 N N . LEU A 1 296 ? 9.162 -13.721 -13.898 1.00 98.69 296 LEU A N 1
ATOM 2335 C CA . LEU A 1 296 ? 8.507 -12.456 -14.199 1.00 98.69 296 LEU A CA 1
ATOM 2336 C C . LEU A 1 296 ? 7.362 -12.658 -15.201 1.00 98.69 296 LEU A C 1
ATOM 2338 O O . LEU A 1 296 ? 7.539 -13.224 -16.279 1.00 98.69 296 LEU A O 1
ATOM 2342 N N . LYS A 1 297 ? 6.173 -12.184 -14.827 1.00 98.69 297 LYS A N 1
ATOM 2343 C CA . LYS A 1 297 ? 4.934 -12.217 -15.618 1.00 98.69 297 LYS A CA 1
ATOM 2344 C C . LYS A 1 297 ? 4.550 -10.829 -16.119 1.00 98.69 297 LYS A C 1
ATOM 2346 O O . LYS A 1 297 ? 3.963 -10.720 -17.194 1.00 98.69 297 LYS A O 1
ATOM 2351 N N . GLY A 1 298 ? 4.865 -9.780 -15.361 1.00 98.19 298 GLY A N 1
ATOM 2352 C CA . GLY A 1 298 ? 4.586 -8.393 -15.724 1.00 98.19 298 GLY A CA 1
ATOM 2353 C C . GLY A 1 298 ? 5.807 -7.498 -15.552 1.00 98.19 298 GLY A C 1
ATOM 2354 O O . GLY A 1 298 ? 6.351 -7.416 -14.453 1.00 98.19 298 GLY A O 1
ATOM 2355 N N . LEU A 1 299 ? 6.189 -6.804 -16.624 1.00 98.56 299 LEU A N 1
ATOM 2356 C CA . LEU A 1 299 ? 7.244 -5.792 -16.624 1.00 98.56 299 LEU A CA 1
ATOM 2357 C C . LEU A 1 299 ? 6.682 -4.472 -17.148 1.00 98.56 299 LEU A C 1
ATOM 2359 O O . LEU A 1 299 ? 6.152 -4.428 -18.261 1.00 98.56 299 LEU A O 1
ATOM 2363 N N . TYR A 1 300 ? 6.805 -3.414 -16.350 1.00 97.56 300 TYR A N 1
ATOM 2364 C CA . TYR A 1 300 ? 6.270 -2.095 -16.675 1.00 97.56 300 TYR A CA 1
ATOM 2365 C C . TYR A 1 300 ? 7.391 -1.061 -16.659 1.00 97.56 300 TYR A C 1
ATOM 2367 O O . TYR A 1 300 ? 8.038 -0.847 -15.638 1.00 97.56 300 TYR A O 1
ATOM 2375 N N . LEU A 1 301 ? 7.631 -0.442 -17.809 1.00 97.25 301 LEU A N 1
ATOM 2376 C CA . LEU A 1 301 ? 8.725 0.496 -18.067 1.00 97.25 301 LEU A CA 1
ATOM 2377 C C . LEU A 1 301 ? 8.227 1.733 -18.830 1.00 97.25 301 LEU A C 1
ATOM 2379 O O . LEU A 1 301 ? 9.016 2.445 -19.456 1.00 97.25 301 LEU A O 1
ATOM 2383 N N . THR A 1 302 ? 6.920 1.999 -18.784 1.00 94.62 302 THR A N 1
ATOM 2384 C CA . THR A 1 302 ? 6.288 3.138 -19.453 1.00 94.62 302 THR A CA 1
ATOM 2385 C C . THR A 1 302 ? 6.966 4.451 -19.077 1.00 94.62 302 THR A C 1
ATOM 2387 O O . THR A 1 302 ? 7.282 4.670 -17.903 1.00 94.62 302 THR A O 1
ATOM 2390 N N . LYS A 1 303 ? 7.138 5.341 -20.058 1.00 94.00 303 LYS A N 1
ATOM 2391 C CA . LYS A 1 303 ? 7.656 6.698 -19.863 1.00 94.00 303 LYS A CA 1
ATOM 2392 C C . LYS A 1 303 ? 9.069 6.726 -19.265 1.00 94.00 303 LYS A C 1
ATOM 2394 O O . LYS A 1 303 ? 9.337 7.422 -18.289 1.00 94.00 303 LYS A O 1
ATOM 2399 N N . ASN A 1 304 ? 9.968 5.944 -19.859 1.00 96.25 304 ASN A N 1
ATOM 2400 C CA . ASN A 1 304 ? 11.410 5.954 -19.595 1.00 96.25 304 ASN A CA 1
ATOM 2401 C C . ASN A 1 304 ? 12.170 6.448 -20.851 1.00 96.25 304 ASN A C 1
ATOM 2403 O O . ASN A 1 304 ? 11.594 7.074 -21.739 1.00 96.25 304 ASN A O 1
ATOM 2407 N N . GLN A 1 305 ? 13.482 6.219 -20.928 1.00 97.00 305 GLN A N 1
ATOM 2408 C CA . GLN A 1 305 ? 14.356 6.664 -22.022 1.00 97.00 305 GLN A CA 1
ATOM 2409 C C . GLN A 1 305 ? 14.924 5.482 -22.834 1.00 97.00 305 GLN A C 1
ATOM 2411 O O . GLN A 1 305 ? 16.001 5.578 -23.427 1.00 97.00 305 GLN A O 1
ATOM 2416 N N . ILE A 1 306 ? 14.220 4.346 -22.864 1.00 97.94 306 ILE A N 1
ATOM 2417 C CA . ILE A 1 306 ? 14.688 3.109 -23.502 1.00 97.94 306 ILE A CA 1
ATOM 2418 C C . ILE A 1 306 ? 14.635 3.257 -25.023 1.00 97.94 306 ILE A C 1
ATOM 2420 O O . ILE A 1 306 ? 13.614 3.654 -25.578 1.00 97.94 306 ILE A O 1
ATOM 2424 N N . ASN A 1 307 ? 15.717 2.914 -25.723 1.00 96.38 307 ASN A N 1
ATOM 2425 C CA . ASN A 1 307 ? 15.787 2.998 -27.191 1.00 96.38 307 ASN A CA 1
ATOM 2426 C C . ASN A 1 307 ? 15.836 1.633 -27.903 1.00 96.38 307 ASN A C 1
ATOM 2428 O O . ASN A 1 307 ? 15.632 1.551 -29.118 1.00 96.38 307 ASN A O 1
ATOM 2432 N N . GLU A 1 308 ? 16.074 0.563 -27.149 1.00 96.19 308 GLU A N 1
ATOM 2433 C CA . GLU A 1 308 ? 16.282 -0.781 -27.663 1.00 96.19 308 GLU A CA 1
ATOM 2434 C C . GLU A 1 308 ? 15.678 -1.810 -26.708 1.00 96.19 308 GLU A C 1
ATOM 2436 O O . GLU A 1 308 ? 15.906 -1.774 -25.499 1.00 96.19 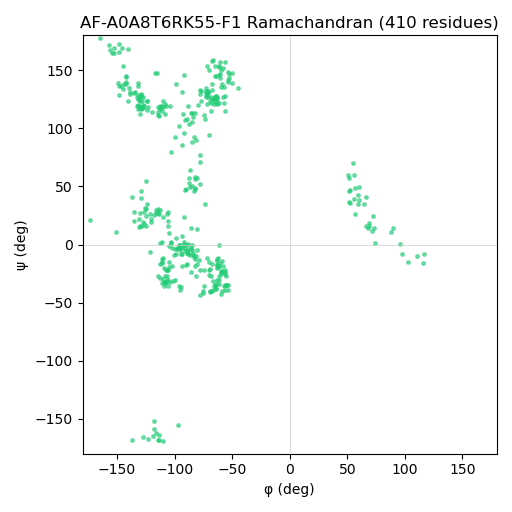308 GLU A O 1
ATOM 2441 N N . ILE A 1 309 ? 14.946 -2.767 -27.276 1.00 95.88 309 ILE A N 1
ATOM 2442 C CA . ILE A 1 309 ? 14.469 -3.941 -26.553 1.00 95.88 309 ILE A CA 1
ATOM 2443 C C . ILE A 1 309 ? 15.589 -4.992 -26.555 1.00 95.88 309 ILE A C 1
ATOM 2445 O O . ILE A 1 309 ? 15.917 -5.568 -27.594 1.00 95.88 309 ILE A O 1
ATOM 2449 N N . LYS A 1 310 ? 16.191 -5.227 -25.388 1.00 93.69 310 LYS A N 1
ATOM 2450 C CA . LYS A 1 310 ? 17.222 -6.250 -25.136 1.00 93.69 310 LYS A CA 1
ATOM 2451 C C . LYS A 1 310 ? 17.118 -6.757 -23.695 1.00 93.69 310 LYS A C 1
ATOM 2453 O O . LYS A 1 310 ? 16.305 -6.252 -22.934 1.00 93.69 310 LYS A O 1
ATOM 2458 N N . GLY A 1 311 ? 17.878 -7.792 -23.334 1.00 92.25 311 GLY A N 1
ATOM 2459 C CA . GLY A 1 311 ? 17.909 -8.301 -21.951 1.00 92.25 311 GLY A CA 1
ATOM 2460 C C . GLY A 1 311 ? 16.623 -8.994 -21.477 1.00 92.25 311 GLY A C 1
ATOM 2461 O O . GLY A 1 311 ? 16.436 -9.176 -20.281 1.00 92.25 311 GLY A O 1
ATOM 2462 N N . LEU A 1 312 ? 15.725 -9.375 -22.396 1.00 96.38 312 LEU A N 1
ATOM 2463 C CA . LEU A 1 312 ? 14.462 -10.062 -22.080 1.00 96.38 312 LEU A CA 1
ATOM 2464 C C . LEU A 1 312 ? 14.484 -11.565 -22.414 1.00 96.38 312 LEU A C 1
ATOM 2466 O O . LEU A 1 312 ? 13.497 -12.257 -22.186 1.00 96.38 312 LEU A O 1
ATOM 2470 N N . TYR A 1 313 ? 15.585 -12.085 -22.966 1.00 94.00 313 TYR A N 1
ATOM 2471 C CA . TYR A 1 313 ? 15.645 -13.425 -23.572 1.00 94.00 313 TYR A CA 1
ATOM 2472 C C . TYR A 1 313 ? 15.250 -14.562 -22.612 1.00 94.00 313 TYR A C 1
ATOM 2474 O O . TYR A 1 313 ? 14.634 -15.538 -23.044 1.00 94.00 313 TYR A O 1
ATOM 2482 N N . SER A 1 314 ? 15.588 -14.444 -21.322 1.00 96.00 314 SER A N 1
ATOM 2483 C CA . SER A 1 314 ? 15.284 -15.450 -20.295 1.00 96.00 314 SER A CA 1
ATOM 2484 C C . SER A 1 314 ? 13.861 -15.354 -19.726 1.00 96.00 314 SER A C 1
ATOM 2486 O O . SER A 1 314 ? 13.398 -16.295 -19.079 1.00 96.00 314 SER A O 1
ATOM 2488 N N . LEU A 1 315 ? 13.129 -14.266 -19.991 1.00 97.44 315 LEU A N 1
ATOM 2489 C CA . LEU A 1 315 ? 11.834 -13.956 -19.373 1.00 97.44 315 LEU A CA 1
ATOM 2490 C C . LEU A 1 315 ? 10.661 -14.665 -20.065 1.00 97.44 315 LEU A C 1
ATOM 2492 O O . LEU A 1 315 ? 9.616 -14.083 -20.334 1.00 97.44 315 LEU A O 1
ATOM 2496 N N . ILE A 1 316 ? 10.803 -15.957 -20.348 1.00 96.88 316 ILE A N 1
ATOM 2497 C CA . ILE A 1 316 ? 9.849 -16.745 -21.148 1.00 96.88 316 ILE A CA 1
ATOM 2498 C C . ILE A 1 316 ? 8.444 -16.870 -20.528 1.00 96.88 316 ILE A C 1
ATOM 2500 O O . ILE A 1 316 ? 7.515 -17.340 -21.187 1.00 96.88 316 ILE A O 1
ATOM 2504 N N . LYS A 1 317 ? 8.281 -16.494 -19.250 1.00 98.31 317 LYS A N 1
ATOM 2505 C CA . LYS A 1 317 ? 6.993 -16.451 -18.540 1.00 98.31 317 LYS A CA 1
ATOM 2506 C C . LYS A 1 317 ? 6.283 -15.099 -18.632 1.00 98.31 317 LYS A C 1
ATOM 2508 O O . LYS A 1 317 ? 5.164 -15.001 -18.134 1.00 98.31 317 LYS A O 1
ATOM 2513 N N . LEU A 1 318 ? 6.891 -14.101 -19.273 1.00 98.38 318 LEU A N 1
ATOM 2514 C CA . LEU A 1 318 ? 6.330 -12.763 -19.373 1.00 98.38 318 LEU A CA 1
ATOM 2515 C C . LEU A 1 318 ? 5.008 -12.791 -20.152 1.00 98.38 318 LEU A C 1
ATOM 2517 O O . LEU A 1 318 ? 4.951 -13.238 -21.295 1.00 98.38 318 LEU A O 1
ATOM 2521 N N . GLU A 1 319 ? 3.941 -12.309 -19.519 1.00 97.75 319 GLU A N 1
ATOM 2522 C CA . GLU A 1 319 ? 2.596 -12.218 -20.095 1.00 97.75 319 GLU A CA 1
ATOM 2523 C C . GLU A 1 319 ? 2.228 -10.772 -20.448 1.00 97.75 319 GLU A C 1
ATOM 2525 O O . GLU A 1 319 ? 1.439 -10.540 -21.368 1.00 97.75 319 GLU A O 1
ATOM 2530 N N . ARG A 1 320 ? 2.808 -9.793 -19.744 1.00 97.62 320 ARG A N 1
ATOM 2531 C CA . ARG A 1 320 ? 2.628 -8.366 -20.010 1.00 97.62 320 ARG A CA 1
ATOM 2532 C C . ARG A 1 320 ? 3.963 -7.632 -20.048 1.00 97.62 320 ARG A C 1
ATOM 2534 O O . ARG A 1 320 ? 4.728 -7.690 -19.087 1.00 97.62 320 ARG A O 1
ATOM 2541 N N . LEU A 1 321 ? 4.163 -6.871 -21.118 1.00 97.81 321 LEU A N 1
ATOM 2542 C CA . LEU A 1 321 ? 5.283 -5.956 -21.294 1.00 97.81 321 LEU A CA 1
ATOM 2543 C C . LEU A 1 321 ? 4.750 -4.570 -21.655 1.00 97.81 321 LEU A C 1
ATOM 2545 O O . LEU A 1 321 ? 4.052 -4.408 -22.658 1.00 97.81 321 LEU A O 1
ATOM 2549 N N . ASP A 1 322 ? 5.065 -3.587 -20.821 1.00 96.00 322 ASP A N 1
ATOM 2550 C CA . ASP A 1 322 ? 4.690 -2.193 -21.032 1.00 96.00 322 ASP A CA 1
ATOM 2551 C C . ASP A 1 322 ? 5.937 -1.343 -21.270 1.00 96.00 322 ASP A C 1
ATOM 2553 O O . ASP A 1 322 ? 6.765 -1.170 -20.378 1.00 96.00 322 ASP A O 1
ATOM 2557 N N . LEU A 1 323 ? 6.082 -0.861 -22.499 1.00 97.12 323 LEU A N 1
ATOM 2558 C CA . LEU A 1 323 ? 7.199 -0.057 -22.988 1.00 97.12 323 LEU A CA 1
ATOM 2559 C C . LEU A 1 323 ? 6.695 1.233 -23.650 1.00 97.12 323 LEU A C 1
ATOM 2561 O O . LEU A 1 323 ? 7.418 1.849 -24.437 1.00 97.12 323 LEU A O 1
ATOM 2565 N N . ALA A 1 324 ? 5.458 1.645 -23.356 1.00 93.81 324 ALA A N 1
ATOM 2566 C CA . ALA A 1 324 ? 4.891 2.863 -23.915 1.00 93.81 324 ALA A CA 1
ATOM 2567 C C . ALA A 1 324 ? 5.706 4.115 -23.522 1.00 93.81 324 ALA A C 1
ATOM 2569 O O . ALA A 1 324 ? 6.449 4.102 -22.538 1.00 93.81 324 ALA A O 1
ATOM 2570 N N . GLU A 1 325 ? 5.606 5.181 -24.310 1.00 94.19 325 GLU A N 1
ATOM 2571 C CA . GLU A 1 325 ? 6.288 6.466 -24.114 1.00 94.19 325 GLU A CA 1
ATOM 2572 C C . GLU A 1 325 ? 7.815 6.336 -23.913 1.00 94.19 325 GLU A C 1
ATOM 2574 O O . GLU A 1 325 ? 8.394 6.907 -22.993 1.00 94.19 325 GLU A O 1
ATOM 2579 N N . ASN A 1 326 ? 8.492 5.554 -24.756 1.00 97.00 326 ASN A N 1
ATOM 2580 C CA . ASN A 1 326 ? 9.954 5.412 -24.757 1.00 97.00 326 ASN A CA 1
ATOM 2581 C C . ASN A 1 326 ? 10.549 5.947 -26.084 1.00 97.00 326 ASN A C 1
ATOM 2583 O O . ASN A 1 326 ? 9.939 6.732 -26.805 1.00 97.00 326 ASN A O 1
ATOM 2587 N N . SER A 1 327 ? 11.788 5.583 -26.418 1.00 97.19 327 SER A N 1
ATOM 2588 C CA . SER A 1 327 ? 12.475 5.966 -27.663 1.00 97.19 327 SER A CA 1
ATOM 2589 C C . SER A 1 327 ? 12.805 4.766 -28.560 1.00 97.19 327 SER A C 1
ATOM 2591 O O . SER A 1 327 ? 13.762 4.823 -29.337 1.00 97.19 327 SER A O 1
ATOM 2593 N N . ILE A 1 328 ? 12.037 3.676 -28.468 1.00 97.56 328 ILE A N 1
ATOM 2594 C CA . ILE A 1 328 ? 12.294 2.427 -29.198 1.00 97.56 328 ILE A CA 1
ATOM 2595 C C . ILE A 1 328 ? 12.089 2.639 -30.697 1.00 97.56 328 ILE A C 1
ATOM 2597 O O . ILE A 1 328 ? 11.087 3.205 -31.119 1.00 97.56 328 ILE A O 1
ATOM 2601 N N . THR A 1 329 ? 13.033 2.167 -31.512 1.00 94.81 329 THR A N 1
ATOM 2602 C CA . THR A 1 329 ? 12.995 2.327 -32.981 1.00 94.81 329 THR A CA 1
ATOM 2603 C C . THR A 1 329 ? 12.693 1.035 -33.738 1.00 94.81 329 THR A C 1
ATOM 2605 O O . THR A 1 329 ? 12.155 1.069 -34.845 1.00 94.81 329 THR A O 1
ATOM 2608 N N . VAL A 1 330 ? 13.037 -0.112 -33.149 1.00 94.06 330 VAL A N 1
ATOM 2609 C CA . VAL A 1 330 ? 12.907 -1.437 -33.760 1.00 94.06 330 VAL A CA 1
ATOM 2610 C C . VAL A 1 330 ? 12.420 -2.425 -32.710 1.00 94.06 330 VAL A C 1
ATOM 2612 O O . VAL A 1 330 ? 12.948 -2.467 -31.597 1.00 94.06 330 VAL A O 1
ATOM 2615 N N . ILE A 1 331 ? 11.446 -3.249 -33.087 1.00 93.38 331 ILE A N 1
ATOM 2616 C CA . ILE A 1 331 ? 10.991 -4.382 -32.286 1.00 93.38 331 ILE A CA 1
ATOM 2617 C C . ILE A 1 331 ? 11.951 -5.551 -32.543 1.00 93.38 331 ILE A C 1
ATOM 2619 O O . ILE A 1 331 ? 12.051 -6.059 -33.655 1.00 93.38 331 ILE A O 1
ATOM 2623 N N . LYS A 1 332 ? 12.709 -5.957 -31.523 1.00 93.25 332 LYS A N 1
ATOM 2624 C CA . LYS A 1 332 ? 13.611 -7.117 -31.575 1.00 93.25 332 LYS A CA 1
ATOM 2625 C C . LYS A 1 332 ? 13.794 -7.715 -30.184 1.00 93.25 332 LYS A C 1
ATOM 2627 O O . LYS A 1 332 ? 13.457 -7.074 -29.196 1.00 93.25 332 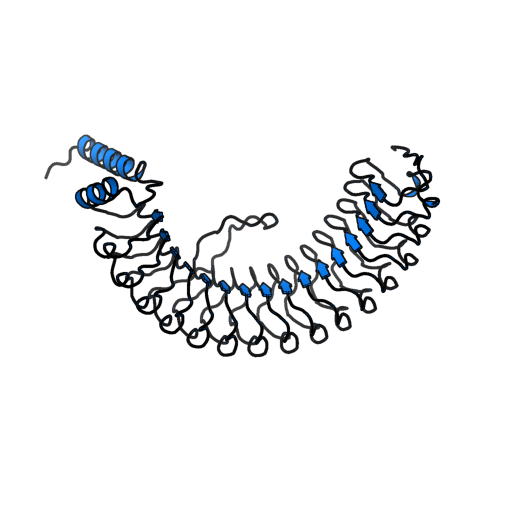LYS A O 1
ATOM 2632 N N . GLY A 1 333 ? 14.321 -8.936 -30.101 1.00 90.88 333 GLY A N 1
ATOM 2633 C CA . GLY A 1 333 ? 14.597 -9.584 -28.813 1.00 90.88 333 GLY A CA 1
ATOM 2634 C C . GLY A 1 333 ? 13.347 -10.070 -28.071 1.00 90.88 333 GLY A C 1
ATOM 2635 O O . GLY A 1 333 ? 13.433 -10.385 -26.887 1.00 90.88 333 GLY A O 1
ATOM 2636 N N . LEU A 1 334 ? 12.201 -10.140 -28.759 1.00 94.25 334 LEU A N 1
ATOM 2637 C CA . LEU A 1 334 ? 10.940 -10.669 -28.229 1.00 94.25 334 LEU A CA 1
ATOM 2638 C C . LEU A 1 334 ? 10.673 -12.119 -28.667 1.00 94.25 334 LEU A C 1
ATOM 2640 O O . LEU A 1 334 ? 9.698 -12.712 -28.217 1.00 94.25 334 LEU A O 1
ATOM 2644 N N . ASP A 1 335 ? 11.530 -12.709 -29.507 1.00 90.00 335 ASP A N 1
ATOM 2645 C CA . ASP A 1 335 ? 11.274 -13.975 -30.213 1.00 90.00 335 ASP A CA 1
ATOM 2646 C C . ASP A 1 335 ? 10.885 -15.143 -29.295 1.00 90.00 335 ASP A C 1
ATOM 2648 O O . ASP A 1 335 ? 10.045 -15.969 -29.649 1.00 90.00 335 ASP A O 1
ATOM 2652 N N . ASN A 1 336 ? 11.460 -15.188 -28.091 1.00 92.94 336 ASN A N 1
ATOM 2653 C CA . ASN A 1 336 ? 11.213 -16.250 -27.115 1.00 92.94 336 ASN A CA 1
ATOM 2654 C C . ASN A 1 336 ? 10.024 -15.987 -26.184 1.00 92.94 336 ASN A C 1
ATOM 2656 O O . ASN A 1 336 ? 9.629 -16.882 -25.432 1.00 92.94 336 ASN A O 1
ATOM 2660 N N . LEU A 1 337 ? 9.427 -14.793 -26.220 1.00 95.56 337 LEU A N 1
ATOM 2661 C CA . LEU A 1 337 ? 8.340 -14.387 -25.325 1.00 95.56 337 LEU A CA 1
ATOM 2662 C C . LEU A 1 337 ? 6.982 -14.901 -25.818 1.00 95.56 337 LEU A C 1
ATOM 2664 O O . LEU A 1 337 ? 5.994 -14.180 -25.884 1.00 95.56 337 LEU A O 1
ATOM 2668 N N . THR A 1 338 ? 6.916 -16.187 -26.148 1.00 93.19 338 THR A N 1
ATOM 2669 C CA . THR A 1 338 ? 5.735 -16.845 -26.736 1.00 93.19 338 THR A CA 1
ATOM 2670 C C . THR A 1 338 ? 4.498 -16.840 -25.826 1.00 93.19 338 THR A C 1
ATOM 2672 O O . THR A 1 338 ? 3.391 -17.099 -26.296 1.00 93.19 338 THR A O 1
ATOM 2675 N N . ARG A 1 339 ? 4.666 -16.521 -24.532 1.00 96.19 339 ARG A N 1
ATOM 2676 C CA . ARG A 1 339 ? 3.586 -16.340 -23.546 1.00 96.19 339 ARG A CA 1
ATOM 2677 C C . ARG A 1 339 ? 3.038 -14.916 -23.457 1.00 96.19 339 ARG A C 1
ATOM 2679 O O . ARG A 1 339 ? 2.074 -14.701 -22.721 1.00 96.19 339 ARG A O 1
ATOM 2686 N N . LEU A 1 340 ? 3.619 -13.966 -24.185 1.00 95.19 340 LEU A N 1
ATOM 2687 C CA . LEU A 1 340 ? 3.223 -12.568 -24.118 1.00 95.19 340 LEU A CA 1
ATOM 2688 C C . LEU A 1 340 ? 1.799 -12.390 -24.655 1.00 95.19 340 LEU A C 1
ATOM 2690 O O . LEU A 1 340 ? 1.516 -12.703 -25.809 1.00 95.19 340 LEU A O 1
ATOM 2694 N N . LYS A 1 341 ? 0.911 -11.871 -23.803 1.00 90.56 341 LYS A N 1
ATOM 2695 C CA . LYS A 1 341 ? -0.498 -11.590 -24.117 1.00 90.56 341 LYS A CA 1
ATOM 2696 C C . LYS A 1 341 ? -0.753 -10.110 -24.340 1.00 90.56 341 LYS A C 1
ATOM 2698 O O . LYS A 1 341 ? -1.633 -9.751 -25.114 1.00 90.56 341 LYS A O 1
ATOM 2703 N N . LYS A 1 342 ? -0.014 -9.240 -23.648 1.00 90.44 342 LYS A N 1
ATOM 2704 C CA . LYS A 1 342 ? -0.215 -7.790 -23.716 1.00 90.44 342 LYS A CA 1
ATOM 2705 C C . LYS A 1 342 ? 1.111 -7.075 -23.938 1.00 90.44 342 LYS A C 1
ATOM 2707 O O . LYS A 1 342 ? 2.007 -7.182 -23.101 1.00 90.44 342 LYS A O 1
ATOM 2712 N N . LEU A 1 343 ? 1.204 -6.337 -25.037 1.00 93.50 343 LEU A N 1
ATOM 2713 C CA . LEU A 1 343 ? 2.373 -5.556 -25.420 1.00 93.50 343 LEU A CA 1
ATOM 2714 C C . LEU A 1 343 ? 1.953 -4.114 -25.694 1.00 93.50 343 LEU A C 1
ATOM 2716 O O . LEU A 1 343 ? 1.150 -3.861 -26.590 1.00 93.50 343 LEU A O 1
ATOM 2720 N N . TYR A 1 344 ? 2.506 -3.182 -24.924 1.00 91.44 344 TYR A N 1
ATOM 2721 C CA . TYR A 1 344 ? 2.270 -1.751 -25.096 1.00 91.44 344 TYR A CA 1
ATOM 2722 C C . TYR A 1 344 ? 3.559 -1.091 -25.562 1.00 91.44 344 TYR A C 1
ATOM 2724 O O . TYR A 1 344 ? 4.581 -1.160 -24.883 1.00 91.44 344 TYR A O 1
ATOM 2732 N N . LEU A 1 345 ? 3.506 -0.492 -26.744 1.00 94.31 345 LEU A N 1
ATOM 2733 C CA . LEU A 1 345 ? 4.607 0.188 -27.423 1.00 94.31 345 LEU A CA 1
ATOM 2734 C C . LEU A 1 345 ? 4.179 1.579 -27.907 1.00 94.31 345 LEU A C 1
ATOM 2736 O O . LEU A 1 345 ? 4.863 2.181 -28.733 1.00 94.31 345 LEU A O 1
ATOM 2740 N N . GLU A 1 346 ? 3.056 2.090 -27.405 1.00 89.75 346 GLU A N 1
ATOM 2741 C CA . GLU A 1 346 ? 2.528 3.419 -27.714 1.00 89.75 346 GLU A CA 1
ATOM 2742 C C . GLU A 1 346 ? 3.582 4.517 -27.493 1.00 89.75 346 GLU A C 1
ATOM 2744 O O . GLU A 1 346 ? 4.475 4.362 -26.665 1.00 89.75 346 GLU A O 1
ATOM 2749 N N . GLY A 1 347 ? 3.563 5.590 -28.286 1.00 91.31 347 GLY A N 1
ATOM 2750 C CA . GLY A 1 347 ? 4.452 6.741 -28.081 1.00 91.31 347 GLY A CA 1
ATOM 2751 C C . GLY A 1 347 ? 5.949 6.444 -28.248 1.00 91.31 347 GLY A C 1
ATOM 2752 O O . GLY A 1 347 ? 6.768 7.010 -27.530 1.00 91.31 347 GLY A O 1
ATOM 2753 N N . ASN A 1 348 ? 6.319 5.546 -29.167 1.00 95.94 348 ASN A N 1
ATOM 2754 C CA . ASN A 1 348 ? 7.711 5.221 -29.505 1.00 95.94 348 ASN A CA 1
ATOM 2755 C C . ASN A 1 348 ? 8.085 5.725 -30.921 1.00 95.94 348 ASN A C 1
ATOM 2757 O O . ASN A 1 348 ? 7.377 6.514 -31.547 1.00 95.94 348 ASN A O 1
ATOM 2761 N N . LYS A 1 349 ? 9.240 5.299 -31.447 1.00 96.19 349 LYS A N 1
ATOM 2762 C CA . LYS A 1 349 ? 9.775 5.668 -32.773 1.00 96.19 349 LYS A CA 1
ATOM 2763 C C . LYS A 1 349 ? 9.805 4.472 -33.738 1.00 96.19 349 LYS A C 1
ATOM 2765 O O . LYS A 1 349 ? 10.671 4.400 -34.611 1.00 96.19 349 LYS A O 1
ATOM 2770 N N . ILE A 1 350 ? 8.889 3.518 -33.571 1.00 94.19 350 ILE A N 1
ATOM 2771 C CA . ILE A 1 350 ? 8.850 2.263 -34.331 1.00 94.19 350 ILE A CA 1
ATOM 2772 C C . ILE A 1 350 ? 8.273 2.501 -35.729 1.00 94.19 350 ILE A C 1
ATOM 2774 O O . ILE A 1 350 ? 7.233 3.135 -35.886 1.00 94.19 350 ILE A O 1
ATOM 2778 N N . THR A 1 351 ? 8.935 1.959 -36.754 1.00 90.19 351 THR A N 1
ATOM 2779 C CA . THR A 1 351 ? 8.540 2.152 -38.165 1.00 90.19 351 THR A CA 1
ATOM 2780 C C . THR A 1 351 ? 7.916 0.922 -38.825 1.00 90.19 351 THR A C 1
ATOM 2782 O O . THR A 1 351 ? 7.198 1.064 -39.812 1.00 90.19 351 THR A O 1
ATOM 2785 N N . ASN A 1 352 ? 8.167 -0.280 -38.303 1.00 87.25 352 ASN A N 1
ATOM 2786 C CA . ASN A 1 352 ? 7.635 -1.546 -38.814 1.00 87.25 352 ASN A CA 1
ATOM 2787 C C . ASN A 1 352 ? 7.423 -2.548 -37.673 1.00 87.25 352 ASN A C 1
ATOM 2789 O O . ASN A 1 352 ? 7.937 -2.344 -36.574 1.00 87.25 352 ASN A O 1
ATOM 2793 N N . ILE A 1 353 ? 6.677 -3.621 -37.942 1.00 86.44 353 ILE A N 1
ATOM 2794 C CA . ILE A 1 353 ? 6.269 -4.597 -36.922 1.00 86.44 353 ILE A CA 1
ATOM 2795 C C . ILE A 1 353 ? 7.017 -5.934 -36.992 1.00 86.44 353 ILE A C 1
ATOM 2797 O O . ILE A 1 353 ? 6.574 -6.923 -36.403 1.00 86.44 353 ILE A O 1
ATOM 2801 N N . ARG A 1 354 ? 8.147 -5.983 -37.706 1.00 86.38 354 ARG A N 1
ATOM 2802 C CA . ARG A 1 354 ? 9.004 -7.178 -37.727 1.00 86.38 354 ARG A CA 1
ATOM 2803 C C . ARG A 1 354 ? 9.494 -7.490 -36.314 1.00 86.38 354 ARG A C 1
ATOM 2805 O O . ARG A 1 354 ? 9.776 -6.569 -35.555 1.00 86.38 354 ARG A O 1
ATOM 2812 N N . GLY A 1 355 ? 9.605 -8.771 -35.973 1.00 85.31 355 GLY A N 1
ATOM 2813 C CA . GLY A 1 355 ? 9.951 -9.247 -34.627 1.00 85.31 355 GLY A CA 1
ATOM 2814 C C . GLY A 1 355 ? 8.746 -9.623 -33.752 1.00 85.31 355 GLY A C 1
ATOM 2815 O O . GLY A 1 355 ? 8.932 -10.018 -32.601 1.00 85.31 355 GLY A O 1
ATOM 2816 N N . LEU A 1 356 ? 7.513 -9.505 -34.264 1.00 88.50 356 LEU A N 1
ATOM 2817 C CA . LEU A 1 356 ? 6.284 -9.947 -33.584 1.00 88.50 356 LEU A CA 1
ATOM 2818 C C . LEU A 1 356 ? 5.794 -11.335 -34.039 1.00 88.50 356 LEU A C 1
ATOM 2820 O O . LEU A 1 356 ? 4.812 -11.849 -33.507 1.00 88.50 356 LEU A O 1
ATOM 2824 N N . GLU A 1 357 ? 6.453 -11.965 -35.014 1.00 85.31 357 GLU A N 1
ATOM 2825 C CA . GLU A 1 357 ? 5.959 -13.146 -35.737 1.00 85.31 357 GLU A CA 1
ATOM 2826 C C . GLU A 1 357 ? 5.734 -14.364 -34.824 1.00 85.31 357 GLU A C 1
ATOM 2828 O O . GLU A 1 357 ? 4.831 -15.171 -35.060 1.00 85.31 357 GLU A O 1
ATOM 2833 N N . ASN A 1 358 ? 6.525 -14.478 -33.754 1.00 85.69 358 ASN A N 1
ATOM 2834 C CA . ASN A 1 358 ? 6.478 -15.596 -32.809 1.00 85.69 358 ASN A CA 1
ATOM 2835 C C . ASN A 1 358 ? 5.488 -15.388 -31.644 1.00 85.69 358 ASN A C 1
ATOM 2837 O O . ASN A 1 358 ? 5.246 -16.315 -30.866 1.00 85.69 358 ASN A O 1
ATOM 2841 N N . LEU A 1 359 ? 4.870 -14.208 -31.519 1.00 88.50 359 LEU A N 1
ATOM 2842 C CA . LEU A 1 359 ? 4.000 -13.842 -30.392 1.00 88.50 359 LEU A CA 1
ATOM 2843 C C . LEU A 1 359 ? 2.548 -14.287 -30.619 1.00 88.50 359 LEU A C 1
ATOM 2845 O O . LEU A 1 359 ? 1.622 -13.488 -30.741 1.00 88.50 359 LEU A O 1
ATOM 2849 N N . GLN A 1 360 ? 2.335 -15.600 -30.698 1.00 85.75 360 GLN A N 1
ATOM 2850 C CA . GLN A 1 360 ? 1.048 -16.177 -31.110 1.00 85.75 360 GLN A CA 1
ATOM 2851 C C . GLN A 1 360 ? -0.098 -15.978 -30.106 1.00 85.75 360 GLN A C 1
ATOM 2853 O O . GLN A 1 360 ? -1.258 -16.072 -30.507 1.00 85.75 360 GLN A O 1
ATOM 2858 N N . LEU A 1 361 ? 0.223 -15.727 -28.832 1.00 88.25 361 LEU A N 1
ATOM 2859 C CA . LEU A 1 361 ? -0.744 -15.500 -27.753 1.00 88.25 361 LEU A CA 1
ATOM 2860 C C . LEU A 1 361 ? -1.057 -14.016 -27.518 1.00 88.25 361 LEU A C 1
ATOM 2862 O O . LEU A 1 361 ? -1.746 -13.700 -26.552 1.00 88.25 361 LEU A O 1
ATOM 2866 N N . LEU A 1 362 ? -0.562 -13.110 -28.367 1.00 85.94 362 LEU A N 1
ATOM 2867 C CA . LEU A 1 362 ? -0.770 -11.681 -28.177 1.00 85.94 362 LEU A CA 1
ATOM 2868 C C . LEU A 1 362 ? -2.246 -11.311 -28.395 1.00 85.94 362 LEU A C 1
ATOM 2870 O O . LEU A 1 362 ? -2.770 -11.421 -29.499 1.00 85.94 362 LEU A O 1
ATOM 2874 N N . GLU A 1 363 ? -2.901 -10.864 -27.326 1.00 85.06 363 GLU A N 1
ATOM 2875 C CA . GLU A 1 363 ? -4.303 -10.432 -27.283 1.00 85.06 363 GLU A CA 1
ATOM 2876 C C . GLU A 1 363 ? -4.413 -8.910 -27.449 1.00 85.06 363 GLU A C 1
ATOM 2878 O O . GLU A 1 363 ? -5.316 -8.403 -28.116 1.00 85.06 363 GLU A O 1
ATOM 2883 N N . VAL A 1 364 ? -3.481 -8.168 -26.840 1.00 82.38 364 VAL A N 1
ATOM 2884 C CA . VAL A 1 364 ? -3.439 -6.702 -26.852 1.00 82.38 364 VAL A CA 1
ATOM 2885 C C . VAL A 1 364 ? -2.096 -6.242 -27.399 1.00 82.38 364 VAL A C 1
ATOM 2887 O O . VAL A 1 364 ? -1.048 -6.588 -26.851 1.00 82.38 364 VAL A O 1
ATOM 2890 N N . LEU A 1 365 ? -2.150 -5.428 -28.451 1.00 86.38 365 LEU A N 1
ATOM 2891 C CA . LEU A 1 365 ? -1.003 -4.747 -29.037 1.00 86.38 365 LEU A CA 1
ATOM 2892 C C . LEU A 1 365 ? -1.339 -3.267 -29.184 1.00 86.38 365 LEU A C 1
ATOM 2894 O O . LEU A 1 365 ? -2.195 -2.908 -29.994 1.00 86.38 365 LEU A O 1
ATOM 2898 N N . ASP A 1 366 ? -0.665 -2.429 -28.406 1.00 82.69 366 ASP A N 1
ATOM 2899 C CA . ASP A 1 366 ? -0.773 -0.981 -28.528 1.00 82.69 366 ASP A CA 1
ATOM 2900 C C . ASP A 1 366 ? 0.463 -0.418 -29.232 1.00 82.69 366 ASP A C 1
ATOM 2902 O O . ASP A 1 366 ? 1.590 -0.598 -28.777 1.00 82.69 366 ASP A O 1
ATOM 2906 N N . LEU A 1 367 ? 0.234 0.226 -30.371 1.00 87.31 367 LEU A N 1
ATOM 2907 C CA . LEU A 1 367 ? 1.244 0.814 -31.250 1.00 87.31 367 LEU A CA 1
ATOM 2908 C C . LEU A 1 367 ? 0.888 2.265 -31.603 1.00 87.31 367 LEU A C 1
ATOM 2910 O O . LEU A 1 367 ? 1.414 2.814 -32.575 1.00 87.31 367 LEU A O 1
ATOM 2914 N N . GLU A 1 368 ? -0.037 2.886 -30.867 1.00 83.75 368 GLU A N 1
ATOM 2915 C CA . GLU A 1 368 ? -0.410 4.277 -31.105 1.00 83.75 368 GLU A CA 1
ATOM 2916 C C . GLU A 1 368 ? 0.802 5.215 -31.046 1.00 83.75 368 GLU A C 1
ATOM 2918 O O . GLU A 1 368 ? 1.845 4.894 -30.480 1.00 83.75 368 GLU A O 1
ATOM 2923 N N . HIS A 1 369 ? 0.689 6.374 -31.693 1.00 88.69 369 HIS A N 1
ATOM 2924 C CA . HIS A 1 369 ? 1.735 7.402 -31.685 1.00 88.69 369 HIS A CA 1
ATOM 2925 C C . HIS A 1 369 ? 3.143 6.895 -32.076 1.00 88.69 369 HIS A C 1
ATOM 2927 O O . HIS A 1 369 ? 4.145 7.379 -31.562 1.00 88.69 369 HIS A O 1
ATOM 2933 N N . ASN A 1 370 ? 3.220 5.945 -33.018 1.00 89.31 370 ASN A N 1
ATOM 2934 C CA . ASN A 1 370 ? 4.456 5.508 -33.674 1.00 89.31 370 ASN A CA 1
ATOM 2935 C C . ASN A 1 370 ? 4.438 5.844 -35.180 1.00 89.31 370 ASN A C 1
ATOM 2937 O O . ASN A 1 370 ? 3.377 5.767 -35.809 1.00 89.31 370 ASN A O 1
ATOM 2941 N N . PRO A 1 371 ? 5.592 6.145 -35.805 1.00 92.00 371 PRO A N 1
ATOM 2942 C CA . PRO A 1 371 ? 5.705 6.415 -37.241 1.00 92.00 371 PRO A CA 1
ATOM 2943 C C . PRO A 1 371 ? 5.680 5.129 -38.100 1.00 92.00 371 PRO A C 1
ATOM 2945 O O . PRO A 1 371 ? 6.558 4.910 -38.936 1.00 92.00 371 PRO A O 1
ATOM 2948 N N . ILE A 1 372 ? 4.680 4.261 -37.904 1.00 86.50 372 ILE A N 1
ATOM 2949 C CA . ILE A 1 372 ? 4.565 2.982 -38.622 1.00 86.50 372 ILE A CA 1
ATOM 2950 C C . ILE A 1 372 ? 4.182 3.225 -40.082 1.00 86.50 372 ILE A C 1
ATOM 2952 O O . ILE A 1 372 ? 3.191 3.897 -40.382 1.00 86.50 372 ILE A O 1
ATOM 2956 N N . ILE A 1 373 ? 4.943 2.638 -41.006 1.00 81.56 373 ILE A N 1
ATOM 2957 C CA . ILE A 1 373 ? 4.672 2.770 -42.439 1.00 81.56 373 ILE A CA 1
ATOM 2958 C C . ILE A 1 373 ? 3.336 2.114 -42.817 1.00 81.56 373 ILE A C 1
ATOM 2960 O O . ILE A 1 373 ? 2.943 1.069 -42.297 1.00 81.56 373 ILE A O 1
ATOM 2964 N N . LYS A 1 374 ? 2.630 2.716 -43.778 1.00 74.38 374 LYS A N 1
ATOM 2965 C CA . LYS A 1 374 ? 1.258 2.326 -44.141 1.00 74.38 374 LYS A CA 1
ATOM 2966 C C . LYS A 1 374 ? 1.108 0.849 -44.529 1.00 74.38 374 LYS A C 1
ATOM 2968 O O . LYS A 1 374 ? 0.114 0.235 -44.154 1.00 74.38 374 LYS A O 1
ATOM 2973 N N . SER A 1 375 ? 2.079 0.288 -45.248 1.00 76.62 375 SER A N 1
ATOM 2974 C CA . SER A 1 375 ? 2.058 -1.119 -45.670 1.00 76.62 375 SER A CA 1
ATOM 2975 C C . SER A 1 375 ? 2.048 -2.093 -44.489 1.00 76.62 375 SER A C 1
ATOM 2977 O O . SER A 1 375 ? 1.414 -3.138 -44.556 1.00 76.62 375 SER A O 1
ATOM 2979 N N . GLU A 1 376 ? 2.709 -1.742 -43.387 1.00 77.38 376 GLU A N 1
ATOM 2980 C CA . GLU A 1 376 ? 2.751 -2.568 -42.175 1.00 77.38 376 GLU A CA 1
ATOM 2981 C C . GLU A 1 376 ? 1.411 -2.505 -41.429 1.00 77.38 376 GLU A C 1
ATOM 2983 O O . GLU A 1 376 ? 0.931 -3.513 -40.918 1.00 77.38 376 GLU A O 1
ATOM 2988 N N . LEU A 1 377 ? 0.739 -1.347 -41.437 1.00 66.44 377 LEU A N 1
ATOM 2989 C CA . LEU A 1 377 ? -0.596 -1.197 -40.846 1.00 66.44 377 LEU A CA 1
ATOM 2990 C C . LEU A 1 377 ? -1.655 -2.068 -41.536 1.00 66.44 377 LEU A C 1
ATOM 2992 O O . LEU A 1 377 ? -2.616 -2.474 -40.883 1.00 66.44 377 LEU A O 1
ATOM 2996 N N . GLU A 1 378 ? -1.512 -2.332 -42.836 1.00 66.25 378 GLU A N 1
ATOM 2997 C CA . GLU A 1 378 ? -2.410 -3.216 -43.593 1.00 66.25 378 GLU A CA 1
ATOM 2998 C C . GLU A 1 378 ? -2.244 -4.683 -43.156 1.00 66.25 378 GLU A C 1
ATOM 3000 O O . GLU A 1 378 ? -3.244 -5.341 -42.878 1.00 66.25 378 GLU A O 1
ATOM 3005 N N . ILE A 1 379 ? -1.006 -5.143 -42.925 1.00 68.81 379 ILE A N 1
ATOM 3006 C CA . ILE A 1 379 ? -0.714 -6.486 -42.382 1.00 68.81 379 ILE A CA 1
ATOM 3007 C C . ILE A 1 379 ? -1.370 -6.692 -41.007 1.00 68.81 379 ILE A C 1
ATOM 3009 O O . ILE A 1 379 ? -1.899 -7.766 -40.720 1.00 68.81 379 ILE A O 1
ATOM 3013 N N . ILE A 1 380 ? -1.360 -5.668 -40.147 1.00 64.25 380 ILE A N 1
ATOM 3014 C CA . ILE A 1 380 ? -1.961 -5.758 -38.807 1.00 64.25 380 ILE A CA 1
ATOM 3015 C C . ILE A 1 380 ? -3.490 -5.839 -38.891 1.00 64.25 380 ILE A C 1
ATOM 3017 O O . ILE A 1 380 ? -4.096 -6.593 -38.134 1.00 64.25 380 ILE A O 1
ATOM 3021 N N . LYS A 1 381 ? -4.122 -5.083 -39.800 1.00 59.44 381 LYS A N 1
ATOM 3022 C CA . LYS A 1 381 ? -5.589 -5.062 -39.964 1.00 59.44 381 LYS A CA 1
ATOM 3023 C C . LYS A 1 381 ? -6.152 -6.395 -40.440 1.00 59.44 381 LYS A C 1
ATOM 3025 O O . LYS A 1 381 ? -7.244 -6.766 -40.017 1.00 59.44 381 LYS A O 1
ATOM 3030 N N . ASP A 1 382 ? -5.407 -7.099 -41.284 1.00 56.41 382 ASP A N 1
ATOM 3031 C CA . ASP A 1 382 ? -5.806 -8.409 -41.801 1.00 56.41 382 ASP A CA 1
ATOM 3032 C C . ASP A 1 382 ? -5.559 -9.538 -40.784 1.00 56.41 382 ASP A C 1
ATOM 3034 O O . ASP A 1 382 ? -6.090 -10.642 -40.921 1.00 56.41 382 ASP A O 1
ATOM 3038 N N . ASN A 1 383 ? -4.791 -9.269 -39.723 1.00 57.81 383 ASN A N 1
ATOM 3039 C CA . ASN A 1 383 ? -4.500 -10.234 -38.675 1.00 57.81 383 ASN A CA 1
ATOM 3040 C C . ASN A 1 383 ? -5.528 -10.126 -37.537 1.00 57.81 383 ASN A C 1
ATOM 3042 O O . ASN A 1 383 ? -5.391 -9.331 -36.608 1.00 57.81 383 ASN A O 1
ATOM 3046 N N . SER A 1 384 ? -6.552 -10.982 -37.585 1.00 51.50 384 SER A N 1
ATOM 3047 C CA . SER A 1 384 ? -7.668 -11.028 -36.625 1.00 51.50 384 SER A CA 1
ATOM 3048 C C . SER A 1 384 ? -7.274 -11.334 -35.168 1.00 51.50 384 SER A C 1
ATOM 3050 O O . SER A 1 384 ? -8.158 -11.447 -34.320 1.00 51.50 384 SER A O 1
ATOM 3052 N N . ARG A 1 385 ? -5.982 -11.539 -34.871 1.00 53.81 385 ARG A N 1
ATOM 3053 C CA . ARG A 1 385 ? -5.465 -11.823 -33.522 1.00 53.81 385 ARG A CA 1
ATOM 3054 C C . ARG A 1 385 ? -5.279 -10.581 -32.655 1.00 53.81 385 ARG A C 1
ATOM 3056 O O . ARG A 1 385 ? -5.370 -10.699 -31.440 1.00 53.81 385 ARG A O 1
ATOM 3063 N N . TYR A 1 386 ? -5.042 -9.408 -33.238 1.00 54.47 386 TYR A N 1
ATOM 3064 C CA . TYR A 1 386 ? -4.770 -8.205 -32.451 1.00 54.47 386 TYR A CA 1
ATOM 3065 C C . TYR A 1 386 ? -6.074 -7.485 -32.096 1.00 54.47 386 TYR A C 1
ATOM 3067 O O . TYR A 1 386 ? -6.805 -7.040 -32.983 1.00 54.47 386 TYR A O 1
ATOM 3075 N N . CYS A 1 387 ? -6.374 -7.334 -30.800 1.00 47.25 387 CYS A N 1
ATOM 3076 C CA . CYS A 1 387 ? -7.492 -6.504 -30.358 1.00 47.25 387 CYS A CA 1
ATOM 3077 C C . CYS A 1 387 ? -7.139 -5.026 -30.606 1.00 47.25 387 CYS A C 1
ATOM 3079 O O . CYS A 1 387 ? -6.445 -4.372 -29.833 1.00 47.25 387 CYS A O 1
ATOM 3081 N N . TYR A 1 388 ? -7.581 -4.538 -31.761 1.00 47.47 388 TYR A N 1
ATOM 3082 C CA . TYR A 1 388 ? -7.255 -3.250 -32.365 1.00 47.47 388 TYR A CA 1
ATOM 3083 C C . TYR A 1 388 ? -8.049 -2.116 -31.692 1.00 47.47 388 TYR A C 1
ATOM 3085 O O . TYR A 1 388 ? -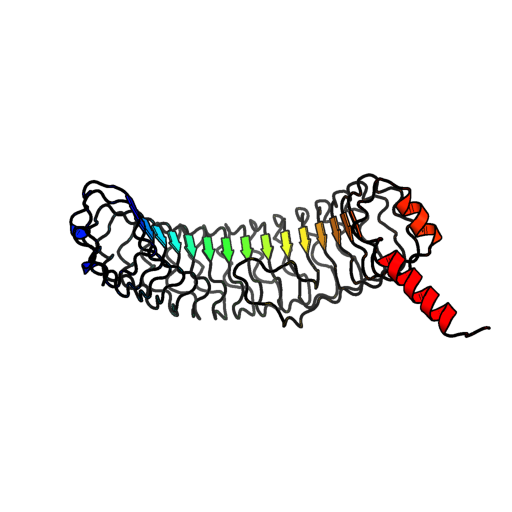8.994 -1.583 -32.277 1.00 47.47 388 TYR A O 1
ATOM 3093 N N . THR A 1 389 ? -7.734 -1.755 -30.443 1.00 44.50 389 THR A N 1
ATOM 3094 C CA . THR A 1 389 ? -8.549 -0.759 -29.716 1.00 44.50 389 THR A CA 1
ATOM 3095 C C . THR A 1 389 ? -8.405 0.681 -30.213 1.00 44.50 389 THR A C 1
ATOM 3097 O O . THR A 1 389 ? -9.279 1.487 -29.896 1.00 44.50 389 THR A O 1
ATOM 3100 N N . THR A 1 390 ? -7.426 1.021 -31.071 1.00 42.94 390 THR A N 1
ATOM 3101 C CA . THR A 1 390 ? -7.262 2.449 -31.419 1.00 42.94 390 THR A CA 1
ATOM 3102 C C . THR A 1 390 ? -6.700 2.817 -32.786 1.00 42.94 390 THR A C 1
ATOM 3104 O O . THR A 1 390 ? -6.526 3.999 -33.077 1.00 42.94 390 THR A O 1
ATOM 3107 N N . ALA A 1 391 ? -6.548 1.903 -33.741 1.00 37.31 391 ALA A N 1
ATOM 3108 C CA . ALA A 1 391 ? -6.193 2.350 -35.095 1.00 37.31 391 ALA A CA 1
ATOM 3109 C C . ALA A 1 391 ? -7.377 2.882 -35.933 1.00 37.31 391 ALA A C 1
ATOM 3111 O O . ALA A 1 391 ? -7.223 3.191 -37.115 1.00 37.31 391 ALA A O 1
ATOM 3112 N N . LYS A 1 392 ? -8.531 3.149 -35.300 1.00 38.34 392 LYS A N 1
ATOM 3113 C CA . LYS A 1 392 ? -9.496 4.124 -35.838 1.00 38.34 392 LYS A CA 1
ATOM 3114 C C . LYS A 1 392 ? -8.995 5.575 -35.742 1.00 38.34 392 LYS A C 1
ATOM 3116 O O . LYS A 1 392 ? -9.387 6.363 -36.593 1.00 38.34 392 LYS A O 1
ATOM 3121 N N . LYS A 1 393 ? -8.105 5.926 -34.798 1.00 38.16 393 LYS A N 1
ATOM 3122 C CA . LYS A 1 393 ? -7.601 7.309 -34.643 1.00 38.16 393 LYS A CA 1
ATOM 3123 C C . LYS A 1 393 ? -6.263 7.566 -35.345 1.00 38.16 393 LYS A C 1
ATOM 3125 O O . LYS A 1 393 ? -6.109 8.611 -35.964 1.00 38.16 393 LYS A O 1
ATOM 3130 N N . ALA A 1 394 ? -5.347 6.595 -35.384 1.00 35.59 394 ALA A N 1
ATOM 3131 C CA . ALA A 1 394 ? -4.080 6.744 -36.119 1.00 35.59 394 ALA A CA 1
ATOM 3132 C C . ALA A 1 394 ? -4.275 6.859 -37.650 1.00 35.59 394 ALA A C 1
ATOM 3134 O O . ALA A 1 394 ? -3.608 7.647 -38.319 1.00 35.59 394 ALA A O 1
ATOM 3135 N N . VAL A 1 395 ? -5.256 6.140 -38.216 1.00 40.12 395 VAL A N 1
ATOM 3136 C CA . VAL A 1 395 ? -5.648 6.291 -39.634 1.00 40.12 395 VAL A CA 1
ATOM 3137 C C . VAL A 1 395 ? -6.311 7.651 -39.894 1.00 40.12 395 VAL A C 1
ATOM 3139 O O . VAL A 1 395 ? -6.233 8.162 -41.010 1.00 40.12 395 VAL A O 1
ATOM 3142 N N . GLN A 1 396 ? -6.938 8.250 -38.880 1.00 37.47 396 GLN A N 1
ATOM 3143 C CA . GLN A 1 396 ? -7.532 9.579 -38.982 1.00 37.47 396 GLN A CA 1
ATOM 3144 C C . GLN A 1 396 ? -6.454 10.675 -38.959 1.00 37.47 396 GLN A C 1
ATOM 3146 O O . GLN A 1 396 ? -6.472 11.526 -39.839 1.00 37.47 396 GLN A O 1
ATOM 3151 N N . TYR A 1 397 ? -5.432 10.561 -38.103 1.00 33.03 397 TYR A N 1
ATOM 3152 C CA . TYR A 1 397 ? -4.272 11.468 -38.105 1.00 33.03 397 TYR A CA 1
ATOM 3153 C C . TYR A 1 397 ? -3.439 11.387 -39.394 1.00 33.03 397 TYR A C 1
ATOM 3155 O O . TYR A 1 397 ? -3.012 12.409 -39.922 1.00 33.03 397 TYR A O 1
ATOM 3163 N N . SER A 1 398 ? -3.258 10.189 -39.963 1.00 40.28 398 SER A N 1
ATOM 3164 C CA . SER A 1 398 ? -2.618 10.025 -41.278 1.00 40.28 398 SER A CA 1
ATOM 3165 C C . SER A 1 398 ? -3.426 10.671 -42.411 1.00 40.28 398 SER A C 1
ATOM 3167 O O . SER A 1 398 ? -2.831 11.167 -43.365 1.00 40.28 398 SER A O 1
ATOM 3169 N N . ARG A 1 399 ? -4.764 10.667 -42.331 1.00 39.94 399 ARG A N 1
ATOM 3170 C CA . ARG A 1 399 ? -5.633 11.341 -43.309 1.00 39.94 399 ARG A CA 1
ATOM 3171 C C . ARG A 1 399 ? -5.630 12.856 -43.121 1.00 39.94 399 ARG A C 1
ATOM 3173 O O . ARG A 1 399 ? -5.553 13.558 -44.119 1.00 39.94 399 ARG A O 1
ATOM 3180 N N . GLU A 1 400 ? -5.646 13.341 -41.883 1.00 37.84 400 GLU A N 1
ATOM 3181 C CA . GLU A 1 400 ? -5.590 14.772 -41.561 1.00 37.84 400 GLU A CA 1
ATOM 3182 C C . GLU A 1 400 ? -4.233 15.388 -41.949 1.00 37.84 400 GLU A C 1
ATOM 3184 O O . GLU A 1 400 ? -4.215 16.453 -42.555 1.00 37.84 400 GLU A O 1
ATOM 3189 N N . MET A 1 401 ? -3.109 14.685 -41.751 1.00 39.16 401 MET A N 1
ATOM 3190 C CA . MET A 1 401 ? -1.787 15.147 -42.211 1.00 39.16 401 MET A CA 1
ATOM 3191 C C . MET A 1 401 ? -1.663 15.177 -43.740 1.00 39.16 401 MET A C 1
ATOM 3193 O O . MET A 1 401 ? -1.155 16.146 -44.295 1.00 39.16 401 MET A O 1
ATOM 3197 N N . LYS A 1 402 ? -2.204 14.174 -44.445 1.00 42.00 402 LYS A N 1
ATOM 3198 C CA . LYS A 1 402 ? -2.209 14.168 -45.918 1.00 42.00 402 LYS A CA 1
ATOM 3199 C C . LYS A 1 402 ? -3.093 15.274 -46.505 1.00 42.00 402 LYS A C 1
ATOM 3201 O O . LYS A 1 402 ? -2.797 15.810 -47.564 1.00 42.00 402 LYS A O 1
ATOM 3206 N N . GLN A 1 403 ? -4.163 15.629 -45.797 1.00 38.19 403 GLN A N 1
ATOM 3207 C CA . GLN A 1 403 ? -5.072 16.710 -46.169 1.00 38.19 403 GLN A CA 1
ATOM 3208 C C . GLN A 1 403 ? -4.494 18.099 -45.843 1.00 38.19 403 GLN A C 1
ATOM 3210 O O . GLN A 1 403 ? -4.901 19.077 -46.459 1.00 38.19 403 GLN A O 1
ATOM 3215 N N . ILE A 1 404 ? -3.531 18.197 -44.922 1.00 43.22 404 ILE A N 1
ATOM 3216 C CA . ILE A 1 404 ? -2.735 19.412 -44.684 1.00 43.22 404 ILE A CA 1
ATOM 3217 C C . ILE A 1 404 ? -1.654 19.557 -45.771 1.00 43.22 404 ILE A C 1
ATOM 3219 O O . ILE A 1 404 ? -1.540 20.625 -46.364 1.00 43.22 404 ILE A O 1
ATOM 3223 N N . GLU A 1 405 ? -0.955 18.478 -46.138 1.00 43.34 405 GLU A N 1
ATOM 3224 C CA . GLU A 1 405 ? 0.036 18.487 -47.233 1.00 43.34 405 GLU A CA 1
ATOM 3225 C C . GLU A 1 405 ? -0.589 18.779 -48.613 1.00 43.34 405 GLU A C 1
ATOM 3227 O O . GLU A 1 405 ? -0.012 19.515 -49.412 1.00 43.34 405 GLU A O 1
ATOM 3232 N N . GLU A 1 406 ? -1.794 18.265 -48.894 1.00 44.53 406 GLU A N 1
ATOM 3233 C CA . GLU A 1 406 ? -2.521 18.545 -50.144 1.00 44.53 406 GLU A CA 1
ATOM 3234 C C . GLU A 1 406 ? -3.125 19.967 -50.190 1.00 44.53 406 GLU A C 1
ATOM 3236 O O . GLU A 1 406 ? -3.348 20.494 -51.280 1.00 44.53 406 GLU A O 1
ATOM 3241 N N . ASN A 1 407 ? -3.347 20.620 -49.039 1.00 44.47 407 ASN A N 1
ATOM 3242 C CA . ASN A 1 407 ? -3.886 21.986 -48.965 1.00 44.47 407 ASN A CA 1
ATOM 3243 C C . ASN A 1 407 ? -2.807 23.084 -48.888 1.00 44.47 407 ASN A C 1
ATOM 3245 O O . ASN A 1 407 ? -3.117 24.238 -49.185 1.00 44.47 407 ASN A O 1
ATOM 3249 N N . GLU A 1 408 ? -1.559 22.760 -48.529 1.00 42.47 408 GLU A N 1
ATOM 3250 C CA . GLU A 1 408 ? -0.466 23.745 -48.422 1.00 42.47 408 GLU A CA 1
ATOM 3251 C C . GLU A 1 408 ? 0.432 23.865 -49.665 1.00 42.47 408 GLU A C 1
ATOM 3253 O O . GLU A 1 408 ? 1.307 24.726 -49.699 1.00 42.47 408 GLU A O 1
ATOM 3258 N N . GLY A 1 409 ? 0.195 23.092 -50.731 1.00 41.28 409 GLY A N 1
ATOM 3259 C CA . GLY A 1 409 ? 0.747 23.396 -52.058 1.00 41.28 409 GLY A CA 1
ATOM 3260 C C . GLY A 1 409 ? 2.274 23.550 -52.121 1.00 41.28 409 GLY A C 1
ATOM 3261 O O . GLY A 1 409 ? 2.764 24.413 -52.849 1.00 41.28 409 GLY A O 1
ATOM 3262 N N . VAL A 1 410 ? 3.037 22.730 -51.393 1.00 38.53 410 VAL A N 1
ATOM 3263 C CA . VAL A 1 410 ? 4.502 22.698 -51.518 1.00 38.53 410 VAL A CA 1
ATOM 3264 C C . VAL A 1 410 ? 4.903 21.518 -52.399 1.00 38.53 410 VAL A C 1
ATOM 3266 O O . VAL A 1 410 ? 5.070 20.392 -51.941 1.00 38.53 410 VAL A O 1
ATOM 3269 N N . SER A 1 411 ? 5.046 21.791 -53.695 1.00 31.28 411 SER A N 1
ATOM 3270 C CA . SER A 1 411 ? 5.783 20.929 -54.617 1.00 31.28 411 SER A CA 1
ATOM 3271 C C . SER A 1 411 ? 7.286 21.036 -54.351 1.00 31.28 411 SER A C 1
ATOM 3273 O O . SER A 1 411 ? 7.815 22.152 -54.310 1.00 31.28 411 SER A O 1
ATOM 3275 N N . VAL A 1 412 ? 7.974 19.896 -54.300 1.00 32.56 412 VAL A N 1
ATOM 3276 C CA . VAL A 1 412 ? 9.334 19.774 -54.847 1.00 32.56 412 VAL A CA 1
ATOM 3277 C C . VAL A 1 412 ? 9.276 18.801 -56.009 1.00 32.56 412 VAL A C 1
ATOM 3279 O O . VAL A 1 412 ? 8.681 17.716 -55.817 1.00 32.56 412 VAL A O 1
#

Solvent-accessible surface area (backbone atoms only — not comparable to full-atom values): 19377 Å² total; per-residue (Å²): 135,59,78,42,72,64,82,72,48,72,44,43,63,46,83,48,55,65,58,60,40,56,44,55,81,43,41,41,55,58,70,63,21,61,51,22,27,36,42,37,43,24,50,25,53,28,49,52,54,50,71,53,43,62,33,47,47,23,27,37,41,34,40,24,46,10,57,25,35,47,40,52,33,48,56,58,27,71,46,28,28,36,40,36,41,28,50,27,40,31,46,42,49,51,34,45,47,64,32,45,49,25,28,37,42,37,35,33,40,31,49,32,42,63,54,50,50,46,55,58,27,46,48,24,29,35,41,34,49,22,38,28,52,30,49,55,67,46,50,44,50,54,27,45,51,23,29,38,41,34,44,22,42,26,52,29,48,61,59,46,64,44,63,36,27,42,50,21,29,35,42,32,49,21,38,29,50,2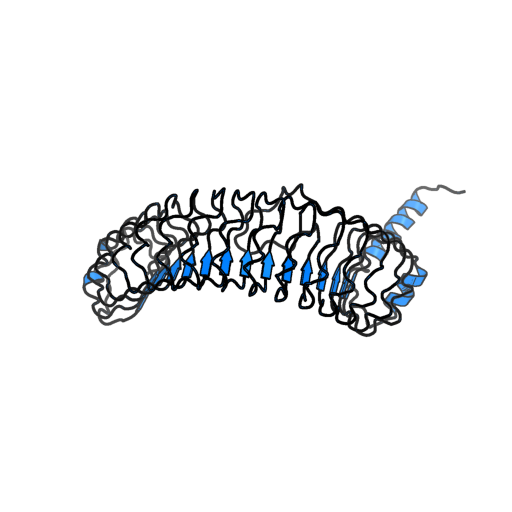9,45,58,55,43,60,47,70,43,30,42,48,22,29,36,43,36,42,27,45,28,51,29,43,52,50,45,60,46,63,55,30,45,50,24,29,36,42,34,40,29,39,19,50,30,44,59,52,46,51,50,68,52,31,44,50,23,29,36,43,34,43,22,22,9,43,30,45,57,54,43,65,44,66,51,30,42,49,22,29,35,44,34,47,20,51,63,82,70,81,76,61,95,88,62,76,88,88,83,78,82,84,32,48,27,52,29,45,54,56,43,59,44,64,52,26,46,47,22,29,34,42,33,42,23,46,30,51,30,43,54,58,46,59,47,71,54,30,44,50,23,30,32,43,33,46,21,41,25,49,30,44,57,56,43,64,46,64,63,30,44,50,24,28,34,41,33,42,23,42,23,52,28,40,59,70,62,55,51,87,54,39,80,50,34,46,36,60,41,59,51,72,34,68,52,44,70,74,50,56,51,59,55,71,74,39,88,57,51,51,72,85,56,66,77,52,58,56,45,53,56,49,52,50,52,53,47,59,68,70,65,72,77,83,130

pLDDT: mean 89.65, std 16.99, range [31.28, 98.94]

Mean predicted aligned error: 7.37 Å

Radius of gyration: 27.72 Å; Cα contacts (8 Å, |Δi|>4): 1182; chains: 1; bounding box: 61×41×86 Å

Sequence (412 aa):
MVDIIIKDLEAEELDLDHRRIERISDIKGLDRMQNLQELTIADNFITKISGLDNLINLRSLTIAGNPVKNFVGLENLPKLEFINANACRVSSLKGLKSLEKLKMIFLYDNKISTISNLDDLKSLERLDLASNNIKEISGLNNLKNLKDLSLNGNKIPEIKNLEGLSNLKSLDLSWNQINEIKGLDKLQSLENLELRGNKIKKMTGLSSLKNLQHLDLLANEITDIEGLDDLENLKTLILCFNKITKIKGLESLKNLEILDLANFRRSPMPGDEPYDGFDNNNEITEISGLDELINLKGLYLTKNQINEIKGLYSLIKLERLDLAENSITVIKGLDNLTRLKKLYLEGNKITNIRGLENLQLLEVLDLEHNPIIKSELEIIKDNSRYCYTTAKKAVQYSREMKQIEENEGVSV

Foldseek 3Di:
DDQAEDPDLADQEDAQEPVQDQEPVSHHNLLSNQNHAYYANEQHAYQDPASCLSNQNHAEYEHANYQHAEQPNQLNNQNHAYYHHAQYAHQDDPSQLNNLNHAEYAHHQYAHADDASCLNNCNHAEYAPAQYAHADDDSCLNNCNHAYYHHANYAHADDASCLNPLNHAEYAHAHYAHAEAAHCLSVCNHQYYHHAQYAHADPAHCLSNCNHAYDAHHQYAHADQARCQSNCNHAEYHQELYAYAEDAHCLSNQNHAYDAQAPDDDDDDPPDDDDDDRPRHYAYADDAHCQSNCNHQEDAHAQYAHADDDHCLSNLNHQYDHHAQYAHAEQANCQSVCNHAEYAHHNYAYAADPHCPSNQNHQEYHHHNYNHDPVRVVVVVVPPRYPCPDPVVVVVVVVVVVVVVVVVPDDD